Protein AF-A0A916QYW9-F1 (afdb_monomer)

Solvent-accessible surface area (backbone atoms only — not comparable to full-atom values): 27640 Å² total; per-residue (Å²): 135,79,73,40,58,79,44,71,63,34,46,52,59,7,39,47,50,40,51,22,65,60,33,69,43,59,58,72,53,48,62,55,51,48,52,64,90,58,65,48,98,77,51,61,77,62,79,92,74,62,79,63,95,79,62,34,35,35,31,27,25,67,68,43,44,54,50,39,30,68,74,71,65,47,57,74,92,35,51,44,58,44,19,37,52,63,64,67,51,45,67,86,47,50,71,67,48,75,75,43,88,50,50,16,25,40,32,43,60,78,64,77,59,95,92,60,82,89,70,76,60,61,57,58,51,41,52,54,63,66,70,50,57,74,83,47,43,63,53,33,39,39,40,44,55,66,36,41,60,72,51,54,51,56,56,38,41,75,76,70,37,51,66,50,40,44,31,54,58,37,63,78,41,32,73,56,24,65,77,38,63,82,51,42,61,60,34,44,63,68,33,24,59,44,18,51,62,38,45,53,61,68,51,55,50,31,35,29,31,35,18,59,56,90,42,51,68,49,39,54,36,10,55,65,55,21,47,50,29,40,57,63,77,94,66,62,64,76,82,55,46,72,62,79,81,46,55,75,65,55,43,50,52,49,50,52,55,50,51,55,29,22,57,90,34,39,79,78,45,58,47,38,62,59,46,22,50,53,17,36,54,64,36,9,57,93,39,52,66,54,46,66,60,45,35,50,50,50,51,53,46,40,75,71,35,69,63,51,52,53,48,49,50,53,51,51,51,50,51,49,38,52,52,49,44,52,48,46,51,50,49,59,63,68,75,54,92,62,88,67,77,64,53,20,41,38,33,32,75,42,70,45,66,50,86,63,88,51,94,56,44,65,49,72,47,76,72,31,64,67,73,43,78,46,77,51,69,36,37,51,55,38,30,32,38,51,40,36,56,88,43,58,55,53,30,39,38,34,29,44,96,90,39,78,76,46,77,41,65,44,71,34,69,39,74,78,56,46,72,78,39,66,92,54,72,85,54,65,34,32,17,41,75,49,69,46,74,48,83,89,52,66,55,64,43,60,37,37,35,28,38,31,26,73,83,71,49,75,44,73,59,25,39,38,34,38,36,51,47,82,58,80,85,47,77,65,53,58,50,51,53,52,47,52,53,49,40,55,52,40,53,52,52,45,50,55,52,49,55,67,68,76,106

pLDDT: mean 81.46, std 14.39, range [37.56, 98.44]

Sequence (503 aa):
MKIKEISKLNIFYGHSKIIKDYCGYPLKKPLPILIAHGLNNLYKLDDEHFNEFLFDYWVWNEEVRQFNINLYKISPENIYNFGAPFIYLADEYLSDFDNTEPQGTIAFPSHLNPGRPVDEWYDEYAQLLKDLPEEFQPITVSLHPYDISKGLHQVFQKYGFTTVTCSPLVLENYQEIKKNPGVFWKYYNHGGPYFLDHFLKLCKGKKYATSNKIAAASYYSAYLGLRFFIYHGNQPGHLLRQEQNFTPEENEEYRKIKSFFSMENLEQAINSEMQRELAQEKLGVQYKQGKKELRYFLERLFNSRKYVQRQYEQQTELEKAKAEISRLKQDLETTGIEEQPKVVEIEVLNVIKSLKESDLLLANSLDRPKRGKSSNQGKLNIAGWVFGKNSPVVAIEIISEGKVLQKLEMNVPRPDVIKSYPEASVAKNCGFETNLSISELPQVVDIGLEAVLANEKRASIGYISIRHQSNVSGSNGIVLTKVEERLKRADFRLQEIKQKIQV

Radius of gyration: 36.75 Å; Cα contacts (8 Å, |Δi|>4): 819; chains: 1; bounding box: 107×46×68 Å

Secondary structure (DSSP, 8-state):
-PPP-SSSGGGGGGHHHHHHHHHT--TTSPPSSEEP----TT----TTT--STTS-EEESSHHHHHHHHHHH---GGGEEE---HHHHHHTTTTHHHHTS---SEEE-PPPPPTTPPPPTHHHHHHHHHHTS-GGGPSEEEE--HHHHHTTTHHHHHHTT-EEE-SSHHHHHTHHHHHH-GGGHHHHHHHHGGGHHHHHHHHHTT-SEEEESS--HHHHHHHHTT-EEEE---S--TTTSGGGGSS-HHHHHHHHHHHHHTBSTTTTTTT-HHHHHHHHHHHTTGGGPPPHHHHHHHHHHHHHH-HHHHHHHHHHHHHHHHHHHHHHHHHHHHHS-S------EEEEEEEEEE-SSPPTTEEEEEEEEPPSEEE-STTEEEEEEEEEESSS-EEEEEEEETTEEEEEEES-B--HHHHHH-GGGTT-S--EEEEEEE-TTS-SEEEEEEEEEETTS-EEEEEEEEEEEEE---SHHHHHHHHHHHHHHHHHHHHHHHHHHHH-

Structure (mmCIF, N/CA/C/O backbone):
data_AF-A0A916QYW9-F1
#
_entry.id   AF-A0A916QYW9-F1
#
loop_
_atom_site.group_PDB
_atom_site.id
_atom_site.type_symbol
_atom_site.label_atom_id
_atom_site.label_alt_id
_atom_site.label_comp_id
_atom_site.label_asym_id
_atom_site.label_entity_id
_atom_site.label_seq_id
_atom_site.pdbx_PDB_ins_code
_atom_site.Cartn_x
_atom_site.Cartn_y
_atom_site.Cartn_z
_atom_site.occupancy
_atom_site.B_iso_or_equiv
_atom_site.auth_seq_id
_atom_site.auth_comp_id
_atom_site.auth_asym_id
_atom_site.auth_atom_id
_atom_site.pdbx_PDB_model_num
ATOM 1 N N . MET A 1 1 ? 4.303 -11.286 12.577 1.00 49.28 1 MET A N 1
ATOM 2 C CA . MET A 1 1 ? 4.652 -10.311 13.641 1.00 49.28 1 MET A CA 1
ATOM 3 C C . MET A 1 1 ? 4.081 -8.955 13.233 1.00 49.28 1 MET A C 1
ATOM 5 O O . MET A 1 1 ? 4.278 -8.581 12.088 1.00 49.28 1 MET A O 1
ATOM 9 N N . LYS A 1 2 ? 3.311 -8.260 14.083 1.00 67.44 2 LYS A N 1
ATOM 10 C CA . LYS A 1 2 ? 2.666 -6.987 13.704 1.00 67.44 2 LYS A CA 1
ATOM 11 C C . LYS A 1 2 ? 3.681 -5.839 13.788 1.00 67.44 2 LYS A C 1
ATOM 13 O O . LYS A 1 2 ? 4.214 -5.594 14.870 1.00 67.44 2 LYS A O 1
ATOM 18 N N . ILE A 1 3 ? 3.959 -5.184 12.662 1.00 69.56 3 ILE A N 1
ATOM 19 C CA . ILE A 1 3 ? 4.830 -4.002 12.592 1.00 69.56 3 ILE A CA 1
ATOM 20 C C . ILE A 1 3 ? 4.049 -2.808 13.143 1.00 69.56 3 ILE A C 1
ATOM 22 O O . ILE A 1 3 ? 2.886 -2.619 12.787 1.00 69.56 3 ILE A O 1
ATOM 26 N N . LYS A 1 4 ? 4.670 -2.037 14.037 1.00 73.69 4 LYS A N 1
ATOM 27 C CA . LYS A 1 4 ? 4.090 -0.802 14.581 1.00 73.69 4 LYS A CA 1
ATOM 28 C C . LYS A 1 4 ? 4.731 0.410 13.918 1.00 73.69 4 LYS A C 1
ATOM 30 O O . LYS A 1 4 ? 5.953 0.432 13.805 1.00 73.69 4 LYS A O 1
ATOM 35 N N . GLU A 1 5 ? 3.925 1.397 13.533 1.00 82.50 5 GLU A N 1
ATOM 36 C CA . GLU A 1 5 ? 4.372 2.632 12.880 1.00 82.50 5 GLU A CA 1
ATOM 37 C C . GLU A 1 5 ? 3.536 3.839 13.303 1.00 82.50 5 GLU A C 1
ATOM 39 O O . GLU A 1 5 ? 2.312 3.740 13.388 1.00 82.50 5 GLU A O 1
ATOM 44 N N . ILE A 1 6 ? 4.194 4.992 13.481 1.00 75.25 6 ILE A N 1
ATOM 45 C CA . ILE A 1 6 ? 3.522 6.272 13.769 1.00 75.25 6 ILE A CA 1
ATOM 46 C C . ILE A 1 6 ? 2.604 6.716 12.623 1.00 75.25 6 ILE A C 1
ATOM 48 O O . ILE A 1 6 ? 1.600 7.380 12.856 1.00 75.25 6 ILE A O 1
ATOM 52 N N . SER A 1 7 ? 2.889 6.271 11.397 1.00 77.38 7 SER A N 1
ATOM 53 C CA . SER A 1 7 ? 2.052 6.507 10.228 1.00 77.38 7 SER A CA 1
ATOM 54 C C . SER A 1 7 ? 1.871 5.228 9.421 1.00 77.38 7 SER A C 1
ATOM 56 O O . SER A 1 7 ? 2.819 4.475 9.198 1.00 77.38 7 SER A O 1
ATOM 58 N N . LYS A 1 8 ? 0.647 4.996 8.929 1.00 75.88 8 LYS A N 1
ATOM 59 C CA . LYS A 1 8 ? 0.355 3.888 8.002 1.00 75.88 8 LYS A CA 1
ATOM 60 C C . LYS A 1 8 ? 1.153 3.995 6.714 1.00 75.88 8 LYS A C 1
ATOM 62 O O . LYS A 1 8 ? 1.426 2.967 6.104 1.00 75.88 8 LYS A O 1
ATOM 67 N N . LEU A 1 9 ? 1.533 5.217 6.354 1.00 77.94 9 LEU A N 1
ATOM 68 C CA . LEU A 1 9 ? 2.387 5.484 5.220 1.00 77.94 9 LEU A CA 1
ATOM 69 C C . LEU A 1 9 ? 3.655 4.608 5.311 1.00 77.94 9 LEU A C 1
ATOM 71 O O . LEU A 1 9 ? 3.907 3.777 4.447 1.00 77.94 9 LEU A O 1
ATOM 75 N N . ASN A 1 10 ? 4.392 4.623 6.419 1.00 85.88 10 ASN A N 1
ATOM 76 C CA . ASN A 1 10 ? 5.603 3.798 6.556 1.00 85.88 10 ASN A CA 1
ATOM 77 C C . ASN A 1 10 ? 5.386 2.284 6.317 1.00 85.88 10 ASN A C 1
ATOM 79 O O . ASN A 1 10 ? 6.340 1.553 6.059 1.00 85.88 10 ASN A O 1
ATOM 83 N N . ILE A 1 11 ? 4.157 1.776 6.413 1.00 84.81 11 ILE A N 1
ATOM 84 C CA . ILE A 1 11 ? 3.834 0.365 6.166 1.00 84.81 11 ILE A CA 1
ATOM 85 C C . ILE A 1 11 ? 3.648 0.078 4.669 1.00 84.81 11 ILE A C 1
ATOM 87 O O . ILE A 1 11 ? 3.907 -1.048 4.236 1.00 84.81 11 ILE A O 1
ATOM 91 N N . PHE A 1 12 ? 3.208 1.058 3.874 1.00 82.50 12 PHE A N 1
ATOM 92 C CA . PHE A 1 12 ? 2.970 0.854 2.450 1.00 82.50 12 PHE A CA 1
ATOM 93 C C . PHE A 1 12 ? 4.243 0.421 1.723 1.00 82.50 12 PHE A C 1
ATOM 95 O O . PHE A 1 12 ? 5.363 0.806 2.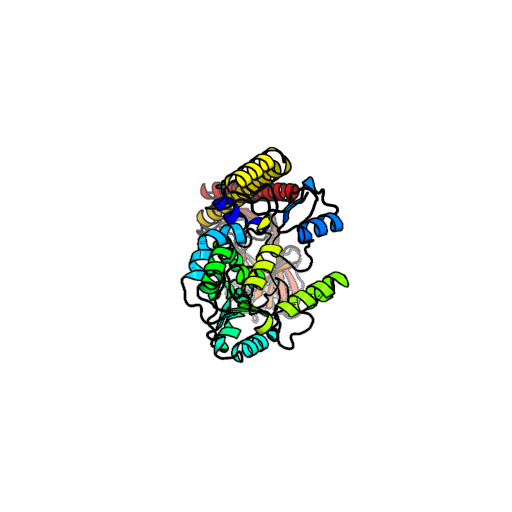061 1.00 82.50 12 PHE A O 1
ATOM 102 N N . TYR A 1 13 ? 4.040 -0.489 0.772 1.00 87.00 13 TYR A N 1
ATOM 103 C CA . TYR A 1 13 ? 5.078 -1.171 0.001 1.00 87.00 13 TYR A CA 1
ATOM 104 C C . TYR A 1 13 ? 6.154 -1.909 0.829 1.00 87.00 13 TYR A C 1
ATOM 106 O O . TYR A 1 13 ? 7.134 -2.400 0.276 1.00 87.00 13 TYR A O 1
ATOM 114 N N . GLY A 1 14 ? 5.975 -2.029 2.148 1.00 91.31 14 GLY A N 1
ATOM 115 C CA . GLY A 1 14 ? 6.941 -2.651 3.049 1.00 91.31 14 GLY A CA 1
ATOM 116 C C . GLY A 1 14 ? 8.091 -1.742 3.488 1.00 91.31 14 GLY A C 1
ATOM 117 O O . GLY A 1 14 ? 9.021 -2.237 4.119 1.00 91.31 14 GLY A O 1
ATOM 118 N N . HIS A 1 15 ? 8.035 -0.428 3.229 1.00 92.88 15 HIS A N 1
ATOM 119 C CA . HIS A 1 15 ? 9.134 0.512 3.511 1.00 92.88 15 HIS A CA 1
ATOM 120 C C . HIS A 1 15 ? 9.714 0.375 4.928 1.00 92.88 15 HIS A C 1
ATOM 122 O O . HIS A 1 15 ? 10.915 0.173 5.102 1.00 92.88 15 HIS A O 1
ATOM 128 N N . SER A 1 16 ? 8.859 0.416 5.949 1.00 93.06 16 SER A N 1
ATOM 129 C CA . SER A 1 16 ? 9.262 0.257 7.349 1.00 93.06 16 SER A CA 1
ATOM 130 C C . SER A 1 16 ? 9.928 -1.080 7.637 1.00 93.06 16 SER A C 1
ATOM 132 O O . SER A 1 16 ? 10.880 -1.127 8.408 1.00 93.06 16 SER A O 1
ATOM 134 N N . LYS A 1 17 ? 9.441 -2.169 7.034 1.00 94.56 17 LYS A N 1
ATOM 135 C CA . LYS A 1 17 ? 9.984 -3.509 7.249 1.00 94.56 17 LYS A CA 1
ATOM 136 C C . LYS A 1 17 ? 11.391 -3.597 6.684 1.00 94.56 17 LYS A C 1
ATOM 138 O O . LYS A 1 17 ? 12.294 -3.985 7.412 1.00 94.56 17 LYS A O 1
ATOM 143 N N . ILE A 1 18 ? 11.562 -3.162 5.438 1.00 95.94 18 ILE A N 1
ATOM 144 C CA . ILE A 1 18 ? 12.847 -3.144 4.737 1.00 95.94 18 ILE A CA 1
ATOM 145 C C . ILE A 1 18 ? 13.898 -2.406 5.565 1.00 95.94 18 ILE A C 1
ATOM 147 O O . ILE A 1 18 ? 14.948 -2.961 5.873 1.00 95.94 18 ILE A O 1
ATOM 151 N N . ILE A 1 19 ? 13.590 -1.176 5.991 1.00 96.88 19 ILE A N 1
ATOM 152 C CA . ILE A 1 19 ? 14.525 -0.371 6.782 1.00 96.88 19 ILE A CA 1
ATOM 153 C C . ILE A 1 19 ? 14.858 -1.052 8.112 1.00 96.88 19 ILE A C 1
ATOM 155 O O . ILE A 1 19 ? 16.024 -1.106 8.506 1.00 96.88 19 ILE A O 1
ATOM 159 N N . LYS A 1 20 ? 13.847 -1.588 8.805 1.00 96.38 20 LYS A N 1
ATOM 160 C CA . LYS A 1 20 ? 14.038 -2.238 10.103 1.00 96.38 20 LYS A CA 1
ATOM 161 C C . LYS A 1 20 ? 14.862 -3.513 10.008 1.00 96.38 20 LYS A C 1
ATOM 163 O O . LYS A 1 20 ? 15.737 -3.710 10.846 1.00 96.38 20 LYS A O 1
ATOM 168 N N . ASP A 1 21 ? 14.614 -4.342 9.004 1.00 96.00 21 ASP A N 1
ATOM 169 C CA . ASP A 1 21 ? 15.380 -5.565 8.789 1.00 96.00 21 ASP A CA 1
ATOM 170 C C . ASP A 1 21 ? 16.822 -5.240 8.389 1.00 96.00 21 ASP A C 1
ATOM 172 O O . ASP A 1 21 ? 17.752 -5.790 8.977 1.00 96.00 21 ASP A O 1
ATOM 176 N N . TYR A 1 22 ? 17.020 -4.277 7.479 1.00 97.12 22 TYR A N 1
ATOM 177 C CA . TYR A 1 22 ? 18.346 -3.866 7.013 1.00 97.12 22 TYR A CA 1
ATOM 178 C C . TYR A 1 22 ? 19.267 -3.424 8.161 1.00 97.12 22 TYR A C 1
ATOM 180 O O . TYR A 1 22 ? 20.416 -3.862 8.231 1.00 97.12 22 TYR A O 1
ATOM 188 N N . CYS A 1 23 ? 18.784 -2.566 9.070 1.00 97.50 23 CYS A N 1
ATOM 189 C CA . CYS A 1 23 ? 19.600 -2.015 10.161 1.00 97.50 23 CYS A CA 1
ATOM 190 C C . CYS A 1 23 ? 19.388 -2.697 11.526 1.00 97.50 23 CYS A C 1
ATOM 192 O O . CYS A 1 23 ? 19.957 -2.263 12.531 1.00 97.50 23 CYS A O 1
ATOM 194 N N . GLY A 1 24 ? 18.571 -3.754 11.597 1.00 97.00 24 GLY A N 1
ATOM 195 C CA . GLY A 1 24 ? 18.250 -4.451 12.848 1.00 97.00 24 GLY A CA 1
ATOM 196 C C . GLY A 1 24 ? 17.433 -3.610 13.841 1.00 97.00 24 GLY A C 1
ATOM 197 O O . GLY A 1 24 ? 17.573 -3.762 15.058 1.00 97.00 24 GLY A O 1
ATOM 198 N N . TYR A 1 25 ? 16.599 -2.688 13.354 1.00 96.00 25 TYR A N 1
ATOM 199 C CA . TYR A 1 25 ? 15.712 -1.885 14.197 1.00 96.00 25 TYR A CA 1
ATOM 200 C C . TYR A 1 25 ? 14.487 -2.712 14.645 1.00 96.00 25 TYR A C 1
ATOM 202 O O . TYR A 1 25 ? 13.871 -3.388 13.824 1.00 96.00 25 TYR A O 1
ATOM 210 N N . PRO A 1 26 ? 14.071 -2.683 15.929 1.00 93.00 26 PRO A N 1
ATOM 211 C CA . PRO A 1 26 ? 13.000 -3.546 16.418 1.00 93.00 26 PRO A CA 1
ATOM 212 C C . PRO A 1 26 ? 11.675 -3.353 15.669 1.00 93.00 26 PRO A C 1
ATOM 214 O O . PRO A 1 26 ? 11.108 -2.264 15.675 1.00 93.00 26 PRO A O 1
ATOM 217 N N . LEU A 1 27 ? 11.100 -4.437 15.132 1.00 90.19 27 LEU A N 1
ATOM 218 C CA . LEU A 1 27 ? 9.827 -4.410 14.383 1.00 90.19 27 LEU A CA 1
ATOM 219 C C . LEU A 1 27 ? 8.649 -3.794 15.159 1.00 90.19 27 LEU A C 1
ATOM 221 O O . LEU A 1 27 ? 7.744 -3.201 14.567 1.00 90.19 27 LEU A O 1
ATOM 225 N N . LYS A 1 28 ? 8.667 -3.915 16.493 1.00 86.75 28 LYS A N 1
ATOM 226 C CA . LYS A 1 28 ? 7.646 -3.362 17.398 1.00 86.75 28 LYS A CA 1
ATOM 227 C C . LYS A 1 28 ? 7.865 -1.887 17.754 1.00 86.75 28 LYS A C 1
ATOM 229 O O . LYS A 1 28 ? 6.960 -1.286 18.325 1.00 86.75 28 LYS A O 1
ATOM 234 N N . LYS A 1 29 ? 9.038 -1.322 17.465 1.00 87.88 29 LYS A N 1
ATOM 235 C CA . LYS A 1 29 ? 9.345 0.093 17.692 1.00 87.88 29 LYS A CA 1
ATOM 236 C C . LYS A 1 29 ? 9.045 0.850 16.391 1.00 87.88 29 LYS A C 1
ATOM 238 O O . LYS A 1 29 ? 9.501 0.393 15.343 1.00 87.88 29 LYS A O 1
ATOM 243 N N . PRO A 1 30 ? 8.242 1.926 16.404 1.00 89.12 30 PRO A N 1
ATOM 244 C CA . PRO A 1 30 ? 7.922 2.657 15.185 1.00 89.12 30 PRO A CA 1
ATOM 245 C C . PRO A 1 30 ? 9.130 3.457 14.712 1.00 89.12 30 PRO A C 1
ATOM 247 O O . PRO A 1 30 ? 9.981 3.835 15.522 1.00 89.12 30 PRO A O 1
ATOM 250 N N . LEU A 1 31 ? 9.200 3.721 13.409 1.00 91.12 31 LEU A N 1
ATOM 251 C CA . LEU A 1 31 ? 10.201 4.646 12.905 1.00 91.12 31 LEU A CA 1
ATOM 252 C C . LEU A 1 31 ? 9.858 6.068 13.384 1.00 91.12 31 LEU A C 1
ATOM 254 O O . LEU A 1 31 ? 8.702 6.474 13.288 1.00 91.12 31 LEU A O 1
ATOM 258 N N . PRO A 1 32 ? 10.832 6.837 13.897 1.00 90.56 32 PRO A N 1
ATOM 259 C CA . PRO A 1 32 ? 10.630 8.219 14.346 1.00 90.56 32 PRO A CA 1
ATOM 260 C C . PRO A 1 32 ? 10.635 9.223 13.182 1.00 90.56 32 PRO A C 1
ATOM 262 O O . PRO A 1 32 ? 11.011 10.374 13.361 1.00 90.56 32 PRO A O 1
ATOM 265 N N . ILE A 1 33 ? 10.339 8.758 11.972 1.00 89.00 33 ILE A N 1
ATOM 266 C CA . ILE A 1 33 ? 10.518 9.490 10.723 1.00 89.00 33 ILE A CA 1
ATOM 267 C C . ILE A 1 33 ? 9.493 8.980 9.711 1.00 89.00 33 ILE A C 1
ATOM 269 O O . ILE A 1 33 ? 9.180 7.784 9.689 1.00 89.00 33 ILE A O 1
ATOM 273 N N . LEU A 1 34 ? 8.955 9.878 8.893 1.00 87.44 34 LEU A N 1
ATOM 274 C CA . LEU A 1 34 ? 7.990 9.555 7.851 1.00 87.44 34 LEU A CA 1
ATOM 275 C C . LEU A 1 34 ? 8.697 9.384 6.506 1.00 87.44 34 LEU A C 1
ATOM 277 O O . LEU A 1 34 ? 9.385 10.291 6.047 1.00 87.44 34 LEU A O 1
ATOM 281 N N . ILE A 1 35 ? 8.524 8.228 5.870 1.00 88.56 35 ILE A N 1
ATOM 282 C CA . ILE A 1 35 ? 9.194 7.892 4.612 1.00 88.56 35 ILE A CA 1
ATOM 283 C C . ILE A 1 35 ? 8.344 8.325 3.417 1.00 88.56 35 ILE A C 1
ATOM 285 O O . ILE A 1 35 ? 7.169 7.971 3.328 1.00 88.56 35 ILE A O 1
ATOM 289 N N . ALA A 1 36 ? 8.948 9.027 2.458 1.00 84.69 36 ALA A N 1
ATOM 290 C CA . ALA A 1 36 ? 8.322 9.369 1.184 1.00 84.69 36 ALA A CA 1
ATOM 291 C C . ALA A 1 36 ? 7.863 8.114 0.414 1.00 84.69 36 ALA A C 1
ATOM 293 O O . ALA A 1 36 ? 8.513 7.067 0.421 1.00 84.69 36 ALA A O 1
ATOM 294 N N . HIS A 1 37 ? 6.701 8.212 -0.229 1.00 78.06 37 HIS A N 1
ATOM 295 C CA . HIS A 1 37 ? 5.913 7.067 -0.716 1.00 78.06 37 HIS A CA 1
ATOM 296 C C . HIS A 1 37 ? 6.141 6.659 -2.160 1.00 78.06 37 HIS A C 1
ATOM 298 O O . HIS A 1 37 ? 5.539 5.707 -2.652 1.00 78.06 37 HIS A O 1
ATOM 304 N N . GLY A 1 38 ? 7.005 7.393 -2.835 1.00 71.19 38 GLY A N 1
ATOM 305 C CA . GLY A 1 38 ? 7.141 7.342 -4.268 1.00 71.19 38 GLY A CA 1
ATOM 306 C C . GLY A 1 38 ? 7.866 8.585 -4.736 1.00 71.19 38 GLY A C 1
ATOM 307 O O . GLY A 1 38 ? 7.731 9.651 -4.137 1.00 71.19 38 GLY A O 1
ATOM 308 N N . LEU A 1 39 ? 8.541 8.462 -5.869 1.00 66.88 39 LEU A N 1
ATOM 309 C CA . LEU A 1 39 ? 8.729 9.589 -6.769 1.00 66.88 39 LEU A CA 1
ATOM 310 C C . LEU A 1 39 ? 7.380 9.788 -7.470 1.00 66.88 39 LEU A C 1
ATOM 312 O O . LEU A 1 39 ? 7.173 9.295 -8.575 1.00 66.88 39 LEU A O 1
ATOM 316 N N . ASN A 1 40 ? 6.400 10.375 -6.780 1.00 54.34 40 ASN A N 1
ATOM 317 C CA . ASN A 1 40 ? 5.244 10.922 -7.483 1.00 54.34 40 ASN A CA 1
ATOM 318 C C . ASN A 1 40 ? 5.686 12.257 -8.074 1.00 54.34 40 ASN A C 1
ATOM 320 O O . ASN A 1 40 ? 6.366 13.028 -7.405 1.00 54.34 40 ASN A O 1
ATOM 324 N N . ASN A 1 41 ? 5.295 12.513 -9.318 1.00 46.94 41 ASN A N 1
ATOM 325 C CA . ASN A 1 41 ? 5.879 13.536 -10.195 1.00 46.94 41 ASN A CA 1
ATOM 326 C C . ASN A 1 41 ? 5.669 14.999 -9.753 1.00 46.94 41 ASN A C 1
ATOM 328 O O . ASN A 1 41 ? 6.015 15.904 -10.490 1.00 46.94 41 ASN A O 1
ATOM 332 N N . LEU A 1 42 ? 5.130 15.229 -8.554 1.00 43.91 42 LEU A N 1
ATOM 333 C CA . LEU A 1 42 ? 5.113 16.536 -7.897 1.00 43.91 42 LEU A CA 1
ATOM 334 C C . LEU A 1 42 ? 6.226 16.699 -6.866 1.00 43.91 42 LEU A C 1
ATOM 336 O O . LEU A 1 42 ? 6.273 17.735 -6.225 1.00 43.91 42 LEU A O 1
ATOM 340 N N . TYR A 1 43 ? 7.008 15.658 -6.569 1.00 56.31 43 TYR A N 1
ATOM 341 C CA . TYR A 1 43 ? 7.923 15.623 -5.426 1.00 56.31 43 TYR A CA 1
ATOM 342 C C . TYR A 1 43 ? 7.260 15.913 -4.069 1.00 56.31 43 TYR A C 1
ATOM 344 O O . TYR A 1 43 ? 7.941 15.894 -3.054 1.00 56.31 43 TYR A O 1
ATOM 352 N N . LYS A 1 44 ? 5.940 16.122 -4.013 1.00 60.06 44 LYS A N 1
ATOM 353 C CA . LYS A 1 44 ? 5.202 16.515 -2.818 1.00 60.06 44 LYS A CA 1
ATOM 354 C C . LYS A 1 44 ? 5.092 15.358 -1.844 1.00 60.06 44 LYS A C 1
ATOM 356 O O . LYS A 1 44 ? 4.619 14.269 -2.178 1.00 60.06 44 LYS A O 1
ATOM 361 N N . LEU A 1 45 ? 5.495 15.634 -0.615 1.00 67.25 45 LEU A N 1
ATOM 362 C CA . LEU A 1 45 ? 5.003 14.935 0.555 1.00 67.25 45 LEU A CA 1
ATOM 363 C C . LEU A 1 45 ? 3.462 15.086 0.584 1.00 67.25 45 LEU A C 1
ATOM 365 O O . LEU A 1 45 ? 2.953 16.185 0.725 1.00 67.25 45 LEU A O 1
ATOM 369 N N . ASP A 1 46 ? 2.747 13.990 0.317 1.00 54.69 46 ASP A N 1
ATOM 370 C CA . ASP A 1 46 ? 1.310 13.902 -0.018 1.00 54.69 46 ASP A CA 1
ATOM 371 C C . ASP A 1 46 ? 0.370 14.808 0.823 1.00 54.69 46 ASP A C 1
ATOM 373 O O . ASP A 1 46 ? 0.079 14.490 1.971 1.00 54.69 46 ASP A O 1
ATOM 377 N N . ASP A 1 47 ? -0.147 15.905 0.247 1.00 47.94 47 ASP A N 1
ATOM 378 C CA . ASP A 1 47 ? -0.870 17.010 0.928 1.00 47.94 47 ASP A CA 1
ATOM 379 C C . ASP A 1 47 ? -1.994 16.585 1.907 1.00 47.94 47 ASP A C 1
ATOM 381 O O . ASP A 1 47 ? -2.280 17.297 2.867 1.00 47.94 47 ASP A O 1
ATOM 385 N N . GLU A 1 48 ? -2.643 15.432 1.709 1.00 42.62 48 GLU A N 1
ATOM 386 C CA . GLU A 1 48 ? -3.835 15.035 2.482 1.00 42.62 48 GLU A CA 1
ATOM 387 C C . GLU A 1 48 ? -3.538 14.412 3.862 1.00 42.62 48 GLU A C 1
ATOM 389 O O . GLU A 1 48 ? -4.449 14.257 4.678 1.00 42.62 48 GLU A O 1
ATOM 394 N N . HIS A 1 49 ? -2.284 14.044 4.151 1.00 47.53 49 HIS A N 1
ATOM 395 C CA . HIS A 1 49 ? -1.918 13.333 5.392 1.00 47.53 49 HIS A CA 1
ATOM 396 C C . HIS A 1 49 ? -0.838 14.033 6.225 1.00 47.53 49 HIS A C 1
ATOM 398 O O . HIS A 1 49 ? -0.509 13.563 7.317 1.00 47.53 49 HIS A O 1
ATOM 404 N N . PHE A 1 50 ? -0.304 15.152 5.737 1.00 53.56 50 PHE A N 1
ATOM 405 C CA . PHE A 1 50 ? 0.723 15.944 6.411 1.00 53.56 50 PHE A CA 1
ATOM 406 C C . PHE A 1 50 ? 0.053 17.090 7.163 1.00 53.56 50 PHE A C 1
ATOM 408 O O . PHE A 1 50 ? 0.388 18.261 7.001 1.00 53.56 50 PHE A O 1
ATOM 415 N N . ASN A 1 51 ? -0.920 16.741 8.007 1.00 43.94 51 ASN A N 1
ATOM 416 C CA . ASN A 1 51 ? -1.304 17.658 9.062 1.00 43.94 51 ASN A CA 1
ATOM 417 C C . ASN A 1 51 ? -0.116 17.754 10.024 1.00 43.94 51 ASN A C 1
ATOM 419 O O . ASN A 1 51 ? 0.220 16.806 10.731 1.00 43.94 51 ASN A O 1
ATOM 423 N N . GLU A 1 52 ? 0.473 18.946 10.007 1.00 49.62 52 GLU A N 1
ATOM 424 C CA . GLU A 1 52 ? 1.432 19.500 10.954 1.00 49.62 52 GLU A CA 1
ATOM 425 C C . GLU A 1 52 ? 2.910 19.159 10.713 1.00 49.62 52 GLU A C 1
ATOM 427 O O . GLU A 1 52 ? 3.326 18.018 10.522 1.00 49.62 52 GLU A O 1
ATOM 432 N N . PHE A 1 53 ? 3.737 20.204 10.808 1.00 54.62 53 PHE A N 1
ATOM 433 C CA . PHE A 1 53 ? 5.206 20.234 10.793 1.00 54.62 53 PHE A CA 1
ATOM 434 C C . PHE A 1 53 ? 5.864 19.470 11.964 1.00 54.62 53 PHE A C 1
ATOM 436 O O . PHE A 1 53 ? 6.924 19.849 12.457 1.00 54.62 53 PHE A O 1
ATOM 443 N N . LEU A 1 54 ? 5.212 18.416 12.452 1.00 61.22 54 LEU A N 1
ATOM 444 C CA . LEU A 1 54 ? 5.576 17.656 13.639 1.00 61.22 54 LEU A CA 1
ATOM 445 C C . LEU A 1 54 ? 6.575 16.537 13.363 1.00 61.22 54 LEU A C 1
ATOM 447 O O . LEU A 1 54 ? 7.170 16.034 14.312 1.00 61.22 54 LEU A O 1
ATOM 451 N N . PHE A 1 55 ? 6.746 16.126 12.107 1.00 75.38 55 PHE A N 1
ATOM 452 C CA . PHE A 1 55 ? 7.549 14.959 11.765 1.00 75.38 55 PHE A CA 1
ATOM 453 C C . PHE A 1 55 ? 8.924 15.322 11.223 1.00 75.38 55 PHE A C 1
ATOM 455 O O . PHE A 1 55 ? 9.137 16.353 10.587 1.00 75.38 55 PHE A O 1
ATOM 462 N N . ASP A 1 56 ? 9.859 14.411 11.454 1.00 88.06 56 ASP A N 1
ATOM 463 C CA . ASP A 1 56 ? 11.043 14.287 10.628 1.00 88.06 56 ASP A CA 1
ATOM 464 C C . ASP A 1 56 ? 10.668 13.497 9.357 1.00 88.06 56 ASP A C 1
ATOM 466 O O . ASP A 1 56 ? 9.885 12.541 9.412 1.00 88.06 56 ASP A O 1
ATOM 470 N N . TYR A 1 57 ? 11.242 13.867 8.214 1.00 88.75 57 TYR A N 1
ATOM 471 C CA . TYR A 1 57 ? 10.920 13.318 6.899 1.00 88.75 57 TYR A CA 1
ATOM 472 C C . TYR A 1 57 ? 12.121 12.631 6.270 1.00 88.75 57 TYR A C 1
ATOM 474 O O . TYR A 1 57 ? 13.234 13.145 6.297 1.00 88.75 57 TYR A O 1
ATOM 482 N N . TRP A 1 58 ? 11.882 11.480 5.659 1.00 92.44 58 TRP A N 1
ATOM 483 C CA . TRP A 1 58 ? 12.849 10.740 4.868 1.00 92.44 58 TRP A CA 1
ATOM 484 C C . TRP A 1 58 ? 12.449 10.848 3.403 1.00 92.44 58 TRP A C 1
ATOM 486 O O . TRP A 1 58 ? 11.452 10.265 2.974 1.00 92.44 58 TRP A O 1
ATOM 496 N N . VAL A 1 59 ? 13.270 11.538 2.620 1.00 91.50 59 VAL A N 1
ATOM 497 C CA . VAL A 1 59 ? 13.141 11.656 1.165 1.00 91.50 59 VAL A CA 1
ATOM 498 C C . VAL A 1 59 ? 14.293 10.950 0.459 1.00 91.50 59 VAL A C 1
ATOM 500 O O . VAL A 1 59 ? 15.264 10.522 1.086 1.00 91.50 59 VAL A O 1
ATOM 503 N N . TRP A 1 60 ? 14.134 10.740 -0.845 1.00 91.19 60 TRP A N 1
ATOM 504 C CA . TRP A 1 60 ? 15.012 9.840 -1.584 1.00 91.19 60 TRP A CA 1
ATOM 505 C C . TRP A 1 60 ? 16.194 10.550 -2.225 1.00 91.19 60 TRP A C 1
ATOM 507 O O . TRP A 1 60 ? 17.225 9.922 -2.359 1.00 91.19 60 TRP A O 1
ATOM 517 N N . ASN A 1 61 ? 16.081 11.818 -2.612 1.00 90.00 61 ASN A N 1
ATOM 518 C CA . ASN A 1 61 ? 17.178 12.555 -3.237 1.00 90.00 61 ASN A CA 1
ATOM 519 C C . ASN A 1 61 ? 17.115 14.052 -2.879 1.00 90.00 61 ASN A C 1
ATOM 521 O O . ASN A 1 61 ? 16.174 14.504 -2.215 1.00 90.00 61 ASN A O 1
ATOM 525 N N . GLU A 1 62 ? 18.135 14.812 -3.288 1.00 90.06 62 GLU A N 1
ATOM 526 C CA . GLU A 1 62 ? 18.274 16.214 -2.882 1.00 90.06 62 GLU A CA 1
ATOM 527 C C . GLU A 1 62 ? 17.284 17.130 -3.595 1.00 90.06 62 GLU A C 1
ATOM 529 O O . GLU A 1 62 ? 16.799 18.084 -2.998 1.00 90.06 62 GLU A O 1
ATOM 534 N N . GLU A 1 63 ? 16.921 16.806 -4.831 1.00 85.56 63 GLU A N 1
ATOM 535 C CA . GLU A 1 63 ? 15.902 17.528 -5.587 1.00 85.56 63 GLU A CA 1
ATOM 536 C C . GLU A 1 63 ? 14.553 17.485 -4.852 1.00 85.56 63 GLU A C 1
ATOM 538 O O . GLU A 1 63 ? 13.986 18.530 -4.529 1.00 85.56 63 GLU A O 1
ATOM 543 N N . VAL A 1 64 ? 14.106 16.285 -4.451 1.00 84.25 64 VAL A N 1
ATOM 544 C CA . VAL A 1 64 ? 12.895 16.093 -3.635 1.00 84.25 64 VAL A CA 1
ATOM 545 C C . VAL A 1 64 ? 13.018 16.861 -2.320 1.00 84.25 64 VAL A C 1
ATOM 547 O O . VAL A 1 64 ? 12.065 17.495 -1.864 1.00 84.25 64 VAL A O 1
ATOM 550 N N . ARG A 1 65 ? 14.190 16.808 -1.680 1.00 88.94 65 ARG A N 1
ATOM 551 C CA . ARG A 1 65 ? 14.433 17.487 -0.406 1.00 88.94 65 ARG A CA 1
ATOM 552 C C . ARG A 1 65 ? 14.263 18.998 -0.530 1.00 88.94 65 ARG A C 1
ATOM 554 O O . ARG A 1 65 ? 13.477 19.576 0.217 1.00 88.94 65 ARG A O 1
ATOM 561 N N . GLN A 1 66 ? 14.968 19.624 -1.468 1.00 88.31 66 GLN A N 1
ATOM 562 C CA . GLN A 1 66 ? 14.927 21.070 -1.685 1.00 88.31 66 GLN A CA 1
ATOM 563 C C . GLN A 1 66 ? 13.540 21.532 -2.112 1.00 88.31 66 GLN A C 1
ATOM 565 O O . GLN A 1 66 ? 13.037 22.530 -1.596 1.00 88.31 66 GLN A O 1
ATOM 570 N N . PHE A 1 67 ? 12.886 20.765 -2.984 1.00 83.44 67 PHE A N 1
ATOM 571 C CA . PHE A 1 67 ? 11.522 21.041 -3.400 1.00 83.44 67 PHE A CA 1
ATOM 572 C C . PHE A 1 67 ? 10.568 21.133 -2.199 1.00 83.44 67 PHE A C 1
ATOM 574 O O . PHE A 1 67 ? 9.877 22.138 -2.031 1.00 83.44 67 PHE A O 1
ATOM 581 N N . ASN A 1 68 ? 10.581 20.140 -1.302 1.00 82.94 68 ASN A N 1
ATOM 582 C CA . ASN A 1 68 ? 9.693 20.136 -0.134 1.00 82.94 68 ASN A CA 1
ATOM 583 C C . ASN A 1 68 ? 10.077 21.176 0.927 1.00 82.94 68 ASN A C 1
ATOM 585 O O . ASN A 1 68 ? 9.184 21.743 1.556 1.00 82.94 68 ASN A O 1
ATOM 589 N N . ILE A 1 69 ? 11.370 21.469 1.114 1.00 86.50 69 ILE A N 1
ATOM 590 C CA . ILE A 1 69 ? 11.815 22.590 1.963 1.00 86.50 69 ILE A CA 1
ATOM 591 C C . ILE A 1 69 ? 11.201 23.893 1.451 1.00 86.50 69 ILE A C 1
ATOM 593 O O . ILE A 1 69 ? 10.632 24.662 2.224 1.00 86.50 69 ILE A O 1
ATOM 597 N N . ASN A 1 70 ? 11.274 24.133 0.144 1.00 84.12 70 ASN A N 1
ATOM 598 C CA . ASN A 1 70 ? 10.822 25.384 -0.449 1.00 84.12 70 ASN A CA 1
ATOM 599 C C . ASN A 1 70 ? 9.300 25.504 -0.481 1.00 84.12 70 ASN A C 1
ATOM 601 O O . ASN A 1 70 ? 8.778 26.574 -0.149 1.00 84.12 70 ASN A O 1
ATOM 605 N N . LEU A 1 71 ? 8.608 24.428 -0.853 1.00 80.19 71 LEU A N 1
ATOM 606 C CA . LEU A 1 71 ? 7.157 24.402 -0.980 1.00 80.19 71 LEU A CA 1
ATOM 607 C C . LEU A 1 71 ? 6.471 24.488 0.385 1.00 80.19 71 LEU A C 1
ATOM 609 O O . LEU A 1 71 ? 5.624 25.353 0.593 1.00 80.19 71 LEU A O 1
ATOM 613 N N . TYR A 1 72 ? 6.871 23.631 1.325 1.00 79.88 72 TYR A N 1
ATOM 614 C CA . TYR A 1 72 ? 6.211 23.509 2.624 1.00 79.88 72 TYR A CA 1
ATOM 615 C C . TYR A 1 72 ? 6.888 24.319 3.732 1.00 79.88 72 TYR A C 1
ATOM 617 O O . TYR A 1 72 ? 6.373 24.369 4.839 1.00 79.88 72 TYR A O 1
ATOM 625 N N . LYS A 1 73 ? 8.029 24.973 3.475 1.00 83.50 73 LYS A N 1
ATOM 626 C CA . LYS A 1 73 ? 8.821 25.677 4.507 1.00 83.50 73 LYS A CA 1
ATOM 627 C C . LYS A 1 73 ? 9.265 24.753 5.647 1.00 83.50 73 LYS A C 1
ATOM 629 O O . LYS A 1 73 ? 9.375 25.171 6.798 1.00 83.50 73 LYS A O 1
ATOM 634 N N . ILE A 1 74 ? 9.538 23.489 5.321 1.00 84.38 74 ILE A N 1
ATOM 635 C CA . ILE A 1 74 ? 10.064 22.508 6.274 1.00 84.38 74 ILE A CA 1
ATOM 636 C C . ILE A 1 74 ? 11.486 22.918 6.669 1.00 84.38 74 ILE A C 1
ATOM 638 O O . ILE A 1 74 ? 12.311 23.222 5.807 1.00 84.38 74 ILE A O 1
ATOM 642 N N . SER A 1 75 ? 11.787 22.895 7.971 1.00 88.00 75 SER A N 1
ATOM 643 C CA . SER A 1 75 ? 13.153 23.108 8.458 1.00 88.00 75 SER A CA 1
ATOM 644 C C . SER A 1 75 ? 14.107 22.093 7.811 1.00 88.00 75 SER A C 1
ATOM 646 O O . SER A 1 75 ? 13.830 20.890 7.869 1.00 88.00 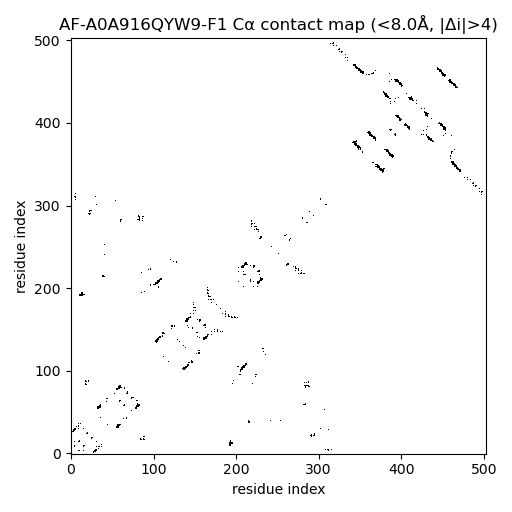75 SER A O 1
ATOM 648 N N . PRO A 1 76 ? 15.256 22.519 7.253 1.00 91.12 76 PRO A N 1
ATOM 649 C CA . PRO A 1 76 ? 16.258 21.604 6.706 1.00 91.12 76 PRO A CA 1
ATOM 650 C C . PRO A 1 76 ? 16.739 20.533 7.701 1.00 91.12 76 PRO A C 1
ATOM 652 O O . PRO A 1 76 ? 17.198 19.474 7.275 1.00 91.12 76 PRO A O 1
ATOM 655 N N . GLU A 1 77 ? 16.612 20.777 9.009 1.00 90.19 77 GLU A N 1
ATOM 656 C CA . GLU A 1 77 ? 16.950 19.830 10.084 1.00 90.19 77 GLU A CA 1
ATOM 657 C C . GLU A 1 77 ? 15.891 18.738 10.311 1.00 90.19 77 GLU A C 1
ATOM 659 O O . GLU A 1 77 ? 16.122 17.796 11.066 1.00 90.19 77 GLU A O 1
ATOM 664 N N . ASN A 1 78 ? 14.724 18.852 9.680 1.00 89.25 78 ASN A N 1
ATOM 665 C CA . ASN A 1 78 ? 13.604 17.921 9.811 1.00 89.25 78 ASN A CA 1
ATOM 666 C C . ASN A 1 78 ? 13.366 17.109 8.535 1.00 89.25 78 ASN A C 1
ATOM 668 O O . ASN A 1 78 ? 12.397 16.363 8.463 1.00 89.25 78 ASN A O 1
ATOM 672 N N . ILE A 1 79 ? 14.218 17.231 7.520 1.00 91.31 79 ILE A N 1
ATOM 673 C CA . ILE A 1 79 ? 14.086 16.492 6.265 1.00 91.31 79 ILE A CA 1
ATOM 674 C C . ILE A 1 79 ? 15.442 15.946 5.841 1.00 91.31 79 ILE A C 1
ATOM 676 O O . ILE A 1 79 ? 16.414 16.679 5.656 1.00 91.31 79 ILE A O 1
ATOM 680 N N . TYR A 1 80 ? 15.501 14.630 5.706 1.00 94.25 80 TYR A N 1
ATOM 681 C CA . TYR A 1 80 ? 16.717 13.858 5.540 1.00 94.25 80 TYR A CA 1
ATOM 682 C C . TYR A 1 80 ? 16.671 13.106 4.226 1.00 94.25 80 TYR A C 1
ATOM 684 O O . TYR A 1 80 ? 15.655 12.516 3.858 1.00 94.25 80 TYR A O 1
ATOM 692 N N . ASN A 1 81 ? 17.801 13.114 3.542 1.00 93.31 81 ASN A N 1
ATOM 693 C CA . ASN A 1 81 ? 17.983 12.395 2.306 1.00 93.31 81 ASN A CA 1
ATOM 694 C C . ASN A 1 81 ? 18.745 11.104 2.599 1.00 93.31 81 ASN A C 1
ATOM 696 O O . ASN A 1 81 ? 19.909 11.153 2.991 1.00 93.31 81 ASN A O 1
ATOM 700 N N . PHE A 1 82 ? 18.066 9.969 2.459 1.00 96.38 82 PHE A N 1
ATOM 701 C CA . PHE A 1 82 ? 18.623 8.652 2.771 1.00 96.38 82 PHE A CA 1
ATOM 702 C C . PHE A 1 82 ? 18.338 7.625 1.668 1.00 96.38 82 PHE A C 1
ATOM 704 O O . PHE A 1 82 ? 18.464 6.426 1.903 1.00 96.38 82 PHE A O 1
ATOM 711 N N . GLY A 1 83 ? 17.937 8.058 0.472 1.00 94.75 83 GLY A N 1
ATOM 712 C CA . GLY A 1 83 ? 17.604 7.147 -0.625 1.00 94.75 83 GLY A CA 1
ATOM 713 C C . GLY A 1 83 ? 16.288 6.386 -0.430 1.00 94.75 83 GLY A C 1
ATOM 714 O O . GLY A 1 83 ? 15.682 6.388 0.639 1.00 94.75 83 GLY A O 1
ATOM 715 N N . ALA A 1 84 ? 15.793 5.731 -1.473 1.00 94.50 84 ALA A N 1
ATOM 716 C CA . ALA A 1 84 ? 14.545 4.973 -1.413 1.00 94.50 84 ALA A CA 1
ATOM 717 C C . ALA A 1 84 ? 14.705 3.687 -0.581 1.00 94.50 84 ALA A C 1
ATOM 719 O O . ALA A 1 84 ? 15.696 2.989 -0.772 1.00 94.50 84 ALA A O 1
ATOM 720 N N . PRO A 1 85 ? 13.725 3.259 0.243 1.00 95.38 85 PRO A N 1
ATOM 721 C CA . PRO A 1 85 ? 13.789 1.969 0.944 1.00 95.38 85 PRO A CA 1
ATOM 722 C C . PRO A 1 85 ? 14.113 0.786 0.026 1.00 95.38 85 PRO A C 1
ATOM 724 O O . PRO A 1 85 ? 14.828 -0.123 0.427 1.00 95.38 85 PRO A O 1
ATOM 727 N N . PHE A 1 86 ? 13.655 0.831 -1.227 1.00 95.69 86 PHE A N 1
ATOM 728 C CA . PHE A 1 86 ? 13.934 -0.191 -2.232 1.00 95.69 86 PHE A CA 1
ATOM 729 C C . PHE A 1 86 ? 15.428 -0.531 -2.377 1.00 95.69 86 PHE A C 1
A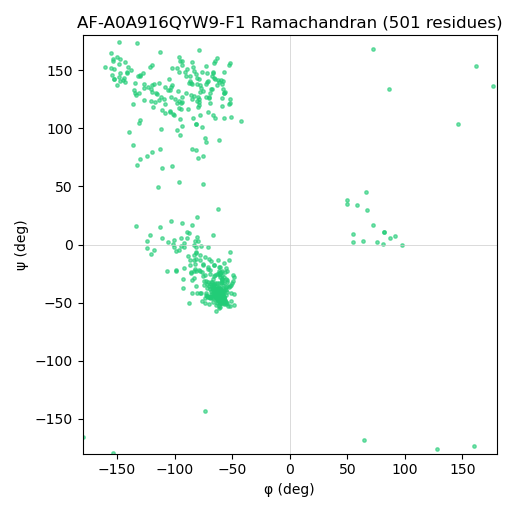TOM 731 O O . PHE A 1 86 ? 15.755 -1.710 -2.430 1.00 95.69 86 PHE A O 1
ATOM 738 N N . ILE A 1 87 ? 16.343 0.446 -2.355 1.00 96.12 87 ILE A N 1
ATOM 739 C CA . ILE A 1 87 ? 17.791 0.182 -2.508 1.00 96.12 87 ILE A CA 1
ATOM 740 C C . ILE A 1 87 ? 18.384 -0.545 -1.289 1.00 96.12 87 ILE A C 1
ATOM 742 O O . ILE A 1 87 ? 19.427 -1.181 -1.370 1.00 96.12 87 ILE A O 1
ATOM 746 N N . TYR A 1 88 ? 17.742 -0.455 -0.123 1.00 96.44 88 TYR A N 1
ATOM 747 C CA . TYR A 1 88 ? 18.163 -1.186 1.076 1.00 96.44 88 TYR A CA 1
ATOM 748 C C . TYR A 1 88 ? 17.775 -2.661 1.012 1.00 96.44 88 TYR A C 1
ATOM 750 O O . TYR A 1 88 ? 18.413 -3.477 1.671 1.00 96.44 88 TYR A O 1
ATOM 758 N N . LEU A 1 89 ? 16.750 -2.980 0.219 1.00 95.56 89 LEU A N 1
ATOM 759 C CA . LEU A 1 89 ? 16.331 -4.341 -0.081 1.00 95.56 89 LEU A CA 1
ATOM 760 C C . LEU A 1 89 ? 17.099 -4.907 -1.283 1.00 95.56 89 LEU A C 1
ATOM 762 O O . LEU A 1 89 ? 17.628 -6.007 -1.205 1.00 95.56 89 LEU A O 1
ATOM 766 N N . ALA A 1 90 ? 17.150 -4.161 -2.389 1.00 94.25 90 ALA A N 1
ATOM 767 C CA . ALA A 1 90 ? 17.573 -4.657 -3.695 1.00 94.25 90 ALA A CA 1
ATOM 768 C C . ALA A 1 90 ? 19.052 -5.068 -3.764 1.00 94.25 90 ALA A C 1
ATOM 770 O O . ALA A 1 90 ? 19.349 -6.049 -4.438 1.00 94.25 90 ALA A O 1
ATOM 771 N N . ASP A 1 91 ? 19.962 -4.386 -3.055 1.00 88.00 91 ASP A N 1
ATOM 772 C CA . ASP A 1 91 ? 21.404 -4.693 -3.084 1.00 88.00 91 ASP A CA 1
ATOM 773 C C . ASP A 1 91 ? 21.722 -6.153 -2.747 1.00 88.00 91 ASP A C 1
ATOM 775 O O . ASP A 1 91 ? 22.633 -6.729 -3.335 1.00 88.00 91 ASP A O 1
ATOM 779 N N . GLU A 1 92 ? 20.966 -6.763 -1.828 1.00 86.00 92 GLU A N 1
ATOM 780 C CA . GLU A 1 92 ? 21.170 -8.162 -1.427 1.00 86.00 92 GLU A CA 1
ATOM 781 C C . GLU A 1 92 ? 20.768 -9.155 -2.536 1.00 86.00 92 GLU A C 1
ATOM 783 O O . GLU A 1 92 ? 21.126 -10.327 -2.463 1.00 86.00 92 GLU A O 1
ATOM 788 N N . TYR A 1 93 ? 20.067 -8.685 -3.574 1.00 86.62 93 TYR A N 1
ATOM 789 C CA . TYR A 1 93 ? 19.560 -9.488 -4.686 1.00 86.62 93 TYR A CA 1
ATOM 790 C C . TYR A 1 93 ? 20.132 -9.085 -6.047 1.00 86.62 93 TYR A C 1
ATOM 792 O O . TYR A 1 93 ? 19.831 -9.761 -7.021 1.00 86.62 93 TYR A O 1
ATOM 800 N N . LEU A 1 94 ? 20.934 -8.019 -6.169 1.00 85.62 94 LEU A N 1
ATOM 801 C CA . LEU A 1 94 ? 21.399 -7.540 -7.483 1.00 85.62 94 LEU A CA 1
ATOM 802 C C . LEU A 1 94 ? 22.155 -8.623 -8.269 1.00 85.62 94 LEU A C 1
ATOM 804 O O . LEU A 1 94 ? 21.894 -8.803 -9.454 1.00 85.62 94 LEU A O 1
ATOM 808 N N . SER A 1 95 ? 22.995 -9.415 -7.596 1.00 83.50 95 SER A N 1
ATOM 809 C CA . SER A 1 95 ? 23.720 -10.532 -8.218 1.00 83.50 95 SER A CA 1
ATOM 810 C C . SER A 1 95 ? 22.804 -11.601 -8.818 1.00 83.50 95 SER A C 1
ATOM 812 O O . SER A 1 95 ? 23.207 -12.330 -9.719 1.00 83.50 95 SER A O 1
ATOM 814 N N . ASP A 1 96 ? 21.568 -11.731 -8.334 1.00 82.00 96 ASP A N 1
ATOM 815 C CA . ASP A 1 96 ? 20.610 -12.695 -8.876 1.00 82.00 96 ASP A CA 1
ATOM 816 C C . ASP A 1 96 ? 20.100 -12.307 -10.268 1.00 82.00 96 ASP A C 1
ATOM 818 O O . ASP A 1 96 ? 19.590 -13.174 -10.978 1.00 82.00 96 ASP A O 1
ATOM 822 N N . PHE A 1 97 ? 20.200 -11.027 -10.636 1.00 84.44 97 PHE A N 1
ATOM 823 C CA . PHE A 1 97 ? 19.778 -10.506 -11.937 1.00 84.44 97 PHE A CA 1
ATOM 824 C C . PHE A 1 97 ? 20.873 -10.654 -12.999 1.00 84.44 97 PHE A C 1
ATOM 826 O O . PHE A 1 97 ? 20.553 -10.770 -14.178 1.00 84.44 97 PHE A O 1
ATOM 833 N N . ASP A 1 98 ? 22.139 -10.748 -12.584 1.00 74.00 98 ASP A N 1
ATOM 834 C CA . ASP A 1 98 ? 23.278 -10.950 -13.489 1.00 74.00 98 ASP A CA 1
ATOM 835 C C . ASP A 1 98 ? 23.421 -12.418 -13.947 1.00 74.00 98 ASP A C 1
ATOM 837 O O . ASP A 1 98 ? 24.025 -12.705 -14.977 1.00 74.00 98 ASP A O 1
ATOM 841 N N . ASN A 1 99 ? 22.852 -13.367 -13.192 1.00 67.06 99 ASN A N 1
ATOM 842 C CA . ASN A 1 99 ? 23.068 -14.812 -13.364 1.00 67.06 99 ASN A CA 1
ATOM 843 C C . ASN A 1 99 ? 22.015 -15.531 -14.231 1.00 67.06 99 ASN A C 1
ATOM 845 O O . ASN A 1 99 ? 22.020 -16.760 -14.318 1.00 67.06 99 ASN A O 1
ATOM 849 N N . THR A 1 100 ? 21.084 -14.803 -14.848 1.00 71.31 100 THR A N 1
ATOM 850 C CA . THR A 1 100 ? 20.009 -15.383 -15.670 1.00 71.31 100 THR A CA 1
ATOM 851 C C . THR A 1 100 ? 19.999 -14.749 -17.048 1.00 71.31 100 THR A C 1
ATOM 853 O O . THR A 1 100 ? 20.028 -13.527 -17.118 1.00 71.31 100 THR A O 1
ATOM 856 N N . GLU A 1 101 ? 19.884 -15.536 -18.126 1.00 84.44 101 GLU A N 1
ATOM 857 C CA . GLU A 1 101 ? 19.579 -14.982 -19.452 1.00 84.44 101 GLU A CA 1
ATOM 858 C C . GLU A 1 101 ? 18.173 -14.362 -19.422 1.00 84.44 101 GLU A C 1
ATOM 860 O O . GLU A 1 101 ? 17.183 -15.093 -19.309 1.00 84.44 101 GLU A O 1
ATOM 865 N N . PRO A 1 102 ? 18.050 -13.026 -19.466 1.00 88.12 102 PRO A N 1
ATOM 866 C CA . PRO A 1 102 ? 16.775 -12.382 -19.223 1.00 88.12 102 PRO A CA 1
ATOM 867 C C . PRO A 1 102 ? 15.909 -12.428 -20.488 1.00 88.12 102 PRO A C 1
ATOM 869 O O . PRO A 1 102 ? 16.390 -12.170 -21.594 1.00 88.12 102 PRO A O 1
ATOM 872 N N . GLN A 1 103 ? 14.613 -12.718 -20.335 1.00 92.38 103 GLN A N 1
ATOM 873 C CA . GLN A 1 103 ? 13.666 -12.847 -21.450 1.00 92.38 103 GLN A CA 1
ATOM 874 C C . GLN A 1 103 ? 12.289 -12.248 -21.131 1.00 92.38 103 GLN A C 1
ATOM 876 O O . GLN A 1 103 ? 11.852 -12.195 -19.978 1.00 92.38 103 GLN A O 1
ATOM 881 N N . GLY A 1 104 ? 11.583 -11.806 -22.173 1.00 95.12 104 GLY A N 1
ATOM 882 C CA . GLY A 1 104 ? 10.234 -11.252 -22.079 1.00 95.12 104 GLY A CA 1
ATOM 883 C C . GLY A 1 104 ? 10.129 -9.950 -21.282 1.00 95.12 104 GLY A C 1
ATOM 884 O O . GLY A 1 104 ? 11.126 -9.307 -20.930 1.00 95.12 104 GLY A O 1
ATOM 885 N N . THR A 1 105 ? 8.885 -9.576 -20.985 1.00 96.50 105 THR A N 1
ATOM 886 C CA . THR A 1 105 ? 8.542 -8.270 -20.410 1.00 96.50 105 THR A CA 1
ATOM 887 C C . THR A 1 105 ? 7.648 -8.411 -19.183 1.00 96.50 105 THR A C 1
ATOM 889 O O . THR A 1 105 ? 6.767 -9.274 -19.123 1.00 96.50 105 THR A O 1
ATOM 892 N N . ILE A 1 106 ? 7.838 -7.528 -18.202 1.00 98.06 106 ILE A N 1
ATOM 893 C CA . ILE A 1 106 ? 6.853 -7.274 -17.147 1.00 98.06 106 ILE A CA 1
ATOM 894 C C . ILE A 1 106 ? 6.205 -5.897 -17.330 1.00 98.06 106 ILE A C 1
ATOM 896 O O . ILE A 1 106 ? 6.884 -4.879 -17.416 1.00 98.06 106 ILE A O 1
ATOM 900 N N . ALA A 1 107 ? 4.878 -5.857 -17.400 1.00 97.19 107 ALA A N 1
ATOM 901 C CA . ALA A 1 107 ? 4.111 -4.627 -17.546 1.00 97.19 107 ALA A CA 1
ATOM 902 C C . ALA A 1 107 ? 3.499 -4.198 -16.206 1.00 97.19 107 ALA A C 1
ATOM 904 O O . ALA A 1 107 ? 2.916 -5.016 -15.493 1.00 97.19 107 ALA A O 1
ATOM 905 N N . PHE A 1 108 ? 3.566 -2.904 -15.902 1.00 95.06 108 PHE A N 1
ATOM 906 C CA . PHE A 1 108 ? 2.995 -2.262 -14.718 1.00 95.06 108 PHE A CA 1
ATOM 907 C C . PHE A 1 108 ? 1.969 -1.199 -15.141 1.00 95.06 108 PHE A C 1
ATOM 909 O O . PHE A 1 108 ? 2.308 -0.015 -15.191 1.00 95.06 108 PHE A O 1
ATOM 916 N N . PRO A 1 109 ? 0.725 -1.573 -15.494 1.00 91.25 109 PRO A N 1
ATOM 917 C CA . PRO A 1 109 ? -0.302 -0.601 -15.857 1.00 91.25 109 PRO A CA 1
ATOM 918 C C . PRO A 1 109 ? -0.540 0.425 -14.740 1.00 91.25 109 PRO A C 1
ATOM 920 O O . PRO A 1 109 ? -0.436 0.110 -13.552 1.00 91.25 109 PRO A O 1
ATOM 923 N N . SER A 1 110 ? -0.905 1.652 -15.108 1.00 84.75 110 SER A N 1
ATOM 924 C CA . SER A 1 110 ? -1.360 2.657 -14.151 1.00 84.75 110 SER A CA 1
ATOM 925 C C . SER A 1 110 ? -2.568 2.136 -13.374 1.00 84.75 110 SER A C 1
ATOM 927 O O . SER A 1 110 ? -3.514 1.609 -13.945 1.00 84.75 110 SER A O 1
ATOM 929 N N . HIS A 1 111 ? -2.564 2.295 -12.059 1.00 81.88 111 HIS A N 1
ATOM 930 C CA . HIS A 1 111 ? -3.664 1.808 -11.238 1.00 81.88 111 HIS A CA 1
ATOM 931 C C . HIS A 1 111 ? -4.722 2.873 -10.972 1.00 81.88 111 HIS A C 1
ATOM 933 O O . HIS A 1 111 ? -4.440 4.077 -11.009 1.00 81.88 111 HIS A O 1
ATOM 939 N N . LEU A 1 112 ? -5.932 2.423 -10.641 1.00 75.94 112 LEU A N 1
ATOM 940 C CA . LEU A 1 112 ? -6.989 3.292 -10.140 1.00 75.94 112 LEU A CA 1
ATOM 941 C C . LEU A 1 112 ? -6.623 3.830 -8.752 1.00 75.94 112 LEU A C 1
ATOM 943 O O . LEU A 1 112 ? -6.048 3.125 -7.915 1.00 75.94 112 LEU A O 1
ATOM 947 N N . ASN A 1 113 ? -7.022 5.073 -8.485 1.00 66.06 113 ASN A N 1
ATOM 948 C CA . ASN A 1 113 ? -7.074 5.589 -7.122 1.00 66.06 113 ASN A CA 1
ATOM 949 C C . ASN A 1 113 ? -8.427 5.215 -6.497 1.00 66.06 113 ASN A C 1
ATOM 951 O O . ASN A 1 113 ? -9.455 5.318 -7.179 1.00 66.06 113 ASN A O 1
ATOM 955 N N . PRO A 1 114 ? -8.464 4.808 -5.214 1.00 61.38 114 PRO A N 1
ATOM 956 C CA . PRO A 1 114 ? -9.719 4.559 -4.522 1.00 61.38 114 PRO A CA 1
ATOM 957 C C . PRO A 1 114 ? -10.678 5.749 -4.639 1.00 61.38 114 PRO A C 1
ATOM 959 O O . PRO A 1 114 ? -10.311 6.874 -4.320 1.00 61.38 114 PRO A O 1
ATOM 962 N N . GLY A 1 115 ? -11.899 5.499 -5.121 1.00 53.50 115 GLY A N 1
ATOM 963 C CA . GLY A 1 115 ? -12.924 6.535 -5.311 1.00 53.50 115 GLY A CA 1
ATOM 964 C C . GLY A 1 115 ? -13.042 7.106 -6.729 1.00 53.50 115 GLY A C 1
ATOM 965 O O . GLY A 1 115 ? -13.920 7.933 -6.956 1.00 53.50 115 GLY A O 1
ATOM 966 N N . ARG A 1 116 ? -12.224 6.662 -7.696 1.00 55.72 116 ARG A N 1
ATOM 967 C CA . ARG A 1 116 ? -12.384 7.018 -9.121 1.00 55.72 116 ARG A CA 1
ATOM 968 C C . ARG A 1 116 ? -13.154 5.943 -9.914 1.00 55.72 116 ARG A C 1
ATOM 970 O O . ARG A 1 116 ? -13.057 4.765 -9.554 1.00 55.72 116 ARG A O 1
ATOM 977 N N . PRO A 1 117 ? -13.922 6.325 -10.958 1.00 58.03 117 PRO A N 1
ATOM 978 C CA . PRO A 1 117 ? -14.592 5.372 -11.844 1.00 58.03 117 PRO A CA 1
ATOM 979 C C . PRO A 1 117 ? -13.582 4.525 -12.632 1.00 58.03 117 PRO A C 1
ATOM 981 O O . PRO A 1 117 ? -12.419 4.895 -12.777 1.00 58.03 117 PRO A O 1
ATOM 984 N N . VAL A 1 118 ? -14.035 3.357 -13.093 1.00 63.78 118 VAL A N 1
ATOM 985 C CA . VAL A 1 118 ? -13.258 2.478 -13.976 1.00 63.78 118 VAL A CA 1
ATOM 986 C C . VAL A 1 118 ? -13.335 3.047 -15.391 1.00 63.78 118 VAL A C 1
ATOM 988 O O . VAL A 1 118 ? -14.435 3.204 -15.914 1.00 63.78 118 VAL A O 1
ATOM 991 N N . ASP A 1 119 ? -12.186 3.342 -15.989 1.00 64.56 119 ASP A N 1
ATOM 992 C CA . ASP A 1 119 ? -12.084 3.898 -17.341 1.00 64.56 119 ASP A CA 1
ATOM 993 C C . ASP A 1 119 ? -11.862 2.789 -18.398 1.00 64.56 119 ASP A C 1
ATOM 995 O O . ASP A 1 119 ? -11.345 1.713 -18.087 1.00 64.56 119 ASP A O 1
ATOM 999 N N . GLU A 1 120 ? -12.192 3.066 -19.664 1.00 65.81 120 GLU A N 1
ATOM 1000 C CA . GLU A 1 120 ? -12.132 2.109 -20.793 1.00 65.81 120 GLU A CA 1
ATOM 1001 C C . GLU A 1 120 ? -10.705 1.788 -21.291 1.00 65.81 120 GLU A C 1
ATOM 1003 O O . GLU A 1 120 ? -10.496 0.819 -22.019 1.00 65.81 120 GLU A O 1
ATOM 1008 N N . TRP A 1 121 ? -9.688 2.531 -20.842 1.00 78.19 121 TRP A N 1
ATOM 1009 C CA . TRP A 1 121 ? -8.317 2.440 -21.370 1.00 78.19 121 TRP A CA 1
ATOM 1010 C C . TRP A 1 121 ? -7.606 1.101 -21.097 1.00 78.19 121 TRP A C 1
ATOM 1012 O O . TRP A 1 121 ? -6.591 0.811 -21.729 1.00 78.19 121 TRP A O 1
ATOM 1022 N N . TYR A 1 122 ? -8.083 0.284 -20.149 1.00 86.81 122 TYR A N 1
ATOM 1023 C CA . TYR A 1 122 ? -7.444 -0.997 -19.814 1.00 86.81 122 TYR A CA 1
ATOM 1024 C C . TYR A 1 122 ? -7.486 -2.001 -20.973 1.00 86.81 122 TYR A C 1
ATOM 1026 O O . TYR A 1 122 ? -6.515 -2.731 -21.165 1.00 86.81 122 TYR A O 1
ATOM 1034 N N . ASP A 1 123 ? -8.586 -2.043 -21.732 1.00 87.56 123 ASP A N 1
ATOM 1035 C CA . ASP A 1 123 ? -8.735 -2.952 -22.878 1.00 87.56 123 ASP A CA 1
ATOM 1036 C C . ASP A 1 123 ? -7.845 -2.491 -24.044 1.00 87.56 123 ASP A C 1
ATOM 1038 O O . ASP A 1 123 ? -7.070 -3.284 -24.575 1.00 87.56 123 ASP A O 1
ATOM 1042 N N . GLU A 1 124 ? -7.831 -1.182 -24.330 1.00 86.94 124 GLU A N 1
ATOM 1043 C CA . GLU A 1 124 ? -6.914 -0.568 -25.303 1.00 86.94 124 GLU A CA 1
ATOM 1044 C C . GLU A 1 124 ? -5.447 -0.832 -24.949 1.00 86.94 124 GLU A C 1
ATOM 1046 O O . GLU A 1 124 ? -4.647 -1.210 -25.802 1.00 86.94 124 GLU A O 1
ATOM 1051 N N . TYR A 1 125 ? -5.076 -0.672 -23.675 1.00 89.81 125 TYR A N 1
ATOM 1052 C CA . TYR A 1 125 ? -3.708 -0.923 -23.238 1.00 89.81 125 TYR A CA 1
ATOM 1053 C C . TYR A 1 125 ? -3.333 -2.405 -23.309 1.00 89.81 125 TYR A C 1
ATOM 1055 O O . TYR A 1 125 ? -2.203 -2.730 -23.667 1.00 89.81 125 TYR A O 1
ATOM 1063 N N . ALA A 1 126 ? -4.266 -3.315 -23.022 1.00 92.75 126 ALA A N 1
ATOM 1064 C CA . ALA A 1 126 ? -4.037 -4.743 -23.211 1.00 92.75 126 ALA A CA 1
ATOM 1065 C C . ALA A 1 126 ? -3.814 -5.094 -24.694 1.00 92.75 126 ALA A C 1
ATOM 1067 O O . ALA A 1 126 ? -2.905 -5.869 -24.996 1.00 92.75 126 ALA A O 1
ATOM 1068 N N . GLN A 1 127 ? -4.575 -4.493 -25.614 1.00 91.81 127 GLN A N 1
ATOM 1069 C CA . GLN A 1 127 ? -4.365 -4.660 -27.054 1.00 91.81 127 GLN A CA 1
ATOM 1070 C C . GLN A 1 127 ? -2.988 -4.131 -27.484 1.00 91.81 127 GLN A C 1
ATOM 1072 O O . GLN A 1 127 ? -2.242 -4.856 -28.131 1.00 91.81 127 GLN A O 1
ATOM 1077 N N . LEU A 1 128 ? -2.593 -2.940 -27.025 1.00 91.06 128 LEU A N 1
ATOM 1078 C CA . LEU A 1 128 ? -1.258 -2.393 -27.289 1.00 91.06 128 LEU A CA 1
ATOM 1079 C C . LEU A 1 128 ? -0.149 -3.348 -26.840 1.00 91.06 128 LEU A C 1
ATOM 1081 O O . LEU A 1 128 ? 0.745 -3.667 -27.616 1.00 91.06 128 LEU A O 1
ATOM 1085 N N . LEU A 1 129 ? -0.216 -3.857 -25.606 1.00 94.00 129 LEU A N 1
ATOM 1086 C CA . LEU A 1 129 ? 0.764 -4.832 -25.123 1.00 94.00 129 LEU A CA 1
ATOM 1087 C C . LEU A 1 129 ? 0.808 -6.087 -26.006 1.00 94.00 129 LEU A C 1
ATOM 1089 O O . LEU A 1 129 ? 1.873 -6.666 -26.193 1.00 94.00 129 LEU A O 1
ATOM 1093 N N . LYS A 1 130 ? -0.331 -6.518 -26.556 1.00 95.00 130 LYS A N 1
ATOM 1094 C CA . LYS A 1 130 ? -0.405 -7.714 -27.404 1.00 95.00 130 LYS A CA 1
ATOM 1095 C C . LYS A 1 130 ? 0.266 -7.489 -28.756 1.00 95.00 130 LYS A C 1
ATOM 1097 O O . LYS A 1 130 ? 0.848 -8.427 -29.291 1.00 95.00 130 LYS A O 1
ATOM 1102 N N . ASP A 1 131 ? 0.216 -6.260 -29.255 1.00 92.88 131 ASP A N 1
ATOM 1103 C CA . ASP A 1 131 ? 0.809 -5.855 -30.529 1.00 92.88 131 ASP A CA 1
ATOM 1104 C C . ASP A 1 131 ? 2.317 -5.559 -30.428 1.00 92.88 131 ASP A C 1
ATOM 1106 O O . ASP A 1 131 ? 2.959 -5.272 -31.440 1.00 92.88 131 ASP A O 1
ATOM 1110 N N . LEU A 1 132 ? 2.910 -5.652 -29.229 1.00 91.81 132 LEU A N 1
ATOM 1111 C CA . LEU A 1 132 ? 4.357 -5.524 -29.062 1.00 91.81 132 LEU A CA 1
ATOM 1112 C C . LEU A 1 132 ? 5.108 -6.628 -29.836 1.00 91.81 132 LEU A C 1
ATOM 1114 O O . LEU A 1 132 ? 4.689 -7.792 -29.784 1.00 91.81 132 LEU A O 1
ATOM 1118 N N . PRO A 1 133 ? 6.247 -6.294 -30.483 1.00 92.12 133 PRO A N 1
ATOM 1119 C CA . PRO A 1 133 ? 7.060 -7.252 -31.232 1.00 92.12 133 PRO A CA 1
ATOM 1120 C C . PRO A 1 133 ? 7.440 -8.506 -30.433 1.00 92.12 133 PRO A C 1
ATOM 1122 O O . PRO A 1 133 ? 7.537 -8.476 -29.205 1.00 92.12 133 PRO A O 1
ATOM 1125 N N . GLU A 1 134 ? 7.723 -9.601 -31.145 1.00 93.94 134 GLU A N 1
ATOM 1126 C CA . GLU A 1 134 ? 8.025 -10.914 -30.553 1.00 93.94 134 GLU A CA 1
ATOM 1127 C C . GLU A 1 134 ? 9.171 -10.866 -29.529 1.00 93.94 134 GLU A C 1
ATOM 1129 O O . GLU A 1 134 ? 9.119 -11.562 -28.519 1.00 93.94 134 GLU A O 1
ATOM 1134 N N . GLU A 1 135 ? 10.157 -9.982 -29.713 1.00 91.50 135 GLU A N 1
ATOM 1135 C CA . GLU A 1 135 ? 11.272 -9.822 -28.770 1.00 91.50 135 GLU A CA 1
ATOM 1136 C C . GLU A 1 135 ? 10.845 -9.395 -27.351 1.00 91.50 135 GLU A C 1
ATOM 1138 O O . GLU A 1 135 ? 11.564 -9.662 -26.386 1.00 91.50 135 GLU A O 1
ATOM 1143 N N . PHE A 1 136 ? 9.686 -8.740 -27.208 1.00 93.19 136 PHE A N 1
ATOM 1144 C CA . PHE A 1 136 ? 9.133 -8.311 -25.920 1.00 93.19 136 PHE A CA 1
ATOM 1145 C C . PHE A 1 136 ? 8.264 -9.397 -25.279 1.00 93.19 136 PHE A C 1
ATOM 1147 O O . PHE A 1 136 ? 7.879 -9.278 -24.111 1.00 93.19 136 PHE A O 1
ATOM 1154 N N . GLN A 1 137 ? 7.951 -10.461 -26.015 1.00 94.56 137 GLN A N 1
ATOM 1155 C CA . GLN A 1 137 ? 7.159 -11.578 -25.527 1.00 94.56 137 GLN A CA 1
ATOM 1156 C C . GLN A 1 137 ? 8.053 -12.587 -24.773 1.00 94.56 137 GLN A C 1
ATOM 1158 O O . GLN A 1 137 ? 9.252 -12.682 -25.033 1.00 94.56 137 GLN A O 1
ATOM 1163 N N . PRO A 1 138 ? 7.507 -13.353 -23.812 1.00 96.81 138 PRO A N 1
ATOM 1164 C CA . PRO A 1 138 ? 6.152 -13.254 -23.274 1.00 96.81 138 PRO A CA 1
ATOM 1165 C C . PRO A 1 138 ? 5.986 -12.072 -22.306 1.00 96.81 138 PRO A C 1
ATOM 1167 O O . PRO A 1 138 ? 6.897 -11.730 -21.543 1.00 96.81 138 PRO A O 1
ATOM 1170 N N . ILE A 1 139 ? 4.780 -11.501 -22.271 1.00 98.06 139 ILE A N 1
ATOM 1171 C CA . ILE A 1 139 ? 4.421 -10.410 -21.356 1.00 98.06 139 ILE A CA 1
ATOM 1172 C C . ILE A 1 139 ? 3.706 -10.944 -20.109 1.00 98.06 139 ILE A C 1
ATOM 1174 O O . ILE A 1 139 ? 2.759 -11.728 -20.177 1.00 98.06 139 ILE A O 1
ATOM 1178 N N . THR A 1 140 ? 4.147 -10.484 -18.939 1.00 98.44 140 THR A N 1
ATOM 1179 C CA . THR A 1 140 ? 3.471 -10.679 -17.648 1.00 98.44 140 THR A CA 1
ATOM 1180 C C . THR A 1 140 ? 2.949 -9.338 -17.142 1.00 98.44 140 THR A C 1
ATOM 1182 O O . THR A 1 140 ? 3.719 -8.391 -17.037 1.00 98.44 140 THR A O 1
ATOM 1185 N N . VAL A 1 141 ? 1.666 -9.236 -16.795 1.00 98.31 141 VAL A N 1
ATOM 1186 C CA . VAL A 1 141 ? 1.062 -7.975 -16.335 1.00 98.31 141 VAL A CA 1
ATOM 1187 C C . VAL A 1 141 ? 0.931 -7.983 -14.815 1.00 98.31 141 VAL A C 1
ATOM 1189 O O . VAL A 1 141 ? 0.145 -8.745 -14.255 1.00 98.31 141 VAL A O 1
ATOM 1192 N N . SER A 1 142 ? 1.695 -7.128 -14.136 1.00 97.94 142 SER A N 1
ATOM 1193 C CA . SER A 1 142 ? 1.631 -6.925 -12.689 1.00 97.94 142 SER A CA 1
ATOM 1194 C C . SER A 1 142 ? 0.689 -5.774 -12.350 1.00 97.94 142 SER A C 1
ATOM 1196 O O . SER A 1 142 ? 1.060 -4.605 -12.450 1.00 97.94 142 SER A O 1
ATOM 1198 N N . LEU A 1 143 ? -0.524 -6.101 -11.906 1.00 95.50 143 LEU A N 1
ATOM 1199 C CA . LEU A 1 143 ? -1.526 -5.107 -11.530 1.00 95.50 143 LEU A CA 1
ATOM 1200 C C . LEU A 1 143 ? -1.424 -4.715 -10.056 1.00 95.50 143 LEU A C 1
ATOM 1202 O O . LEU A 1 143 ? -1.072 -5.517 -9.179 1.00 95.50 143 LEU A O 1
ATOM 1206 N N . HIS A 1 144 ? -1.818 -3.477 -9.764 1.00 92.50 144 HIS A N 1
ATOM 1207 C CA . HIS A 1 144 ? -1.970 -3.032 -8.390 1.00 92.50 144 HIS A CA 1
ATOM 1208 C C . HIS A 1 144 ? -3.105 -3.818 -7.703 1.00 92.50 144 HIS A C 1
ATOM 1210 O O . HIS A 1 144 ? -4.138 -4.084 -8.325 1.00 92.50 144 HIS A O 1
ATOM 1216 N N . PRO A 1 145 ? -2.979 -4.176 -6.412 1.00 92.25 145 PRO A N 1
ATOM 1217 C CA . PRO A 1 145 ? -3.984 -4.993 -5.726 1.00 92.25 145 PRO A CA 1
ATOM 1218 C C . PRO A 1 145 ? -5.387 -4.372 -5.721 1.00 92.25 145 PRO A C 1
ATOM 1220 O O . PRO A 1 145 ? -6.390 -5.086 -5.732 1.00 92.25 145 PRO A O 1
ATOM 1223 N N . TYR A 1 146 ? -5.484 -3.041 -5.740 1.00 89.88 146 TYR A N 1
ATOM 1224 C CA . TYR A 1 146 ? -6.778 -2.370 -5.867 1.00 89.88 146 TYR A CA 1
ATOM 1225 C C . TYR A 1 146 ? -7.447 -2.658 -7.219 1.00 89.88 146 TYR A C 1
ATOM 1227 O O . TYR A 1 146 ? -8.641 -2.944 -7.247 1.00 89.88 146 TYR A O 1
ATOM 1235 N N . ASP A 1 147 ? -6.696 -2.689 -8.319 1.00 91.69 147 ASP A N 1
ATOM 1236 C CA . ASP A 1 147 ? -7.235 -3.013 -9.646 1.00 91.69 147 ASP A CA 1
ATOM 1237 C C . ASP A 1 147 ? -7.694 -4.474 -9.711 1.00 91.69 147 ASP A C 1
ATOM 1239 O O . ASP A 1 147 ? -8.740 -4.788 -10.286 1.00 91.69 147 ASP A O 1
ATOM 1243 N N . ILE A 1 148 ? -6.962 -5.370 -9.036 1.00 93.81 148 ILE A N 1
ATOM 1244 C CA . ILE A 1 148 ? -7.391 -6.759 -8.835 1.00 93.81 148 ILE A CA 1
ATOM 1245 C C . ILE A 1 148 ? -8.752 -6.799 -8.140 1.00 93.81 148 ILE A C 1
ATOM 1247 O O . ILE A 1 148 ? -9.646 -7.491 -8.620 1.00 93.81 148 ILE A O 1
ATOM 1251 N N . SER A 1 149 ? -8.949 -6.012 -7.074 1.00 91.75 149 SER A N 1
ATOM 1252 C CA . SER A 1 149 ? -10.232 -5.944 -6.352 1.00 91.75 149 SER A CA 1
ATOM 1253 C C . SER A 1 149 ? -11.404 -5.486 -7.231 1.00 91.75 149 SER A C 1
ATOM 1255 O O . SER A 1 149 ? -12.555 -5.815 -6.947 1.00 91.75 149 SER A O 1
ATOM 1257 N N . LYS A 1 150 ? -11.114 -4.769 -8.325 1.00 90.38 150 LYS A N 1
ATOM 1258 C CA . LYS A 1 150 ? -12.087 -4.320 -9.331 1.00 90.38 150 LYS A CA 1
ATOM 1259 C C . LYS A 1 150 ? -12.262 -5.292 -10.500 1.00 90.38 150 LYS A C 1
ATOM 1261 O O . LYS A 1 150 ? -13.109 -5.057 -11.350 1.00 90.38 150 LYS A O 1
ATOM 1266 N N . GLY A 1 151 ? -11.517 -6.398 -10.531 1.00 92.06 151 GLY A N 1
ATOM 1267 C CA . GLY A 1 151 ? -11.586 -7.401 -11.598 1.00 92.06 151 GLY A CA 1
ATOM 1268 C C . GLY A 1 151 ? -10.777 -7.057 -12.848 1.00 92.06 151 GLY A C 1
ATOM 1269 O O . GLY A 1 151 ? -10.887 -7.754 -13.849 1.00 92.06 151 GLY A O 1
ATOM 1270 N N . LEU A 1 152 ? -9.926 -6.029 -12.810 1.00 91.69 152 LEU A N 1
ATOM 1271 C CA . LEU A 1 152 ? -9.253 -5.520 -14.013 1.00 91.69 152 LEU A CA 1
ATOM 1272 C C . LEU A 1 152 ? -8.173 -6.455 -14.566 1.00 91.69 152 LEU A C 1
ATOM 1274 O O . LEU A 1 152 ? -7.850 -6.395 -15.747 1.00 91.69 152 LEU A O 1
ATOM 1278 N N . HIS A 1 153 ? -7.665 -7.386 -13.758 1.00 95.31 153 HIS A N 1
ATOM 1279 C CA . HIS A 1 153 ? -6.798 -8.460 -14.250 1.00 95.31 153 HIS A CA 1
ATOM 1280 C C . HIS A 1 153 ? -7.480 -9.324 -15.315 1.00 95.31 153 HIS A C 1
ATOM 1282 O O . HIS A 1 153 ? -6.820 -9.792 -16.236 1.00 95.31 153 HIS A O 1
ATOM 1288 N N . GLN A 1 154 ? -8.800 -9.500 -15.232 1.00 95.50 154 GLN A N 1
ATOM 1289 C CA . GLN A 1 154 ? -9.544 -10.328 -16.178 1.00 95.50 154 GLN A CA 1
ATOM 1290 C C . GLN A 1 154 ? -9.522 -9.737 -17.595 1.00 95.50 154 GLN A C 1
ATOM 1292 O O . GLN A 1 154 ? -9.570 -10.491 -18.566 1.00 95.50 154 GLN A O 1
ATOM 1297 N N . VAL A 1 155 ? -9.378 -8.409 -17.719 1.00 94.06 155 VAL A N 1
ATOM 1298 C CA . VAL A 1 155 ? -9.195 -7.729 -19.009 1.00 94.06 155 VAL A CA 1
ATOM 1299 C C . VAL A 1 155 ? -7.924 -8.243 -19.679 1.00 94.06 155 VAL A C 1
ATOM 1301 O O . VAL A 1 155 ? -7.987 -8.776 -20.776 1.00 94.06 155 VAL A O 1
ATOM 1304 N N . PHE A 1 156 ? -6.783 -8.207 -18.992 1.00 96.19 156 PHE A N 1
ATOM 1305 C CA . PHE A 1 156 ? -5.513 -8.690 -19.546 1.00 96.19 156 PHE A CA 1
ATOM 1306 C C . PHE A 1 156 ? -5.502 -10.209 -19.783 1.00 96.19 156 PHE A C 1
ATOM 1308 O O . PHE A 1 156 ? -4.940 -10.672 -20.774 1.00 96.19 156 PHE A O 1
ATOM 1315 N N . GLN A 1 157 ? -6.168 -10.994 -18.930 1.00 97.31 157 GLN A N 1
ATOM 1316 C CA . GLN A 1 157 ? -6.297 -12.445 -19.127 1.00 97.31 157 GLN A CA 1
ATOM 1317 C C . GLN A 1 157 ? -7.049 -12.797 -20.417 1.00 97.31 157 GLN A C 1
ATOM 1319 O O . GLN A 1 157 ? -6.667 -13.744 -21.100 1.00 97.31 157 GLN A O 1
ATOM 1324 N N . LYS A 1 158 ? -8.073 -12.018 -20.798 1.00 96.75 158 LYS A N 1
ATOM 1325 C CA . LYS A 1 158 ? -8.791 -12.179 -22.079 1.00 96.75 158 LYS A CA 1
ATOM 1326 C C . LYS A 1 158 ? -7.856 -12.035 -23.287 1.00 96.75 158 LYS A C 1
ATOM 1328 O O . LYS A 1 158 ? -8.076 -12.686 -24.305 1.00 96.75 158 LYS A O 1
ATOM 1333 N N . TYR A 1 159 ? -6.806 -11.223 -23.168 1.00 96.69 159 TYR A N 1
ATOM 1334 C CA . TYR A 1 159 ? -5.775 -11.052 -24.196 1.00 96.69 159 TYR A CA 1
ATOM 1335 C C . TYR A 1 159 ? -4.679 -12.131 -24.159 1.00 96.69 159 TYR A C 1
ATOM 1337 O O . TYR A 1 159 ? -3.798 -12.125 -25.014 1.00 96.69 159 TYR A O 1
ATOM 1345 N N . GLY A 1 160 ? -4.755 -13.086 -23.224 1.00 97.25 160 GLY A N 1
ATOM 1346 C CA . GLY A 1 160 ? -3.811 -14.197 -23.091 1.00 97.25 160 GLY A CA 1
ATOM 1347 C C . GLY A 1 160 ? -2.631 -13.918 -22.158 1.00 97.25 160 GLY A C 1
ATOM 1348 O O . GLY A 1 160 ? -1.720 -14.738 -22.077 1.00 97.25 160 GLY A O 1
ATOM 1349 N N . PHE A 1 161 ? -2.625 -12.792 -21.438 1.00 98.25 161 PHE A N 1
ATOM 1350 C CA . PHE A 1 161 ? -1.523 -12.466 -20.537 1.00 98.25 161 PHE A CA 1
ATOM 1351 C C . PHE A 1 161 ? -1.597 -13.212 -19.208 1.00 98.25 161 PHE A C 1
ATOM 1353 O O . PHE A 1 161 ? -2.650 -13.310 -18.572 1.00 98.25 161 PHE A O 1
ATOM 1360 N N . THR A 1 162 ? -0.426 -13.609 -18.711 1.00 98.00 162 THR A N 1
ATOM 1361 C CA . THR A 1 162 ? -0.251 -13.975 -17.305 1.00 98.00 162 THR A CA 1
ATOM 1362 C C . THR A 1 162 ? -0.380 -12.723 -16.444 1.00 98.00 162 THR A C 1
ATOM 1364 O O . THR A 1 162 ? 0.393 -11.776 -16.598 1.00 98.00 162 THR A O 1
ATOM 1367 N N . THR A 1 163 ? -1.328 -12.719 -15.508 1.00 98.25 163 THR A N 1
ATOM 1368 C CA . THR A 1 163 ? -1.539 -11.600 -14.578 1.00 98.25 163 THR A CA 1
ATOM 1369 C C . THR A 1 163 ? -1.053 -11.930 -13.180 1.00 98.25 163 THR A C 1
ATOM 1371 O O . THR A 1 163 ? -1.414 -12.966 -12.624 1.00 98.25 163 THR A O 1
ATOM 1374 N N . VAL A 1 164 ? -0.305 -11.009 -12.587 1.00 98.00 164 VAL A N 1
ATOM 1375 C CA . VAL A 1 164 ? 0.278 -11.125 -11.249 1.00 98.00 164 VAL A CA 1
ATOM 1376 C C . VAL A 1 164 ? 0.028 -9.846 -10.452 1.00 98.00 164 VAL A C 1
ATOM 1378 O O . VAL A 1 164 ? -0.496 -8.856 -10.962 1.00 98.00 164 VAL A O 1
ATOM 1381 N N . THR A 1 165 ? 0.390 -9.855 -9.174 1.00 96.50 165 THR A N 1
ATOM 1382 C CA . THR A 1 165 ? 0.363 -8.663 -8.326 1.00 96.50 165 THR A CA 1
ATOM 1383 C C . THR A 1 165 ? 1.398 -8.795 -7.212 1.00 96.50 165 THR A C 1
ATOM 1385 O O . THR A 1 165 ? 1.679 -9.898 -6.745 1.00 96.50 165 THR A O 1
ATOM 1388 N N . CYS A 1 166 ? 1.932 -7.672 -6.729 1.00 95.25 166 CYS A N 1
ATOM 1389 C CA . CYS A 1 166 ? 2.863 -7.650 -5.593 1.00 95.25 166 CYS A CA 1
ATOM 1390 C C . CYS A 1 166 ? 2.181 -7.982 -4.243 1.00 95.25 166 CYS A C 1
ATOM 1392 O O . CYS A 1 166 ? 2.833 -8.039 -3.201 1.00 95.25 166 CYS A O 1
ATOM 1394 N N . SER A 1 167 ? 0.861 -8.202 -4.226 1.00 93.75 167 SER A N 1
ATOM 1395 C CA . SER A 1 167 ? 0.114 -8.728 -3.072 1.00 93.75 167 SER A CA 1
ATOM 1396 C C . SER A 1 167 ? -0.657 -9.999 -3.459 1.00 93.75 167 SER A C 1
ATOM 1398 O O . SER A 1 167 ? -1.872 -9.927 -3.651 1.00 93.75 167 SER A O 1
ATOM 1400 N N . PRO A 1 168 ? 0.017 -11.158 -3.594 1.00 94.94 168 PRO A N 1
ATOM 1401 C CA . PRO A 1 168 ? -0.555 -12.377 -4.183 1.00 94.94 168 PRO A CA 1
ATOM 1402 C C . PRO A 1 168 ? -1.853 -12.836 -3.506 1.00 94.94 168 PRO A C 1
ATOM 1404 O O . PRO A 1 168 ? -2.810 -13.180 -4.195 1.00 94.94 168 PRO A O 1
ATOM 1407 N N . LEU A 1 169 ? -1.956 -12.682 -2.180 1.00 94.44 169 LEU A N 1
ATOM 1408 C CA . LEU A 1 169 ? -3.175 -12.983 -1.418 1.00 94.44 169 LEU A CA 1
ATOM 1409 C C . LEU A 1 169 ? -4.425 -12.255 -1.935 1.00 94.44 169 LEU A C 1
ATOM 1411 O O . LEU A 1 169 ? -5.529 -12.771 -1.799 1.00 94.44 169 LEU A O 1
ATOM 1415 N N . VAL A 1 170 ? -4.282 -11.058 -2.511 1.00 94.94 170 VAL A N 1
ATOM 1416 C CA . VAL A 1 170 ? -5.414 -10.309 -3.078 1.00 94.94 170 VAL A CA 1
ATOM 1417 C C . VAL A 1 170 ? -5.916 -10.960 -4.366 1.00 94.94 170 VAL A C 1
ATOM 1419 O O . VAL A 1 170 ? -7.123 -11.005 -4.590 1.00 94.94 170 VAL A O 1
ATOM 1422 N N . LEU A 1 171 ? -5.014 -11.489 -5.195 1.00 95.25 171 LEU A N 1
ATOM 1423 C CA . LEU A 1 171 ? -5.376 -12.211 -6.414 1.00 95.25 171 LEU A CA 1
ATOM 1424 C C . LEU A 1 171 ? -5.949 -13.594 -6.093 1.00 95.25 171 LEU A C 1
ATOM 1426 O O . LEU A 1 171 ? -7.017 -13.939 -6.591 1.00 95.25 171 LEU A O 1
ATOM 1430 N N . GLU A 1 172 ? -5.300 -14.339 -5.197 1.00 96.00 172 GLU A N 1
ATOM 1431 C CA . GLU A 1 172 ? -5.753 -15.660 -4.738 1.00 96.00 172 GLU A CA 1
ATOM 1432 C C . GLU A 1 172 ? -7.161 -15.614 -4.125 1.00 96.00 172 GLU A C 1
ATOM 1434 O O . GLU A 1 172 ? -7.973 -16.507 -4.351 1.00 96.00 172 GLU A O 1
ATOM 1439 N N . ASN A 1 173 ? -7.480 -14.541 -3.393 1.00 96.50 173 ASN A N 1
ATOM 1440 C CA . ASN A 1 173 ? -8.767 -14.370 -2.713 1.00 96.50 173 ASN A CA 1
ATOM 1441 C C . ASN A 1 173 ? -9.713 -13.405 -3.450 1.00 96.50 173 ASN A C 1
ATOM 1443 O O . ASN A 1 173 ? -10.672 -12.900 -2.860 1.00 96.50 173 ASN A O 1
ATOM 1447 N N . TYR A 1 174 ? -9.490 -13.156 -4.747 1.00 95.62 174 TYR A N 1
ATOM 1448 C CA . TYR A 1 174 ? -10.305 -12.226 -5.536 1.00 95.62 174 TYR A CA 1
ATOM 1449 C C . TYR A 1 174 ? -11.807 -12.552 -5.477 1.00 95.62 174 TYR A C 1
ATOM 1451 O O . TYR A 1 174 ? -12.624 -11.646 -5.327 1.00 95.62 174 TYR A O 1
ATOM 1459 N N . GLN A 1 175 ? -12.191 -13.832 -5.537 1.00 96.31 175 GLN A N 1
ATOM 1460 C CA . GLN A 1 175 ? -13.607 -14.228 -5.505 1.00 96.31 175 GLN A CA 1
ATOM 1461 C C . GLN A 1 175 ? -14.297 -13.864 -4.184 1.00 96.31 175 GLN A C 1
ATOM 1463 O O . GLN A 1 175 ? -15.469 -13.485 -4.183 1.00 96.31 175 GLN A O 1
ATOM 1468 N N . GLU A 1 176 ? -13.583 -13.945 -3.059 1.00 95.75 176 GLU A N 1
ATOM 1469 C CA . GLU A 1 176 ? -14.098 -13.505 -1.761 1.00 95.75 176 GLU A CA 1
ATOM 1470 C C . GLU A 1 176 ? -14.200 -11.979 -1.713 1.00 95.75 176 GLU A C 1
ATOM 1472 O O . GLU A 1 176 ? -15.241 -11.446 -1.337 1.00 95.75 176 GLU A O 1
ATOM 1477 N N . ILE A 1 177 ? -13.161 -11.275 -2.173 1.00 94.31 177 ILE A N 1
ATOM 1478 C CA . ILE A 1 177 ? -13.131 -9.806 -2.230 1.00 94.31 177 ILE A CA 1
ATOM 1479 C C . ILE A 1 177 ? -14.261 -9.268 -3.114 1.00 94.31 177 ILE A C 1
ATOM 1481 O O . ILE A 1 177 ? -14.905 -8.284 -2.760 1.00 94.31 177 ILE A O 1
ATOM 1485 N N . LYS A 1 178 ? -14.556 -9.928 -4.237 1.00 92.62 178 LYS A N 1
ATOM 1486 C CA . LYS A 1 178 ? -15.661 -9.561 -5.128 1.00 92.62 178 LYS A CA 1
ATOM 1487 C C . LYS A 1 178 ? -17.021 -9.673 -4.432 1.00 92.62 178 LYS A C 1
ATOM 1489 O O . LYS A 1 178 ? -17.868 -8.806 -4.619 1.00 92.62 178 LYS A O 1
ATOM 1494 N N . LYS A 1 179 ? -17.233 -10.727 -3.634 1.00 94.12 179 LYS A N 1
ATOM 1495 C CA . LYS A 1 179 ? -18.476 -10.946 -2.870 1.00 94.12 179 LYS A CA 1
ATOM 1496 C C . LYS A 1 179 ? -18.581 -10.028 -1.651 1.00 94.12 179 LYS A C 1
ATOM 1498 O O . LYS A 1 179 ? -19.676 -9.608 -1.298 1.00 94.12 179 LYS A O 1
ATOM 1503 N N . ASN A 1 180 ? -17.453 -9.727 -1.012 1.00 91.75 180 ASN A N 1
ATOM 1504 C CA . ASN A 1 180 ? -17.368 -8.884 0.171 1.00 91.75 180 ASN A CA 1
ATOM 1505 C C . ASN A 1 180 ? -16.186 -7.904 0.049 1.00 91.75 180 ASN A C 1
ATOM 1507 O O . ASN A 1 180 ? -15.102 -8.167 0.577 1.00 91.75 180 ASN A O 1
ATOM 1511 N N . PRO A 1 181 ? -16.375 -6.735 -0.589 1.00 87.69 181 PRO A N 1
ATOM 1512 C CA . PRO A 1 181 ? -15.296 -5.763 -0.783 1.00 87.69 181 PRO A CA 1
ATOM 1513 C C . PRO A 1 181 ? -14.612 -5.310 0.517 1.00 87.69 181 PRO A C 1
ATOM 1515 O O . PRO A 1 181 ? -13.448 -4.907 0.497 1.00 87.69 181 PRO A O 1
ATOM 1518 N N . GLY A 1 182 ? -15.297 -5.417 1.664 1.00 87.50 182 GLY A N 1
ATOM 1519 C CA . GLY A 1 182 ? -14.752 -5.074 2.977 1.00 87.50 182 GLY A CA 1
ATOM 1520 C C . GLY A 1 182 ? -13.539 -5.914 3.394 1.00 87.50 182 GLY A C 1
ATOM 1521 O O . GLY A 1 182 ? -12.696 -5.420 4.146 1.00 87.50 182 GLY A O 1
ATOM 1522 N N . VAL A 1 183 ? -13.387 -7.143 2.879 1.00 90.31 183 VAL A N 1
ATOM 1523 C CA . VAL A 1 183 ? -12.234 -8.002 3.214 1.00 90.31 183 VAL A CA 1
ATOM 1524 C C . VAL A 1 183 ? -10.969 -7.674 2.418 1.00 90.31 183 VAL A C 1
ATOM 1526 O O . VAL A 1 183 ? -9.905 -8.195 2.743 1.00 90.31 183 VAL A O 1
ATOM 1529 N N . PHE A 1 184 ? -11.020 -6.770 1.432 1.00 90.12 184 PHE A N 1
ATOM 1530 C CA . PHE A 1 184 ? -9.837 -6.352 0.665 1.00 90.12 184 PHE A CA 1
ATOM 1531 C C . PHE A 1 184 ? -8.669 -5.942 1.576 1.00 90.12 184 PHE A C 1
ATOM 1533 O O . PHE A 1 184 ? -7.549 -6.437 1.436 1.00 90.12 184 PHE A O 1
ATOM 1540 N N . TRP A 1 185 ? -8.946 -5.089 2.568 1.00 86.56 185 TRP A N 1
ATOM 1541 C CA . TRP A 1 185 ? -7.923 -4.572 3.477 1.00 86.56 185 TRP A CA 1
ATOM 1542 C C . TRP A 1 185 ? -7.298 -5.656 4.355 1.00 86.56 185 TRP A C 1
ATOM 1544 O O . TRP A 1 185 ? -6.146 -5.511 4.757 1.00 86.56 185 TRP A O 1
ATOM 1554 N N . LYS A 1 186 ? -8.011 -6.754 4.639 1.00 88.56 186 LYS A N 1
ATOM 1555 C CA . LYS A 1 186 ? -7.455 -7.909 5.362 1.00 88.56 186 LYS A CA 1
ATOM 1556 C C . LYS A 1 186 ? -6.319 -8.535 4.551 1.00 88.56 186 LYS A C 1
ATOM 1558 O O . LYS A 1 186 ? -5.226 -8.708 5.084 1.00 88.56 186 LYS A O 1
ATOM 1563 N N . TYR A 1 187 ? -6.560 -8.822 3.271 1.00 89.75 187 TYR A N 1
ATOM 1564 C CA . TYR A 1 187 ? -5.572 -9.451 2.392 1.00 89.75 187 TYR A CA 1
ATOM 1565 C C . TYR A 1 187 ? -4.439 -8.498 2.013 1.00 89.75 187 TYR A C 1
ATOM 1567 O O . TYR A 1 187 ? -3.266 -8.859 2.123 1.00 89.75 187 TYR A O 1
ATOM 1575 N N . TYR A 1 188 ? -4.775 -7.256 1.655 1.00 87.44 188 TYR A N 1
ATOM 1576 C CA . TYR A 1 188 ? -3.786 -6.243 1.296 1.00 87.44 188 TYR A CA 1
ATOM 1577 C C . TYR A 1 188 ? -2.819 -5.948 2.449 1.00 87.44 188 TYR A C 1
ATOM 1579 O O . TYR A 1 188 ? -1.606 -5.997 2.265 1.00 87.44 188 TYR A O 1
ATOM 1587 N N . ASN A 1 189 ? -3.325 -5.731 3.669 1.00 83.81 189 ASN A N 1
ATOM 1588 C CA . ASN A 1 189 ? -2.463 -5.422 4.815 1.00 83.81 189 ASN A CA 1
ATOM 1589 C C . ASN A 1 189 ? -1.598 -6.612 5.257 1.00 83.81 189 ASN A C 1
ATOM 1591 O O . ASN A 1 189 ? -0.546 -6.400 5.857 1.00 83.81 189 ASN A O 1
ATOM 1595 N N . HIS A 1 190 ? -2.022 -7.851 4.989 1.00 83.00 190 HIS A N 1
ATOM 1596 C CA . HIS A 1 190 ? -1.226 -9.035 5.315 1.00 83.00 190 HIS A CA 1
ATOM 1597 C C . HIS A 1 190 ? -0.017 -9.184 4.379 1.00 83.00 190 HIS A C 1
ATOM 1599 O O . HIS A 1 190 ? 1.078 -9.494 4.843 1.00 83.00 190 HIS A O 1
ATOM 1605 N N . GLY A 1 191 ? -0.206 -8.932 3.078 1.00 79.31 191 GLY A N 1
ATOM 1606 C CA . GLY A 1 191 ? 0.865 -8.982 2.076 1.00 79.31 191 GLY A CA 1
ATOM 1607 C C . GLY A 1 191 ? 1.709 -7.706 1.983 1.00 79.31 191 GLY A C 1
ATOM 1608 O O . GLY A 1 191 ? 2.858 -7.772 1.556 1.00 79.31 191 GLY A O 1
ATOM 1609 N N . GLY A 1 192 ? 1.168 -6.563 2.416 1.00 82.00 192 GLY A N 1
ATOM 1610 C CA . GLY A 1 192 ? 1.781 -5.236 2.297 1.00 82.00 192 GLY A CA 1
ATOM 1611 C C . GLY A 1 192 ? 3.246 -5.136 2.745 1.00 82.00 192 GLY A C 1
ATOM 1612 O O . GLY A 1 192 ? 4.035 -4.549 2.006 1.00 82.00 192 GLY A O 1
ATOM 1613 N N . PRO A 1 193 ? 3.658 -5.745 3.878 1.00 87.69 193 PRO A N 1
ATOM 1614 C CA . PRO A 1 193 ? 5.052 -5.717 4.317 1.00 87.69 193 PRO A CA 1
ATOM 1615 C C . PRO A 1 193 ? 6.063 -6.344 3.343 1.00 87.69 193 PRO A C 1
ATOM 1617 O O . PRO A 1 193 ? 7.243 -6.048 3.468 1.00 87.69 193 PRO A O 1
ATOM 1620 N N . TYR A 1 194 ? 5.619 -7.192 2.410 1.00 91.94 194 TYR A N 1
ATOM 1621 C CA . TYR A 1 194 ? 6.462 -7.923 1.451 1.00 91.94 194 TYR A CA 1
ATOM 1622 C C . TYR A 1 194 ? 6.247 -7.461 0.004 1.00 91.94 194 TYR A C 1
ATOM 1624 O O . TYR A 1 194 ? 6.600 -8.163 -0.941 1.00 91.94 194 TYR A O 1
ATOM 1632 N N . PHE A 1 195 ? 5.601 -6.313 -0.199 1.00 93.75 195 PHE A N 1
ATOM 1633 C CA . PHE A 1 195 ? 5.229 -5.859 -1.536 1.00 93.75 195 PHE A CA 1
ATOM 1634 C C . PHE A 1 195 ? 6.453 -5.706 -2.451 1.00 93.75 195 PHE A C 1
ATOM 1636 O O . PHE A 1 195 ? 6.449 -6.236 -3.560 1.00 93.75 195 PHE A O 1
ATOM 1643 N N . LEU A 1 196 ? 7.507 -5.018 -1.993 1.00 95.00 196 LEU A N 1
ATOM 1644 C CA . LEU A 1 196 ? 8.721 -4.834 -2.795 1.00 95.00 196 LEU A CA 1
ATOM 1645 C C . LEU A 1 196 ? 9.578 -6.107 -2.890 1.00 95.00 196 LEU A C 1
ATOM 1647 O O . LEU A 1 196 ? 10.230 -6.303 -3.910 1.00 95.00 196 LEU A O 1
ATOM 1651 N N . ASP A 1 197 ? 9.509 -7.023 -1.916 1.00 94.44 197 ASP A N 1
ATOM 1652 C CA . ASP A 1 197 ? 10.081 -8.369 -2.072 1.00 94.44 197 ASP A CA 1
ATOM 1653 C C . ASP A 1 197 ? 9.427 -9.117 -3.242 1.00 94.44 197 ASP A C 1
ATOM 1655 O O . ASP A 1 197 ? 10.104 -9.762 -4.043 1.00 94.44 197 ASP A O 1
ATOM 1659 N N . HIS A 1 198 ? 8.098 -9.037 -3.364 1.00 95.50 198 HIS A N 1
ATOM 1660 C CA . HIS A 1 198 ? 7.392 -9.617 -4.503 1.00 95.50 198 HIS A CA 1
ATOM 1661 C C . HIS A 1 198 ? 7.714 -8.881 -5.801 1.00 95.50 198 HIS A C 1
ATOM 1663 O O . HIS A 1 198 ? 7.894 -9.545 -6.816 1.00 95.50 198 HIS A O 1
ATOM 1669 N N . PHE A 1 199 ? 7.849 -7.552 -5.778 1.00 96.12 199 PHE A N 1
ATOM 1670 C CA . PHE A 1 199 ? 8.292 -6.788 -6.946 1.00 96.12 199 PHE A CA 1
ATOM 1671 C C . PHE A 1 199 ? 9.630 -7.319 -7.485 1.00 96.12 199 PHE A C 1
ATOM 1673 O O . PHE A 1 199 ? 9.715 -7.654 -8.664 1.00 96.12 199 PHE A O 1
ATOM 1680 N N . LEU A 1 200 ? 10.640 -7.496 -6.620 1.00 95.38 200 LEU A N 1
ATOM 1681 C CA . LEU A 1 200 ? 11.937 -8.073 -7.000 1.00 95.38 200 LEU A CA 1
ATOM 1682 C C . LEU A 1 200 ? 11.781 -9.456 -7.641 1.00 95.38 200 LEU A C 1
ATOM 1684 O O . LEU A 1 200 ? 12.305 -9.708 -8.724 1.00 95.38 200 LEU A O 1
ATOM 1688 N N . LYS A 1 201 ? 11.009 -10.343 -7.003 1.00 94.06 201 LYS A N 1
ATOM 1689 C CA . LYS A 1 201 ? 10.764 -11.703 -7.507 1.00 94.06 201 LYS A CA 1
ATOM 1690 C C . LYS A 1 201 ? 10.070 -11.713 -8.868 1.00 94.06 201 LYS A C 1
ATOM 1692 O O . LYS A 1 201 ? 10.388 -12.562 -9.691 1.00 94.06 201 LYS A O 1
ATOM 1697 N N . LEU A 1 202 ? 9.132 -10.795 -9.100 1.00 95.69 202 LEU A N 1
ATOM 1698 C CA . LEU A 1 202 ? 8.394 -10.690 -10.360 1.00 95.69 202 LEU A CA 1
ATOM 1699 C C . LEU A 1 202 ? 9.253 -10.124 -11.500 1.00 95.69 202 LEU A C 1
ATOM 1701 O O . LEU A 1 202 ? 9.048 -10.499 -12.653 1.00 95.69 202 LEU A O 1
ATOM 1705 N N . CYS A 1 203 ? 10.211 -9.248 -11.186 1.00 95.38 203 CYS A N 1
ATOM 1706 C CA . CYS A 1 203 ? 11.162 -8.708 -12.159 1.00 95.38 203 CYS A CA 1
ATOM 1707 C C . CYS A 1 203 ? 12.294 -9.687 -12.504 1.00 95.38 203 CYS A C 1
ATOM 1709 O O . CYS A 1 203 ? 12.899 -9.560 -13.567 1.00 95.38 203 CYS A O 1
ATOM 1711 N N . LYS A 1 204 ? 12.602 -10.653 -11.630 1.00 93.25 204 LYS A N 1
ATOM 1712 C CA . LYS A 1 204 ? 13.694 -11.612 -11.844 1.00 93.25 204 LYS A CA 1
ATOM 1713 C C . LYS A 1 204 ? 13.508 -12.384 -13.157 1.00 93.25 204 LYS A C 1
ATOM 1715 O O . LYS A 1 204 ? 12.433 -12.917 -13.429 1.00 93.25 204 LYS A O 1
ATOM 1720 N N . GLY A 1 205 ? 14.568 -12.441 -13.965 1.00 91.25 205 GLY A N 1
ATOM 1721 C CA . GLY A 1 205 ? 14.583 -13.115 -15.268 1.00 91.25 205 GLY A CA 1
ATOM 1722 C C . GLY A 1 205 ? 13.881 -12.362 -16.405 1.00 91.25 205 GLY A C 1
ATOM 1723 O O . GLY A 1 205 ? 13.815 -12.884 -17.515 1.00 91.25 205 GLY A O 1
ATOM 1724 N N . LYS A 1 206 ? 13.356 -11.152 -16.166 1.00 93.81 206 LYS A N 1
ATOM 1725 C CA . LYS A 1 206 ? 12.758 -10.311 -17.213 1.00 93.81 206 LYS A CA 1
ATOM 1726 C C . LYS A 1 206 ? 13.821 -9.449 -17.882 1.00 93.81 206 LYS A C 1
ATOM 1728 O O . LYS A 1 206 ? 14.682 -8.901 -17.205 1.00 93.81 206 LYS A O 1
ATOM 1733 N N . LYS A 1 207 ? 13.739 -9.307 -19.208 1.00 92.31 207 LYS A N 1
ATOM 1734 C CA . LYS A 1 207 ? 14.632 -8.424 -19.982 1.00 92.31 207 LYS A CA 1
ATOM 1735 C C . LYS A 1 207 ? 14.123 -6.994 -20.009 1.00 92.31 207 LYS A C 1
ATOM 1737 O O . LYS A 1 207 ? 14.900 -6.049 -19.865 1.00 92.31 207 LYS A O 1
ATOM 1742 N N . TYR A 1 208 ? 12.813 -6.850 -20.173 1.00 93.69 208 TYR A N 1
ATOM 1743 C CA . TYR A 1 208 ? 12.164 -5.559 -20.303 1.00 93.69 208 TYR A CA 1
ATOM 1744 C C . TYR A 1 208 ? 11.140 -5.327 -19.192 1.00 93.69 208 TYR A C 1
ATOM 1746 O O . TYR A 1 208 ? 10.541 -6.260 -18.645 1.00 93.69 208 TYR A O 1
ATOM 1754 N N . ALA A 1 209 ? 10.895 -4.055 -18.901 1.00 95.00 209 ALA A N 1
ATOM 1755 C CA . ALA A 1 209 ? 9.770 -3.615 -18.092 1.00 95.00 209 ALA A CA 1
ATOM 1756 C C . ALA A 1 209 ? 9.028 -2.486 -18.808 1.00 95.00 209 ALA A C 1
ATOM 1758 O O . ALA A 1 209 ? 9.646 -1.672 -19.488 1.00 95.00 209 ALA A O 1
ATOM 1759 N N . THR A 1 210 ? 7.707 -2.409 -18.656 1.00 93.50 210 THR A N 1
ATOM 1760 C CA . THR A 1 210 ? 6.930 -1.342 -19.296 1.00 93.50 210 THR A CA 1
ATOM 1761 C C . THR A 1 210 ? 5.780 -0.819 -18.450 1.00 93.50 210 THR A C 1
ATOM 1763 O O . THR A 1 210 ? 5.294 -1.492 -17.543 1.00 93.50 210 THR A O 1
ATOM 1766 N N . SER A 1 211 ? 5.342 0.404 -18.728 1.00 91.00 211 SER A N 1
ATOM 1767 C CA . SER A 1 211 ? 4.147 1.020 -18.152 1.00 91.00 211 SER A CA 1
ATOM 1768 C C . SER A 1 211 ? 3.585 2.072 -19.107 1.00 91.00 211 SER A C 1
ATOM 1770 O O . SER A 1 211 ? 4.314 2.644 -19.912 1.00 91.00 211 SER A O 1
ATOM 1772 N N . ASN A 1 212 ? 2.311 2.416 -18.947 1.00 84.94 212 ASN A N 1
ATOM 1773 C CA . ASN A 1 212 ? 1.702 3.577 -19.591 1.00 84.94 212 ASN A CA 1
ATOM 1774 C C . ASN A 1 212 ? 1.960 4.900 -18.842 1.00 84.94 212 ASN A C 1
ATOM 1776 O O . ASN A 1 212 ? 1.459 5.942 -19.262 1.00 84.94 212 ASN A O 1
ATOM 1780 N N . LYS A 1 213 ? 2.732 4.891 -17.742 1.00 80.81 213 LYS A N 1
ATOM 1781 C CA . LYS A 1 213 ? 3.179 6.102 -17.032 1.00 80.81 213 LYS A CA 1
ATOM 1782 C C . LYS A 1 213 ? 4.561 5.935 -16.394 1.00 80.81 213 LYS A C 1
ATOM 1784 O O . LYS A 1 213 ? 4.976 4.826 -16.075 1.00 80.81 213 LYS A O 1
ATOM 1789 N N . ILE A 1 214 ? 5.228 7.053 -16.104 1.00 79.31 214 ILE A N 1
ATOM 1790 C CA . ILE A 1 214 ? 6.398 7.058 -15.210 1.00 79.31 214 ILE A CA 1
ATOM 1791 C C . ILE A 1 214 ? 5.923 6.977 -13.762 1.00 79.31 214 ILE A C 1
ATOM 1793 O O . ILE A 1 214 ? 5.046 7.741 -13.347 1.00 79.31 214 ILE A O 1
ATOM 1797 N N . ALA A 1 215 ? 6.520 6.059 -13.004 1.00 81.44 215 ALA A N 1
ATOM 1798 C CA . ALA A 1 215 ? 6.315 5.895 -11.570 1.00 81.44 215 ALA A CA 1
ATOM 1799 C C . ALA A 1 215 ? 7.560 5.263 -10.921 1.00 81.44 215 ALA A C 1
ATOM 1801 O O . ALA A 1 215 ? 8.521 4.915 -11.602 1.00 81.44 215 ALA A O 1
ATOM 1802 N N . ALA A 1 216 ? 7.529 5.040 -9.603 1.00 86.56 216 ALA A N 1
ATOM 1803 C CA . ALA A 1 216 ? 8.628 4.390 -8.878 1.00 86.56 216 ALA A CA 1
ATOM 1804 C C . ALA A 1 216 ? 9.059 3.040 -9.495 1.00 86.56 216 ALA A C 1
ATOM 1806 O O . ALA A 1 216 ? 10.250 2.748 -9.551 1.00 86.56 216 ALA A O 1
ATOM 1807 N N . ALA A 1 217 ? 8.112 2.262 -10.039 1.00 89.69 217 ALA A N 1
ATOM 1808 C CA . ALA A 1 217 ? 8.393 1.001 -10.729 1.00 89.69 217 ALA A CA 1
ATOM 1809 C C . ALA A 1 217 ? 9.335 1.156 -11.939 1.00 89.69 217 ALA A C 1
ATOM 1811 O O . ALA A 1 217 ? 10.093 0.230 -12.223 1.00 89.69 217 ALA A O 1
ATOM 1812 N N . SER A 1 218 ? 9.326 2.310 -12.619 1.00 88.62 218 SER A N 1
ATOM 1813 C CA . SER A 1 218 ? 10.245 2.623 -13.721 1.00 88.62 218 SER A CA 1
ATOM 1814 C C . SER A 1 218 ? 11.691 2.620 -13.231 1.00 88.62 218 SER A C 1
ATOM 1816 O O . SER A 1 218 ? 12.523 1.867 -13.731 1.00 88.62 218 SER A O 1
ATOM 1818 N N . TYR A 1 219 ? 11.960 3.387 -12.172 1.00 91.12 219 TYR A N 1
ATOM 1819 C CA . TYR A 1 219 ? 13.288 3.493 -11.573 1.00 91.12 219 TYR A CA 1
ATOM 1820 C C . TYR A 1 219 ? 13.708 2.198 -10.877 1.00 91.12 219 TYR A C 1
ATOM 1822 O O . TYR A 1 219 ? 14.859 1.799 -10.989 1.00 91.12 219 TYR A O 1
ATOM 1830 N N . TYR A 1 220 ? 12.790 1.496 -10.204 1.00 94.50 220 TYR A N 1
ATOM 1831 C CA . TYR A 1 220 ? 13.098 0.192 -9.612 1.00 94.50 220 TYR A CA 1
ATOM 1832 C C . TYR A 1 220 ? 13.501 -0.831 -10.676 1.00 94.50 220 TYR A C 1
ATOM 1834 O O . TYR A 1 220 ? 14.480 -1.540 -10.487 1.00 94.50 220 TYR A O 1
ATOM 1842 N N . SER A 1 221 ? 12.790 -0.887 -11.806 1.00 93.56 221 SER A N 1
ATOM 1843 C CA . SER A 1 221 ? 13.115 -1.812 -12.900 1.00 93.56 221 SER A CA 1
ATOM 1844 C C . SER A 1 221 ? 14.481 -1.493 -13.512 1.00 93.56 221 SER A C 1
ATOM 1846 O O . SER A 1 221 ? 15.320 -2.384 -13.623 1.00 93.56 221 SER A O 1
ATOM 1848 N N . ALA A 1 222 ? 14.733 -0.219 -13.825 1.00 91.44 222 ALA A N 1
ATOM 1849 C CA . ALA A 1 222 ? 16.017 0.236 -14.353 1.00 91.44 222 ALA A CA 1
ATOM 1850 C C . ALA A 1 222 ? 17.179 -0.013 -13.372 1.00 91.44 222 ALA A C 1
ATOM 1852 O O . ALA A 1 222 ? 18.260 -0.433 -13.777 1.00 91.44 222 ALA A O 1
ATOM 1853 N N . TYR A 1 223 ? 16.950 0.167 -12.067 1.00 93.31 223 TYR A N 1
ATOM 1854 C CA . TYR A 1 223 ? 17.941 -0.121 -11.028 1.00 93.31 223 TYR A CA 1
ATOM 1855 C C . TYR A 1 223 ? 18.370 -1.597 -11.003 1.00 93.31 223 TYR A C 1
ATOM 1857 O O . TYR A 1 223 ? 19.548 -1.895 -10.799 1.00 93.31 223 TYR A O 1
ATOM 1865 N N . LEU A 1 224 ? 17.419 -2.505 -11.250 1.00 92.88 224 LEU A N 1
ATOM 1866 C CA . LEU A 1 224 ? 17.645 -3.950 -11.372 1.00 92.88 224 LEU A CA 1
ATOM 1867 C C . LEU A 1 224 ? 18.249 -4.364 -12.725 1.00 92.88 224 LEU A C 1
ATOM 1869 O O . LEU A 1 224 ? 18.487 -5.548 -12.938 1.00 92.88 224 LEU A O 1
ATOM 1873 N N . GLY A 1 225 ? 18.473 -3.420 -13.644 1.00 90.06 225 GLY A N 1
ATOM 1874 C CA . GLY A 1 225 ? 19.042 -3.680 -14.969 1.00 90.06 225 GLY A CA 1
ATOM 1875 C C . GLY A 1 225 ? 18.026 -4.059 -16.051 1.00 90.06 225 GLY A C 1
ATOM 1876 O O . GLY A 1 225 ? 18.430 -4.361 -17.174 1.00 90.06 225 GLY A O 1
ATOM 1877 N N . LEU A 1 226 ? 16.719 -4.021 -15.764 1.00 91.19 226 LEU A N 1
ATOM 1878 C CA . LEU A 1 226 ? 15.692 -4.219 -16.791 1.00 91.19 226 LEU A CA 1
ATOM 1879 C C . LEU A 1 226 ? 15.650 -2.994 -17.707 1.00 91.19 226 LEU A C 1
ATOM 1881 O O . LEU A 1 226 ? 15.673 -1.857 -17.238 1.00 91.19 226 LEU A O 1
ATOM 1885 N N . ARG A 1 227 ? 15.493 -3.225 -19.013 1.00 90.31 227 ARG A N 1
ATOM 1886 C CA . ARG A 1 227 ? 15.289 -2.148 -19.990 1.00 90.31 227 ARG A CA 1
ATOM 1887 C C . ARG A 1 227 ? 13.857 -1.644 -19.875 1.00 90.31 227 ARG A C 1
ATOM 1889 O O . ARG A 1 227 ? 12.924 -2.305 -20.340 1.00 90.31 227 ARG A O 1
ATOM 1896 N N . PHE A 1 228 ? 13.676 -0.514 -19.197 1.00 91.12 228 PHE A N 1
ATOM 1897 C CA . PHE A 1 228 ? 12.357 0.063 -18.989 1.00 91.12 228 PHE A CA 1
ATOM 1898 C C . PHE A 1 228 ? 11.949 0.932 -20.178 1.00 91.12 228 PHE A C 1
ATOM 1900 O O . PHE A 1 228 ? 12.747 1.734 -20.663 1.00 91.12 228 PHE A O 1
ATOM 1907 N N . PHE A 1 229 ? 10.690 0.828 -20.597 1.00 89.19 229 PHE A N 1
ATOM 1908 C CA . PHE A 1 229 ? 10.111 1.738 -21.577 1.00 89.19 229 PHE A CA 1
ATOM 1909 C C . PHE A 1 229 ? 8.662 2.094 -21.275 1.00 89.19 229 PHE A C 1
ATOM 1911 O O . PHE A 1 229 ? 7.882 1.296 -20.757 1.00 89.19 229 PHE A O 1
ATOM 1918 N N . ILE A 1 230 ? 8.279 3.308 -21.634 1.00 86.25 230 ILE A N 1
ATOM 1919 C CA . ILE A 1 230 ? 6.907 3.768 -21.594 1.00 86.25 230 ILE A CA 1
ATOM 1920 C C . ILE A 1 230 ? 6.240 3.357 -22.890 1.00 86.25 230 ILE A C 1
ATOM 1922 O O . ILE A 1 230 ? 6.715 3.675 -23.982 1.00 86.25 230 ILE A O 1
ATOM 1926 N N . TYR A 1 231 ? 5.096 2.711 -22.743 1.00 85.31 231 TYR A N 1
ATOM 1927 C CA . TYR A 1 231 ? 4.230 2.395 -23.852 1.00 85.31 231 TYR A CA 1
ATOM 1928 C C . TYR A 1 231 ? 2.825 2.849 -23.502 1.00 85.31 231 TYR A C 1
ATOM 1930 O O . TYR A 1 231 ? 2.163 2.303 -22.626 1.00 85.31 231 TYR A O 1
ATOM 1938 N N . HIS A 1 232 ? 2.391 3.929 -24.132 1.00 73.06 232 HIS A N 1
ATOM 1939 C CA . HIS A 1 232 ? 1.034 4.431 -24.023 1.00 73.06 232 HIS A CA 1
ATOM 1940 C C . HIS A 1 232 ? 0.563 4.674 -25.453 1.00 73.06 232 HIS A C 1
ATOM 1942 O O . HIS A 1 232 ? 1.276 5.288 -26.240 1.00 73.06 232 HIS A O 1
ATOM 1948 N N . GLY A 1 233 ? -0.615 4.185 -25.825 1.00 64.81 233 GLY A N 1
ATOM 1949 C CA . GLY A 1 233 ? -1.210 4.570 -27.105 1.00 64.81 233 GLY A CA 1
ATOM 1950 C C . GLY A 1 233 ? -1.745 5.998 -27.033 1.00 64.81 233 GLY A C 1
ATOM 1951 O O . GLY A 1 233 ? -1.219 6.848 -26.305 1.00 64.81 233 GLY A O 1
ATOM 1952 N N . ASN A 1 234 ? -2.871 6.235 -27.702 1.00 55.91 234 ASN A N 1
ATOM 1953 C CA . ASN A 1 234 ? -3.643 7.478 -27.611 1.00 55.91 234 ASN A CA 1
ATOM 1954 C C . ASN A 1 234 ? -4.429 7.567 -26.289 1.00 55.91 234 ASN A C 1
ATOM 1956 O O . ASN A 1 234 ? -5.641 7.763 -26.290 1.00 55.91 234 ASN A O 1
ATOM 1960 N N . GLN A 1 235 ? -3.757 7.382 -25.150 1.00 57.50 235 GLN A N 1
ATOM 1961 C CA . GLN A 1 235 ? -4.427 7.418 -23.854 1.00 57.50 235 GLN A CA 1
ATOM 1962 C C . GLN A 1 235 ? -5.051 8.793 -23.591 1.00 57.50 235 GLN A C 1
ATOM 1964 O O . GLN A 1 235 ? -4.444 9.820 -23.910 1.00 57.50 235 GLN A O 1
ATOM 1969 N N . PRO A 1 236 ? -6.242 8.838 -22.970 1.00 50.41 236 PRO A N 1
ATOM 1970 C CA . PRO A 1 236 ? -6.913 10.096 -22.713 1.00 50.41 236 PRO A CA 1
ATOM 1971 C C . PRO A 1 236 ? -6.079 10.971 -21.767 1.00 50.41 236 PRO A C 1
ATOM 1973 O O . PRO A 1 236 ? -5.524 10.508 -20.764 1.00 50.41 236 PRO A O 1
ATOM 1976 N N . GLY A 1 237 ? -5.996 12.267 -22.089 1.00 51.19 237 GLY A N 1
ATOM 1977 C CA . GLY A 1 237 ? -5.119 13.234 -21.417 1.00 51.19 237 GLY A CA 1
ATOM 1978 C C . GLY A 1 237 ? -5.332 13.353 -19.904 1.00 51.19 237 GLY A C 1
ATOM 1979 O O . GLY A 1 237 ? -4.454 13.834 -19.194 1.00 51.19 237 GLY A O 1
ATOM 1980 N N . HIS A 1 238 ? -6.453 12.860 -19.360 1.00 49.75 238 HIS A N 1
ATOM 1981 C CA . HIS A 1 238 ? -6.674 12.823 -17.915 1.00 49.75 238 HIS A CA 1
ATOM 1982 C C . HIS A 1 238 ? -5.895 11.729 -17.174 1.00 49.75 238 HIS A C 1
ATOM 1984 O O . HIS A 1 238 ? -5.751 11.828 -15.958 1.00 49.75 238 HIS A O 1
ATOM 1990 N N . LEU A 1 239 ? -5.381 10.710 -17.865 1.00 50.22 239 LEU A N 1
ATOM 1991 C CA . LEU A 1 239 ? -4.394 9.762 -17.322 1.00 50.22 239 LEU A CA 1
ATOM 1992 C C . LEU A 1 239 ? -2.978 10.348 -17.386 1.00 50.22 239 LEU A C 1
ATOM 1994 O O . LEU A 1 239 ? -2.122 10.005 -16.573 1.00 50.22 239 LEU A O 1
ATOM 1998 N N . LEU A 1 240 ? -2.784 11.311 -18.292 1.00 51.91 240 LEU A N 1
ATOM 1999 C CA . LEU A 1 240 ? -1.617 12.183 -18.405 1.00 51.91 240 LEU A CA 1
ATOM 2000 C C . LEU A 1 240 ? -1.740 13.448 -17.527 1.00 51.91 240 LEU A C 1
ATOM 2002 O O . LEU A 1 240 ? -0.891 14.328 -17.625 1.00 51.91 240 LEU A O 1
ATOM 2006 N N . ARG A 1 241 ? -2.748 13.531 -16.629 1.00 48.31 241 ARG A N 1
ATOM 2007 C CA . ARG A 1 241 ? -3.086 14.683 -15.741 1.00 48.31 241 ARG A CA 1
ATOM 2008 C C . ARG A 1 241 ? -1.944 15.248 -14.904 1.00 48.31 241 ARG A C 1
ATOM 2010 O O . ARG A 1 241 ? -2.142 16.247 -14.218 1.00 48.31 241 ARG A O 1
ATOM 2017 N N . GLN A 1 242 ? -0.792 14.596 -14.932 1.00 52.66 242 GLN A N 1
ATOM 2018 C CA . GLN A 1 242 ? 0.454 15.098 -14.383 1.00 52.66 242 GLN A CA 1
ATOM 2019 C C . GLN A 1 242 ? 0.721 16.532 -14.875 1.00 52.66 242 GLN A C 1
ATOM 2021 O O . GLN A 1 242 ? 1.161 17.351 -14.087 1.00 52.66 242 GLN A O 1
ATOM 2026 N N . GLU A 1 243 ? 0.276 16.895 -16.083 1.00 48.75 243 GLU A N 1
ATOM 2027 C CA . GLU A 1 243 ? 0.509 18.233 -16.642 1.00 48.75 243 GLU A CA 1
ATOM 2028 C C . GLU A 1 243 ? -0.356 19.377 -16.069 1.00 48.75 243 GLU A C 1
ATOM 2030 O O . GLU A 1 243 ? -0.015 20.544 -16.254 1.00 48.75 243 GLU A O 1
ATOM 2035 N N . GLN A 1 244 ? -1.470 19.097 -15.373 1.00 44.66 244 GLN A N 1
ATOM 2036 C CA . GLN A 1 244 ? -2.427 20.153 -14.982 1.00 44.66 244 GLN A CA 1
ATOM 2037 C C . GLN A 1 244 ? -2.049 20.924 -13.706 1.00 44.66 244 GLN A C 1
ATOM 2039 O O . GLN A 1 244 ? -2.579 22.010 -13.490 1.00 44.66 244 GLN A O 1
ATOM 2044 N N . ASN A 1 245 ? -1.138 20.393 -12.881 1.00 52.69 245 ASN A N 1
ATOM 2045 C CA . ASN A 1 245 ? -0.734 20.995 -11.599 1.00 52.69 245 ASN A CA 1
ATOM 2046 C C . ASN A 1 245 ? 0.770 21.313 -11.515 1.00 52.69 245 ASN A C 1
ATOM 2048 O O . ASN A 1 245 ? 1.253 21.634 -10.429 1.00 52.69 245 ASN A O 1
ATOM 2052 N N . PHE A 1 246 ? 1.498 21.172 -12.624 1.00 59.94 246 PHE A N 1
ATOM 2053 C CA . PHE A 1 246 ? 2.938 21.419 -12.702 1.00 59.94 246 PHE A CA 1
ATOM 2054 C C . PHE A 1 246 ? 3.224 22.863 -13.092 1.00 59.94 246 PHE A C 1
ATOM 2056 O O . PHE A 1 246 ? 2.490 23.463 -13.885 1.00 59.94 246 PHE A O 1
ATOM 2063 N N . THR A 1 247 ? 4.334 23.403 -12.597 1.00 65.19 247 THR A N 1
ATOM 2064 C CA . THR A 1 247 ? 4.931 24.589 -13.203 1.00 65.19 247 THR A CA 1
ATOM 2065 C C . THR A 1 247 ? 5.383 24.266 -14.638 1.00 65.19 247 THR A C 1
ATOM 2067 O O . THR A 1 247 ? 5.531 23.096 -15.017 1.00 65.19 247 THR A O 1
ATOM 2070 N N . PRO A 1 248 ? 5.579 25.277 -15.498 1.00 70.62 248 PRO A N 1
ATOM 2071 C CA . PRO A 1 248 ? 6.128 25.066 -16.836 1.00 70.62 248 PRO A CA 1
ATOM 2072 C C . PRO A 1 248 ? 7.456 24.290 -16.838 1.00 70.62 248 PRO A C 1
ATOM 2074 O O . PRO A 1 248 ? 7.658 23.442 -17.705 1.00 70.62 248 PRO A O 1
ATOM 2077 N N . GLU A 1 249 ? 8.317 24.528 -15.848 1.00 67.94 249 GLU A N 1
ATOM 2078 C CA . GLU A 1 249 ? 9.617 23.870 -15.692 1.00 67.94 249 GLU A CA 1
ATOM 2079 C C . GLU A 1 249 ? 9.464 22.389 -15.321 1.00 67.94 249 GLU A C 1
ATOM 2081 O O . GLU A 1 249 ? 10.077 21.530 -15.953 1.00 67.94 249 GLU A O 1
ATOM 2086 N N . GLU A 1 250 ? 8.591 22.075 -14.358 1.00 67.25 250 GLU A N 1
ATOM 2087 C CA . GLU A 1 250 ? 8.268 20.694 -13.966 1.00 67.25 250 GLU A CA 1
ATOM 2088 C C . GLU A 1 250 ? 7.678 19.906 -15.146 1.00 67.25 250 GLU A C 1
ATOM 2090 O O . GLU A 1 250 ? 8.015 18.744 -15.377 1.00 67.25 250 GLU A O 1
ATOM 2095 N N . ASN A 1 251 ? 6.833 20.556 -15.950 1.00 68.25 251 ASN A N 1
ATOM 2096 C CA . ASN A 1 251 ? 6.305 19.986 -17.186 1.00 68.25 251 ASN A CA 1
ATOM 2097 C C . ASN A 1 251 ? 7.400 19.712 -18.224 1.00 68.25 251 ASN A C 1
ATOM 2099 O O . ASN A 1 251 ? 7.350 18.699 -18.924 1.00 68.25 251 ASN A O 1
ATOM 2103 N N . GLU A 1 252 ? 8.381 20.601 -18.355 1.00 71.44 252 GLU A N 1
ATOM 2104 C CA . GLU A 1 252 ? 9.495 20.410 -19.278 1.00 71.44 252 GLU A CA 1
ATOM 2105 C C . GLU A 1 252 ? 10.400 19.251 -18.842 1.00 71.44 252 GLU A C 1
ATOM 2107 O O . GLU A 1 252 ? 10.731 18.392 -19.663 1.00 71.44 252 GLU A O 1
ATOM 2112 N N . GLU A 1 253 ? 10.759 19.179 -17.558 1.00 70.75 253 GLU A N 1
ATOM 2113 C CA . GLU A 1 253 ? 11.534 18.062 -17.013 1.00 70.75 253 GLU A CA 1
ATOM 2114 C C . GLU A 1 253 ? 10.781 16.740 -17.174 1.00 70.75 253 GLU A C 1
ATOM 2116 O O . GLU A 1 253 ? 11.334 15.757 -17.673 1.00 70.75 253 GLU A O 1
ATOM 2121 N N . TYR A 1 254 ? 9.487 16.725 -16.853 1.00 73.12 254 TYR A N 1
ATOM 2122 C CA . TYR A 1 254 ? 8.658 15.542 -17.021 1.00 73.12 254 TYR A CA 1
ATOM 2123 C C . TYR A 1 254 ? 8.629 15.053 -18.476 1.00 73.12 254 TYR A C 1
ATOM 2125 O O . TYR A 1 254 ? 8.792 13.857 -18.729 1.00 73.12 254 TYR A O 1
ATOM 2133 N N . ARG A 1 255 ? 8.490 15.960 -19.454 1.00 74.50 255 ARG A N 1
ATOM 2134 C CA . ARG A 1 255 ? 8.551 15.606 -20.884 1.00 74.50 255 ARG A CA 1
ATOM 2135 C C . ARG A 1 255 ? 9.917 15.055 -21.284 1.00 74.50 255 ARG A C 1
ATOM 2137 O O . ARG A 1 255 ? 9.959 14.104 -22.063 1.00 74.50 255 ARG A O 1
ATOM 2144 N N . LYS A 1 256 ? 11.015 15.595 -20.742 1.00 75.25 256 LYS A N 1
ATOM 2145 C CA . LYS A 1 256 ? 12.373 15.072 -20.978 1.00 75.25 256 LYS A CA 1
ATOM 2146 C C . LYS A 1 256 ? 12.507 13.639 -20.467 1.00 75.25 256 LYS A C 1
ATOM 2148 O O . LYS A 1 256 ? 12.905 12.765 -21.233 1.00 75.25 256 LYS A O 1
ATOM 2153 N N . ILE A 1 257 ? 12.095 13.370 -19.225 1.00 76.44 257 ILE A N 1
ATOM 2154 C CA . ILE A 1 257 ? 12.145 12.021 -18.635 1.00 76.44 257 ILE A CA 1
ATOM 2155 C C . ILE A 1 257 ? 11.223 11.060 -19.402 1.00 76.44 257 ILE A C 1
ATOM 2157 O O . ILE A 1 257 ? 11.597 9.926 -19.699 1.00 76.44 257 ILE A O 1
ATOM 2161 N N . LYS A 1 258 ? 10.021 11.508 -19.777 1.00 75.69 258 LYS A N 1
ATOM 2162 C CA . LYS A 1 258 ? 9.073 10.710 -20.564 1.00 75.69 258 LYS A CA 1
ATOM 2163 C C . LYS A 1 258 ? 9.627 10.347 -21.940 1.00 75.69 258 LYS A C 1
ATOM 2165 O O . LYS A 1 258 ? 9.507 9.198 -22.351 1.00 75.69 258 LYS A O 1
ATOM 2170 N N . SER A 1 259 ? 10.257 11.303 -22.620 1.00 76.81 259 SER A N 1
ATOM 2171 C CA . SER A 1 259 ? 10.934 11.074 -23.898 1.00 76.81 259 SER A CA 1
ATOM 2172 C C . SER A 1 259 ? 12.098 10.088 -23.750 1.00 76.81 259 SER A C 1
ATOM 2174 O O . SER A 1 259 ? 12.232 9.172 -24.562 1.00 76.81 259 SER A O 1
ATOM 2176 N N . PHE A 1 260 ? 12.883 10.212 -22.673 1.00 75.56 260 PHE A N 1
ATOM 2177 C CA . PHE A 1 260 ? 14.010 9.324 -22.372 1.00 75.56 260 PHE A CA 1
ATOM 2178 C C . PHE A 1 260 ? 13.595 7.854 -22.226 1.00 75.56 260 PHE A C 1
ATOM 2180 O O . PHE A 1 260 ? 14.276 6.968 -22.730 1.00 75.56 260 PHE A O 1
ATOM 2187 N N . PHE A 1 261 ? 12.455 7.587 -21.587 1.00 78.19 261 PHE A N 1
ATOM 2188 C CA . PHE A 1 261 ? 11.919 6.231 -21.467 1.00 78.19 261 PHE A CA 1
ATOM 2189 C C . PHE A 1 261 ? 10.993 5.827 -22.626 1.00 78.19 261 PHE A C 1
ATOM 2191 O O . PHE A 1 261 ? 10.373 4.774 -22.542 1.00 78.19 261 PHE A O 1
ATOM 2198 N N . SER A 1 262 ? 10.823 6.623 -23.683 1.00 77.50 262 SER A N 1
ATOM 2199 C CA . SER A 1 262 ? 9.891 6.267 -24.764 1.00 77.50 262 SER A CA 1
ATOM 2200 C C . SER A 1 262 ? 10.351 5.031 -25.547 1.00 77.50 262 SER A C 1
ATOM 2202 O O . SER A 1 262 ? 11.546 4.802 -25.728 1.00 77.50 262 SER A O 1
ATOM 2204 N N . MET A 1 263 ? 9.393 4.241 -26.039 1.00 74.38 263 MET A N 1
ATOM 2205 C CA . MET A 1 263 ? 9.690 3.068 -26.870 1.00 74.38 263 MET A CA 1
ATOM 2206 C C . MET A 1 263 ? 10.414 3.433 -28.179 1.00 74.38 263 MET A C 1
ATOM 2208 O O . MET A 1 263 ? 11.261 2.677 -28.639 1.00 74.38 263 MET A O 1
ATOM 2212 N N . GLU A 1 264 ? 10.127 4.599 -28.761 1.00 70.62 264 GLU A N 1
ATOM 2213 C CA . GLU A 1 264 ? 10.794 5.096 -29.979 1.00 70.62 264 GLU A CA 1
ATOM 2214 C C . GLU A 1 264 ? 12.282 5.371 -29.746 1.00 70.62 264 GLU A C 1
ATOM 2216 O O . GLU A 1 264 ? 13.114 5.128 -30.617 1.00 70.62 264 GLU A O 1
ATOM 2221 N N . ASN A 1 265 ? 12.627 5.803 -28.533 1.00 65.62 265 ASN A N 1
ATOM 2222 C CA . ASN A 1 265 ? 14.005 5.997 -28.118 1.00 65.62 265 ASN A CA 1
ATOM 2223 C C . ASN A 1 265 ? 14.606 4.739 -27.501 1.00 65.62 265 ASN A C 1
ATOM 2225 O O . ASN A 1 265 ? 15.698 4.843 -26.956 1.00 65.62 265 ASN A O 1
ATOM 2229 N N . LEU A 1 266 ? 13.962 3.564 -27.573 1.00 66.56 266 LEU A N 1
ATOM 2230 C CA . LEU A 1 266 ? 14.484 2.361 -26.924 1.00 66.56 266 LEU A CA 1
ATOM 2231 C C . LEU A 1 266 ? 15.908 2.068 -27.396 1.00 66.56 266 LEU A C 1
ATOM 2233 O O . LEU A 1 266 ? 16.729 1.761 -26.546 1.00 66.56 266 LEU A O 1
ATOM 2237 N N . GLU A 1 267 ? 16.222 2.267 -28.686 1.00 59.50 267 GLU A N 1
ATOM 2238 C CA . GLU A 1 267 ? 17.574 2.097 -29.237 1.00 59.50 267 GLU A CA 1
ATOM 2239 C C . GLU A 1 267 ? 18.619 3.107 -28.728 1.00 59.50 267 GLU A C 1
ATOM 2241 O O . GLU A 1 267 ? 19.790 2.763 -28.598 1.00 59.50 267 GLU A O 1
ATOM 2246 N N . GLN A 1 268 ? 18.222 4.334 -28.378 1.00 53.72 268 GLN A N 1
ATOM 2247 C CA . GLN A 1 268 ? 19.101 5.314 -27.715 1.00 53.72 268 GLN A CA 1
ATOM 2248 C C . GLN A 1 268 ? 19.140 5.113 -26.191 1.00 53.72 268 GLN A C 1
ATOM 2250 O O . GLN A 1 268 ? 20.166 5.332 -25.552 1.00 53.72 268 GLN A O 1
ATOM 2255 N N . ALA A 1 269 ? 18.045 4.620 -25.616 1.00 51.66 269 ALA A N 1
ATOM 2256 C CA . ALA A 1 269 ? 17.896 4.185 -24.235 1.00 51.66 269 ALA A CA 1
ATOM 2257 C C . ALA A 1 269 ? 18.473 2.772 -23.996 1.00 51.66 269 ALA A C 1
ATOM 2259 O O . ALA A 1 269 ? 18.388 2.261 -22.878 1.00 51.66 269 ALA A O 1
ATOM 2260 N N . ILE A 1 270 ? 19.079 2.147 -25.025 1.00 50.56 270 ILE A N 1
ATOM 2261 C CA . ILE A 1 270 ? 19.668 0.796 -24.987 1.00 50.56 270 ILE A CA 1
ATOM 2262 C C . ILE A 1 270 ? 20.803 0.708 -23.981 1.00 50.56 270 ILE A C 1
ATOM 2264 O O . ILE A 1 270 ? 21.082 -0.407 -23.528 1.00 50.56 270 ILE A O 1
ATOM 2268 N N . ASN A 1 271 ? 21.452 1.816 -23.595 1.00 61.94 271 ASN A N 1
ATOM 2269 C CA . ASN A 1 271 ? 22.401 1.695 -22.507 1.00 61.94 271 ASN A CA 1
ATOM 2270 C C . ASN A 1 271 ? 21.633 1.519 -21.188 1.00 61.94 271 ASN A C 1
ATOM 2272 O O . ASN A 1 271 ? 21.272 2.483 -20.515 1.00 61.94 271 ASN A O 1
ATOM 2276 N N . SER A 1 272 ? 21.387 0.258 -20.816 1.00 67.44 272 SER A N 1
ATOM 2277 C CA . SER A 1 272 ? 20.878 -0.137 -19.501 1.00 67.44 272 SER A CA 1
ATOM 2278 C C . SER A 1 272 ? 21.686 0.506 -18.375 1.00 67.44 272 SER A C 1
ATOM 2280 O O . SER A 1 272 ? 21.143 0.744 -17.304 1.00 67.44 272 SER A O 1
ATOM 2282 N N . GLU A 1 273 ? 22.954 0.844 -18.625 1.00 79.25 273 GLU A N 1
ATOM 2283 C CA . GLU A 1 273 ? 23.795 1.625 -17.722 1.00 79.25 273 GLU A CA 1
ATOM 2284 C C . GLU A 1 273 ? 23.257 3.044 -17.506 1.00 79.25 273 GLU A C 1
ATOM 2286 O O . GLU A 1 273 ? 23.076 3.428 -16.361 1.00 79.25 273 GLU A O 1
ATOM 2291 N N . MET A 1 274 ? 22.871 3.783 -18.554 1.00 83.62 274 MET A N 1
ATOM 2292 C CA . MET A 1 274 ? 22.309 5.137 -18.412 1.00 83.62 274 MET A CA 1
ATOM 2293 C C . MET A 1 274 ? 20.969 5.134 -17.669 1.00 83.62 274 MET A C 1
ATOM 2295 O O . MET A 1 274 ? 20.728 5.976 -16.804 1.00 83.62 274 MET A O 1
ATOM 2299 N N . GLN A 1 275 ? 20.078 4.179 -17.974 1.00 86.19 275 GLN A N 1
ATOM 2300 C CA . GLN A 1 275 ? 18.827 4.045 -17.216 1.00 86.19 275 GLN A CA 1
ATOM 2301 C C . GLN A 1 275 ? 19.107 3.694 -15.749 1.00 86.19 275 GLN A C 1
ATOM 2303 O O . GLN A 1 275 ? 18.430 4.199 -14.849 1.00 86.19 275 GLN A O 1
ATOM 2308 N N . ARG A 1 276 ? 20.112 2.848 -15.500 1.00 88.00 276 ARG A N 1
ATOM 2309 C CA . ARG A 1 276 ? 20.536 2.469 -14.154 1.00 88.00 276 ARG A CA 1
ATOM 2310 C C . ARG A 1 276 ? 21.171 3.639 -13.408 1.00 88.00 276 ARG A C 1
ATOM 2312 O O . ARG A 1 276 ? 20.857 3.802 -12.238 1.00 88.00 276 ARG A O 1
ATOM 2319 N N . GLU A 1 277 ? 21.987 4.468 -14.050 1.00 89.69 277 GLU A N 1
ATOM 2320 C CA . GLU A 1 277 ? 22.561 5.697 -13.483 1.00 89.69 277 GLU A CA 1
ATOM 2321 C C . GLU A 1 277 ? 21.462 6.682 -13.077 1.00 89.69 277 GLU A C 1
ATOM 2323 O O . GLU A 1 277 ? 21.405 7.098 -11.919 1.00 89.69 277 GLU A O 1
ATOM 2328 N N . LEU A 1 278 ? 20.514 6.962 -13.979 1.00 87.88 278 LEU A N 1
ATOM 2329 C CA . LEU A 1 278 ? 19.354 7.802 -13.669 1.00 87.88 278 LEU A CA 1
ATOM 2330 C C . LEU A 1 278 ? 18.541 7.221 -12.503 1.00 87.88 278 LEU A C 1
ATOM 2332 O O . LEU A 1 278 ? 18.093 7.949 -11.615 1.00 87.88 278 LEU A O 1
ATOM 2336 N N . ALA A 1 279 ? 18.349 5.900 -12.473 1.00 91.25 279 ALA A N 1
ATOM 2337 C CA . ALA A 1 279 ? 17.681 5.242 -11.360 1.00 91.25 279 ALA A CA 1
ATOM 2338 C C . ALA A 1 279 ? 18.478 5.367 -10.054 1.00 91.25 279 ALA A C 1
ATOM 2340 O O . ALA A 1 279 ? 17.885 5.642 -9.016 1.00 91.25 279 ALA A O 1
ATOM 2341 N N . GLN A 1 280 ? 19.803 5.209 -10.078 1.00 93.50 280 GLN A N 1
ATOM 2342 C CA . GLN A 1 280 ? 20.659 5.387 -8.904 1.00 93.50 280 GLN A CA 1
ATOM 2343 C C . GLN A 1 280 ? 20.575 6.816 -8.356 1.00 93.50 280 GLN A C 1
ATOM 2345 O O . GLN A 1 280 ? 20.481 6.997 -7.139 1.00 93.50 280 GLN A O 1
ATOM 2350 N N . GLU A 1 281 ? 20.553 7.816 -9.237 1.00 91.69 281 GLU A N 1
ATOM 2351 C CA . GLU A 1 281 ? 20.381 9.222 -8.880 1.00 91.69 281 GLU A CA 1
ATOM 2352 C C . GLU A 1 281 ? 19.002 9.470 -8.257 1.00 91.69 281 GLU A C 1
ATOM 2354 O O . GLU A 1 281 ? 18.904 9.915 -7.109 1.00 91.69 281 GLU A O 1
ATOM 2359 N N . LYS A 1 282 ? 17.923 9.124 -8.973 1.00 89.69 282 LYS A N 1
ATOM 2360 C CA . LYS A 1 282 ? 16.549 9.409 -8.534 1.00 89.69 282 LYS A CA 1
ATOM 2361 C C . LYS A 1 282 ? 16.162 8.601 -7.289 1.00 89.69 282 LYS A C 1
ATOM 2363 O O . LYS A 1 282 ? 15.423 9.113 -6.445 1.00 89.69 282 LYS A O 1
ATOM 2368 N N . LEU A 1 283 ? 16.690 7.386 -7.118 1.00 93.44 283 LEU A N 1
ATOM 2369 C CA . LEU A 1 283 ? 16.539 6.582 -5.897 1.00 93.44 283 LEU A CA 1
ATOM 2370 C C . LEU A 1 283 ? 17.520 6.972 -4.781 1.00 93.44 283 LEU A C 1
ATOM 2372 O O . LEU A 1 283 ? 17.388 6.455 -3.673 1.00 93.44 283 LEU A O 1
ATOM 2376 N N . GLY A 1 284 ? 18.481 7.859 -5.053 1.00 94.75 284 GLY A N 1
ATOM 2377 C CA . GLY A 1 284 ? 19.422 8.410 -4.081 1.00 94.75 284 GLY A CA 1
ATOM 2378 C C . GLY A 1 284 ? 20.397 7.418 -3.481 1.00 94.75 284 GLY A C 1
ATOM 2379 O O . GLY A 1 284 ? 20.633 7.427 -2.273 1.00 94.75 284 GLY A O 1
ATOM 2380 N N . VAL A 1 285 ? 20.994 6.578 -4.320 1.00 95.94 285 VAL A N 1
ATOM 2381 C CA . VAL A 1 285 ? 21.996 5.587 -3.902 1.00 95.94 285 VAL A CA 1
ATOM 2382 C C . VAL A 1 285 ? 23.175 6.235 -3.182 1.00 95.94 285 VAL A C 1
ATOM 2384 O O . VAL A 1 285 ? 23.619 5.721 -2.160 1.00 95.94 285 VAL A O 1
ATOM 2387 N N . GLN A 1 286 ? 23.603 7.415 -3.633 1.00 96.12 286 GLN A N 1
ATOM 2388 C CA . GLN A 1 286 ? 24.664 8.197 -2.988 1.00 96.12 286 GLN A CA 1
ATOM 2389 C C . GLN A 1 286 ? 24.348 8.626 -1.542 1.00 96.12 286 GLN A C 1
ATOM 2391 O O . GLN A 1 286 ? 25.258 8.940 -0.781 1.00 96.12 286 GLN A O 1
ATOM 2396 N N . TYR A 1 287 ? 23.071 8.628 -1.145 1.00 96.25 287 TYR A N 1
ATOM 2397 C CA . TYR A 1 287 ? 22.622 9.018 0.195 1.00 96.25 287 TYR A CA 1
ATOM 2398 C C . TYR A 1 287 ? 22.328 7.818 1.105 1.00 96.25 287 TYR A C 1
ATOM 2400 O O . TYR A 1 287 ? 21.979 7.993 2.280 1.00 96.25 287 TYR A O 1
ATOM 2408 N N . LYS A 1 288 ? 22.463 6.594 0.579 1.00 96.44 288 LYS A N 1
ATOM 2409 C CA . LYS A 1 288 ? 22.213 5.355 1.313 1.00 96.44 288 LYS A CA 1
ATOM 2410 C C . LYS A 1 288 ? 23.088 5.283 2.566 1.00 96.44 288 LYS A C 1
ATOM 2412 O O . LYS A 1 288 ? 24.301 5.459 2.514 1.00 96.44 288 LYS A O 1
ATOM 2417 N N . GLN A 1 289 ? 22.467 4.978 3.700 1.00 97.56 289 GLN A N 1
ATOM 2418 C CA . GLN A 1 289 ? 23.155 4.869 4.983 1.00 97.56 289 GLN A CA 1
ATOM 2419 C C . GLN A 1 289 ? 23.648 3.441 5.245 1.00 97.56 289 GLN A C 1
ATOM 2421 O O . GLN A 1 289 ? 22.975 2.454 4.927 1.00 97.56 289 GLN A O 1
ATOM 2426 N N . GLY A 1 290 ? 24.805 3.317 5.897 1.00 97.62 290 GLY A N 1
ATOM 2427 C CA . GLY A 1 290 ? 25.289 2.035 6.404 1.00 97.62 290 GLY A CA 1
ATOM 2428 C C . GLY A 1 290 ? 24.387 1.473 7.514 1.00 97.62 290 GLY A C 1
ATOM 2429 O O . GLY A 1 290 ? 23.641 2.203 8.176 1.00 97.62 290 GLY A O 1
ATOM 2430 N N . LYS A 1 291 ? 24.415 0.144 7.708 1.00 97.44 291 LYS A N 1
ATOM 2431 C CA . LYS A 1 291 ? 23.526 -0.564 8.655 1.00 97.44 291 LYS A CA 1
ATOM 2432 C C . LYS A 1 291 ? 23.627 0.010 10.080 1.00 97.44 291 LYS A C 1
ATOM 2434 O O . LYS A 1 291 ? 22.604 0.211 10.733 1.00 97.44 291 LYS A O 1
ATOM 2439 N N . LYS A 1 292 ? 24.841 0.299 10.565 1.00 98.12 292 LYS A N 1
ATOM 2440 C CA . LYS A 1 292 ? 25.079 0.782 11.940 1.00 98.12 292 LYS A CA 1
ATOM 2441 C C . LYS A 1 292 ? 24.716 2.258 12.100 1.00 98.12 292 LYS A C 1
ATOM 2443 O O . LYS A 1 292 ? 24.092 2.633 13.089 1.00 98.12 292 LYS A O 1
ATOM 2448 N N . GLU A 1 293 ? 25.069 3.071 11.115 1.00 97.94 293 GLU A N 1
ATOM 2449 C CA . GLU A 1 293 ? 24.845 4.514 11.065 1.00 97.94 293 GLU A CA 1
ATOM 2450 C C . GLU A 1 293 ? 23.346 4.810 11.048 1.00 97.94 293 GLU A C 1
ATOM 2452 O O . GLU A 1 293 ? 22.851 5.608 11.847 1.00 97.94 293 GLU A O 1
ATOM 2457 N N . LEU A 1 294 ? 22.603 4.078 10.213 1.00 98.06 294 LEU A N 1
ATOM 2458 C CA . LEU A 1 294 ? 21.156 4.197 10.130 1.00 98.06 294 LEU A CA 1
ATOM 2459 C C . LEU A 1 294 ? 20.473 3.778 11.436 1.00 98.06 294 LEU A C 1
ATOM 2461 O O . LEU A 1 294 ? 19.581 4.472 11.926 1.00 98.06 294 LEU A O 1
ATOM 2465 N N . ARG A 1 295 ? 20.911 2.660 12.031 1.00 98.06 295 ARG A N 1
ATOM 2466 C CA . ARG A 1 295 ? 20.401 2.192 13.326 1.00 98.06 295 ARG A CA 1
ATOM 2467 C C . ARG A 1 295 ? 20.590 3.257 14.404 1.00 98.06 295 ARG A C 1
ATOM 2469 O O . ARG A 1 295 ? 19.625 3.606 15.084 1.00 98.06 295 ARG A O 1
ATOM 2476 N N . TYR A 1 296 ? 21.805 3.791 14.515 1.00 98.00 296 TYR A N 1
ATOM 2477 C CA . TYR A 1 296 ? 22.153 4.836 15.473 1.00 98.00 296 TYR A CA 1
ATOM 2478 C C . TYR A 1 296 ? 21.327 6.110 15.254 1.00 98.00 296 TYR A C 1
ATOM 2480 O O . TYR A 1 296 ? 20.760 6.648 16.207 1.00 98.00 296 TYR A O 1
ATOM 2488 N N . PHE A 1 297 ? 21.191 6.560 14.002 1.00 97.31 297 PHE A N 1
ATOM 2489 C CA . PHE A 1 297 ? 20.381 7.725 13.651 1.00 97.31 297 PHE A CA 1
ATOM 2490 C C . PHE A 1 297 ? 18.928 7.567 14.118 1.00 97.31 297 PHE A C 1
ATOM 2492 O O . PHE A 1 297 ? 18.414 8.432 14.829 1.00 97.31 297 PHE A O 1
ATOM 2499 N N . LEU A 1 298 ? 18.284 6.445 13.777 1.00 95.69 298 LEU A N 1
ATOM 2500 C CA . LEU A 1 298 ? 16.886 6.185 14.129 1.00 95.69 298 LEU A CA 1
ATOM 2501 C C . LEU A 1 298 ? 16.688 6.042 15.645 1.00 95.69 298 LEU A C 1
ATOM 2503 O O . LEU A 1 298 ? 15.646 6.419 16.176 1.00 95.69 298 LEU A O 1
ATOM 2507 N N . GLU A 1 299 ? 17.652 5.486 16.378 1.00 95.25 299 GLU A N 1
ATOM 2508 C CA . GLU A 1 299 ? 17.560 5.414 17.839 1.00 95.25 299 GLU A CA 1
ATOM 2509 C C . GLU A 1 299 ? 17.708 6.782 18.494 1.00 95.25 299 GLU A C 1
ATOM 2511 O O . GLU A 1 299 ? 16.900 7.138 19.355 1.00 95.25 299 GLU A O 1
ATOM 2516 N N . ARG A 1 300 ? 18.692 7.566 18.049 1.00 94.62 300 ARG A N 1
ATOM 2517 C CA . ARG A 1 300 ? 18.912 8.930 18.529 1.00 94.62 300 ARG A CA 1
ATOM 2518 C C . ARG A 1 300 ? 17.699 9.814 18.252 1.00 94.62 300 ARG A C 1
ATOM 2520 O O . ARG A 1 300 ? 17.266 10.531 19.149 1.00 94.62 300 ARG A O 1
ATOM 2527 N N . LEU A 1 301 ? 17.137 9.731 17.045 1.00 92.00 301 LEU A N 1
ATOM 2528 C CA . LEU A 1 301 ? 15.964 10.508 16.657 1.00 92.00 301 LEU A CA 1
ATOM 2529 C C . LEU A 1 301 ? 14.733 10.108 17.481 1.00 92.00 301 LEU A C 1
ATOM 2531 O O . LEU A 1 301 ? 14.050 10.966 18.027 1.00 92.00 301 LEU A O 1
ATOM 2535 N N . PHE A 1 302 ? 14.497 8.808 17.677 1.00 90.50 302 PHE A N 1
ATOM 2536 C CA . PHE A 1 302 ? 13.402 8.340 18.531 1.00 90.50 302 PHE A CA 1
ATOM 2537 C C . PHE A 1 302 ? 13.516 8.870 19.967 1.00 90.50 302 PHE A C 1
ATOM 2539 O O . PHE A 1 302 ? 12.517 9.272 20.555 1.00 90.50 302 PHE A O 1
ATOM 2546 N N . ASN A 1 303 ? 14.726 8.882 20.531 1.00 89.56 303 ASN A N 1
ATOM 2547 C CA . ASN A 1 303 ? 14.951 9.328 21.906 1.00 89.56 303 ASN A CA 1
ATOM 2548 C C . ASN A 1 303 ? 14.884 10.860 22.056 1.00 89.56 303 ASN A C 1
ATOM 2550 O O . ASN A 1 303 ? 14.559 11.348 23.135 1.00 89.56 303 ASN A O 1
ATOM 2554 N N . SER A 1 304 ? 15.190 11.626 21.002 1.00 88.88 304 SER A N 1
ATOM 2555 C CA . SER A 1 304 ? 15.168 13.094 21.047 1.00 88.88 304 SER A CA 1
ATOM 2556 C C . SER A 1 304 ? 13.785 13.690 20.766 1.00 88.88 304 SER A C 1
ATOM 2558 O O . SER A 1 304 ? 13.488 14.806 21.200 1.00 88.88 304 SER A O 1
ATOM 2560 N N . ARG A 1 305 ? 12.914 12.966 20.055 1.00 85.44 305 ARG A N 1
ATOM 2561 C CA . ARG A 1 305 ? 11.604 13.458 19.617 1.00 85.44 305 ARG A CA 1
ATOM 2562 C C . ARG A 1 305 ? 10.470 13.007 20.537 1.00 85.44 305 ARG A C 1
ATOM 2564 O O . ARG A 1 305 ? 9.892 11.934 20.379 1.00 85.44 305 ARG A O 1
ATOM 2571 N N . LYS A 1 306 ? 10.053 13.895 21.448 1.00 78.44 306 LYS A N 1
ATOM 2572 C CA . LYS A 1 306 ? 8.928 13.649 22.378 1.00 78.44 306 LYS A CA 1
ATOM 2573 C C . LYS A 1 306 ? 7.591 13.344 21.680 1.00 78.44 306 LYS A C 1
ATOM 2575 O O . LYS A 1 306 ? 6.740 12.682 22.269 1.00 78.44 306 LYS A O 1
ATOM 2580 N N . TYR A 1 307 ? 7.373 13.823 20.450 1.00 74.88 307 TYR A N 1
ATOM 2581 C CA . TYR A 1 307 ? 6.137 13.545 19.704 1.00 74.88 307 TYR A CA 1
ATOM 2582 C C . TYR A 1 307 ? 6.011 12.062 19.324 1.00 74.88 307 TYR A C 1
ATOM 2584 O O . TYR A 1 307 ? 4.921 11.506 19.435 1.00 74.88 307 TYR A O 1
ATOM 2592 N N . VAL A 1 308 ? 7.122 11.400 18.975 1.00 75.62 308 VAL A N 1
ATOM 2593 C CA . VAL A 1 308 ? 7.141 9.982 18.579 1.00 75.62 308 VAL A CA 1
ATOM 2594 C C . VAL A 1 308 ? 6.701 9.106 19.743 1.00 75.62 308 VAL A C 1
ATOM 2596 O O . VAL A 1 308 ? 5.876 8.210 19.572 1.00 75.62 308 VAL A O 1
ATOM 2599 N N . GLN A 1 309 ? 7.213 9.391 20.943 1.00 74.94 309 GLN A N 1
ATOM 2600 C CA . GLN A 1 309 ? 6.826 8.667 22.148 1.00 74.94 309 GLN A CA 1
ATOM 2601 C C . GLN A 1 309 ? 5.335 8.852 22.459 1.00 74.94 309 GLN A C 1
ATOM 2603 O O . GLN A 1 309 ? 4.635 7.858 22.648 1.00 74.94 309 GLN A O 1
ATOM 2608 N N . ARG A 1 310 ? 4.830 10.096 22.432 1.00 76.88 310 ARG A N 1
ATOM 2609 C CA . ARG A 1 310 ? 3.404 10.385 22.667 1.00 76.88 310 ARG A CA 1
ATOM 2610 C C . ARG A 1 310 ? 2.497 9.659 21.673 1.00 76.88 310 ARG A C 1
ATOM 2612 O O . ARG A 1 310 ? 1.555 8.995 22.090 1.00 76.88 310 ARG A O 1
ATOM 2619 N N . GLN A 1 311 ? 2.804 9.717 20.379 1.00 74.12 311 GLN A N 1
ATOM 2620 C CA . GLN A 1 311 ? 2.017 9.015 19.362 1.00 74.12 311 GLN A CA 1
ATOM 2621 C C . GLN A 1 311 ? 2.094 7.497 19.519 1.00 74.12 311 GLN A C 1
ATOM 2623 O O . GLN A 1 311 ? 1.086 6.808 19.380 1.00 74.12 311 GLN A O 1
ATOM 2628 N N . TYR A 1 312 ? 3.269 6.954 19.842 1.00 75.38 312 TYR A N 1
ATOM 2629 C CA . TYR A 1 312 ? 3.424 5.523 20.088 1.00 75.38 312 TYR A CA 1
ATOM 2630 C C . TYR A 1 312 ? 2.582 5.043 21.280 1.00 75.38 312 TYR A C 1
ATOM 2632 O O . TYR A 1 312 ? 1.961 3.974 21.218 1.00 75.38 312 TYR A O 1
ATOM 2640 N N . GLU A 1 313 ? 2.538 5.832 22.353 1.00 79.88 313 GLU A N 1
ATOM 2641 C CA . GLU A 1 313 ? 1.699 5.586 23.526 1.00 79.88 313 GLU A CA 1
ATOM 2642 C C . GLU A 1 313 ? 0.212 5.654 23.150 1.00 79.88 313 GLU A C 1
ATOM 2644 O O . GLU A 1 313 ? -0.497 4.665 23.342 1.00 79.88 313 GLU A O 1
ATOM 2649 N N . GLN A 1 314 ? -0.230 6.734 22.496 1.00 77.38 314 GLN A N 1
ATOM 2650 C CA . GLN A 1 314 ? -1.614 6.919 22.031 1.00 77.38 314 GLN A CA 1
ATOM 2651 C C . GLN A 1 314 ? -2.080 5.796 21.092 1.00 77.38 314 GLN A C 1
ATOM 2653 O O . GLN A 1 314 ? -3.170 5.245 21.255 1.00 77.38 314 GLN A O 1
ATOM 2658 N N . GLN A 1 315 ? -1.255 5.398 20.122 1.00 74.62 315 GLN A N 1
ATOM 2659 C CA . GLN A 1 315 ? -1.569 4.283 19.229 1.00 74.62 315 GLN A CA 1
ATOM 2660 C C . GLN A 1 315 ? -1.638 2.954 19.981 1.00 74.62 315 GLN A C 1
ATOM 2662 O O . GLN A 1 315 ? -2.514 2.133 19.711 1.00 74.62 315 GLN A O 1
ATOM 2667 N N . THR A 1 316 ? -0.736 2.727 20.937 1.00 80.75 316 THR A N 1
ATOM 2668 C CA . THR A 1 316 ? -0.759 1.515 21.761 1.00 80.75 316 THR A CA 1
ATOM 2669 C C . THR A 1 316 ? -2.021 1.461 22.625 1.00 80.75 316 THR A C 1
ATOM 2671 O O . THR A 1 316 ? -2.613 0.389 22.764 1.00 80.75 316 THR A O 1
ATOM 2674 N N . GLU A 1 317 ? -2.471 2.590 23.171 1.00 83.69 317 GLU A N 1
ATOM 2675 C CA . GLU A 1 317 ? -3.754 2.691 23.872 1.00 83.69 317 GLU A CA 1
ATOM 2676 C C . GLU A 1 317 ? -4.939 2.428 22.939 1.00 83.69 317 GLU A C 1
ATOM 2678 O O . GLU A 1 317 ? -5.816 1.631 23.277 1.00 83.69 317 GLU A O 1
ATOM 2683 N N . LEU A 1 318 ? -4.929 3.013 21.737 1.00 81.50 318 LEU A N 1
ATOM 2684 C CA . LEU A 1 318 ? -5.955 2.800 20.717 1.00 81.50 318 LEU A CA 1
ATOM 2685 C C . LEU A 1 318 ? -6.074 1.320 20.324 1.00 81.50 318 LEU A C 1
ATOM 2687 O O . LEU A 1 318 ? -7.178 0.792 20.190 1.00 81.50 318 LEU A O 1
ATOM 2691 N N . GLU A 1 319 ? -4.947 0.635 20.132 1.00 81.62 319 GLU A N 1
ATOM 2692 C CA . GLU A 1 319 ? -4.919 -0.795 19.817 1.00 81.62 319 GLU A CA 1
ATOM 2693 C C . GLU A 1 319 ? -5.452 -1.650 20.965 1.00 81.62 319 GLU A C 1
ATOM 2695 O O . GLU A 1 319 ? -6.229 -2.573 20.718 1.00 81.62 319 GLU A O 1
ATOM 2700 N N . LYS A 1 320 ? -5.067 -1.338 22.209 1.00 86.44 320 LYS A N 1
ATOM 2701 C CA . LYS A 1 320 ? -5.576 -2.031 23.400 1.00 86.44 320 LYS A CA 1
ATOM 2702 C C . LYS A 1 320 ? -7.089 -1.863 23.529 1.00 86.44 320 LYS A C 1
ATOM 2704 O O . LYS A 1 320 ? -7.773 -2.863 23.711 1.00 86.44 320 LYS A O 1
ATOM 2709 N N . ALA A 1 321 ? -7.603 -0.645 23.351 1.00 85.12 321 ALA A N 1
ATOM 2710 C CA . ALA A 1 321 ? -9.037 -0.363 23.397 1.00 85.12 321 ALA A CA 1
ATOM 2711 C C . ALA A 1 321 ? -9.804 -1.127 22.303 1.00 85.12 321 ALA A C 1
ATOM 2713 O O . ALA A 1 321 ? -10.812 -1.772 22.579 1.00 85.12 321 ALA A O 1
ATOM 2714 N N . LYS A 1 322 ? -9.294 -1.141 21.062 1.00 84.75 322 LYS A N 1
ATOM 2715 C CA . LYS A 1 322 ? -9.897 -1.921 19.965 1.00 84.75 322 LYS A CA 1
ATOM 2716 C C . LYS A 1 322 ? -9.879 -3.425 20.234 1.00 84.75 322 LYS A C 1
ATOM 2718 O O . LYS A 1 322 ? -10.857 -4.104 19.935 1.00 84.75 322 LYS A O 1
ATOM 2723 N N . ALA A 1 323 ? -8.778 -3.950 20.773 1.00 85.81 323 ALA A N 1
ATOM 2724 C CA . ALA A 1 323 ? -8.665 -5.364 21.114 1.00 85.81 323 ALA A CA 1
ATOM 2725 C C . ALA A 1 323 ? -9.614 -5.751 22.258 1.00 85.81 323 ALA A C 1
ATOM 2727 O O . ALA A 1 323 ? -10.219 -6.817 22.201 1.00 85.81 323 ALA A O 1
ATOM 2728 N N . GLU A 1 324 ? -9.774 -4.885 23.263 1.00 90.06 324 GLU A N 1
ATOM 2729 C CA . GLU A 1 324 ? -10.753 -5.057 24.339 1.00 90.06 324 GLU A CA 1
ATOM 2730 C C . GLU A 1 324 ? -12.180 -5.105 23.787 1.00 90.06 324 GLU A C 1
ATOM 2732 O O . GLU A 1 324 ? -12.891 -6.067 24.053 1.00 90.06 324 GLU A O 1
ATOM 2737 N N . ILE A 1 325 ? -12.566 -4.145 22.941 1.00 85.69 325 ILE A N 1
ATOM 2738 C CA . ILE A 1 325 ? -13.883 -4.131 22.284 1.00 85.69 325 ILE A CA 1
ATOM 2739 C C . ILE A 1 325 ? -14.104 -5.399 21.459 1.00 85.69 325 ILE A C 1
ATOM 2741 O O . ILE A 1 325 ? -15.170 -6.002 21.532 1.00 85.69 325 ILE A O 1
ATOM 2745 N N . SER A 1 326 ? -13.108 -5.828 20.680 1.00 85.19 326 SER A N 1
ATOM 2746 C CA . SER A 1 326 ? -13.232 -7.034 19.859 1.00 85.19 326 SER A CA 1
ATOM 2747 C C . SER A 1 326 ? -13.428 -8.291 20.708 1.00 85.19 326 SER A C 1
ATOM 2749 O O . SER A 1 326 ? -14.227 -9.141 20.332 1.00 85.19 326 SER A O 1
ATOM 2751 N N . ARG A 1 327 ? -12.734 -8.397 21.851 1.00 88.75 327 ARG A N 1
ATOM 2752 C CA . ARG A 1 327 ? -12.932 -9.494 22.808 1.00 88.75 327 ARG A CA 1
ATOM 2753 C C . ARG A 1 327 ? -14.310 -9.432 23.445 1.00 88.75 327 ARG A C 1
ATOM 2755 O O . ARG A 1 327 ? -14.989 -10.437 23.449 1.00 88.75 327 ARG A O 1
ATOM 2762 N N . LEU A 1 328 ? -14.753 -8.258 23.899 1.00 84.88 328 LEU A N 1
ATOM 2763 C CA . LEU A 1 328 ? -16.084 -8.091 24.492 1.00 84.88 328 LEU A CA 1
ATOM 2764 C C . LEU A 1 328 ? -17.208 -8.432 23.503 1.00 84.88 328 LEU A C 1
ATOM 2766 O O . LEU A 1 328 ? -18.205 -9.020 23.902 1.00 84.88 328 LEU A O 1
ATOM 2770 N N . LYS A 1 329 ? -17.044 -8.105 22.214 1.00 84.38 329 LYS A N 1
ATOM 2771 C CA . LYS A 1 329 ? -17.981 -8.513 21.156 1.00 84.38 329 LYS A CA 1
ATOM 2772 C C . LYS A 1 329 ? -17.984 -10.024 20.947 1.00 84.38 329 LYS A C 1
ATOM 2774 O O . LYS A 1 329 ? -19.052 -10.614 20.880 1.00 84.38 329 LYS A O 1
ATOM 2779 N N . GLN A 1 330 ? -16.809 -10.646 20.909 1.00 83.31 330 GLN A N 1
ATOM 2780 C CA . GLN A 1 330 ? -16.700 -12.099 20.811 1.00 83.31 330 GLN A CA 1
ATOM 2781 C C . GLN A 1 330 ? -17.280 -12.799 22.050 1.00 83.31 330 GLN A C 1
ATOM 2783 O O . GLN A 1 330 ? -17.975 -13.801 21.914 1.00 83.31 330 GLN A O 1
ATOM 2788 N N . ASP A 1 331 ? -17.040 -12.265 23.248 1.00 80.31 331 ASP A N 1
ATOM 2789 C CA . ASP A 1 331 ? -17.623 -12.753 24.496 1.00 80.31 331 ASP A CA 1
ATOM 2790 C C . ASP A 1 331 ? -19.150 -12.657 24.418 1.00 80.31 331 ASP A C 1
ATOM 2792 O O . ASP A 1 331 ? -19.824 -13.620 24.758 1.00 80.31 331 ASP A O 1
ATOM 2796 N N . LEU A 1 332 ? -19.705 -11.555 23.898 1.00 75.75 332 LEU A N 1
ATOM 2797 C CA . LEU A 1 332 ? -21.149 -11.379 23.688 1.00 75.75 332 LEU A CA 1
ATOM 2798 C C . LEU A 1 332 ? -21.723 -12.394 22.682 1.00 75.75 332 LEU A C 1
ATOM 2800 O O . LEU A 1 332 ? -22.782 -12.963 22.919 1.00 75.75 332 LEU A O 1
ATOM 2804 N N . GLU A 1 333 ? -21.009 -12.657 21.586 1.00 75.19 333 GLU A N 1
ATOM 2805 C CA . GLU A 1 333 ? -21.392 -13.657 20.577 1.00 75.19 333 GLU A CA 1
ATOM 2806 C C . GLU A 1 333 ? -21.307 -15.097 21.118 1.00 75.19 333 GLU A C 1
ATOM 2808 O O . GLU A 1 333 ? -22.102 -15.955 20.737 1.00 75.19 333 GLU A O 1
ATOM 2813 N N . THR A 1 334 ? -20.366 -15.373 22.028 1.00 69.62 334 THR A N 1
ATOM 2814 C CA . THR A 1 334 ? -20.137 -16.711 22.607 1.00 69.62 334 THR A CA 1
ATOM 2815 C C . THR A 1 334 ? -20.917 -16.973 23.899 1.00 69.62 334 THR A C 1
ATOM 2817 O O . THR A 1 334 ? -21.142 -18.136 24.227 1.00 69.62 334 THR A O 1
ATOM 2820 N N . THR A 1 335 ? -21.389 -15.940 24.611 1.00 65.25 335 THR A N 1
ATOM 2821 C CA . THR A 1 335 ? -22.197 -16.085 25.844 1.00 65.25 335 THR A CA 1
ATOM 2822 C C . THR A 1 335 ? -23.684 -16.377 25.611 1.00 65.25 335 THR A C 1
ATOM 2824 O O . THR A 1 335 ? -24.423 -16.504 26.587 1.00 65.25 335 THR A O 1
ATOM 2827 N N . GLY A 1 336 ? -24.118 -16.617 24.367 1.00 49.09 336 GLY A N 1
ATOM 2828 C CA . GLY A 1 336 ? -25.324 -17.410 24.109 1.00 49.09 336 GLY A CA 1
ATOM 2829 C C . GLY A 1 336 ? -26.149 -16.984 22.900 1.00 49.09 336 GLY A C 1
ATOM 2830 O O . GLY A 1 336 ? -26.991 -16.097 23.002 1.00 49.09 336 GLY A O 1
ATOM 2831 N N . ILE A 1 337 ? -26.033 -17.747 21.808 1.00 42.97 337 ILE A N 1
ATOM 2832 C CA . ILE A 1 337 ? -27.202 -18.103 20.991 1.00 42.97 337 ILE A CA 1
ATOM 2833 C C . ILE A 1 337 ? -27.900 -19.264 21.715 1.00 42.97 337 ILE A C 1
ATOM 2835 O O . ILE A 1 337 ? -27.781 -20.422 21.342 1.00 42.97 337 ILE A O 1
ATOM 2839 N N . GLU A 1 338 ? -28.586 -18.936 22.801 1.00 39.78 338 GLU A N 1
ATOM 2840 C CA . GLU A 1 338 ? -29.781 -19.639 23.260 1.00 39.78 338 GLU A CA 1
ATOM 2841 C C . GLU A 1 338 ? -30.712 -18.526 23.733 1.00 39.78 338 GLU A C 1
ATOM 2843 O O . GLU A 1 338 ? -30.565 -18.002 24.839 1.00 39.78 338 GLU A O 1
ATOM 2848 N N . GLU A 1 339 ? -31.643 -18.099 22.875 1.00 40.03 339 GLU A N 1
ATOM 2849 C CA . GLU A 1 339 ? -32.787 -17.321 23.340 1.00 40.03 339 GLU A CA 1
ATOM 2850 C C . GLU A 1 339 ? -33.576 -18.199 24.316 1.00 40.03 339 GLU A C 1
ATOM 2852 O O . GLU A 1 339 ? -34.485 -18.934 23.933 1.00 40.03 339 GLU A O 1
ATOM 2857 N N . GLN A 1 340 ? -33.238 -18.138 25.603 1.00 41.06 340 GLN A N 1
ATOM 2858 C CA . GLN A 1 340 ? -34.216 -18.494 26.614 1.00 41.06 340 GLN A CA 1
ATOM 2859 C C . GLN A 1 340 ? -35.277 -17.394 26.612 1.00 41.06 340 GLN A C 1
ATOM 2861 O O . GLN A 1 340 ? -34.925 -16.209 26.691 1.00 41.06 340 GLN A O 1
ATOM 2866 N N . PRO A 1 341 ? -36.568 -17.746 26.481 1.00 39.84 341 PRO A N 1
ATOM 2867 C CA . PRO A 1 341 ? -37.620 -16.757 26.366 1.00 39.84 341 PRO A CA 1
ATOM 2868 C C . PRO A 1 341 ? -37.575 -15.873 27.608 1.00 39.84 341 PRO A C 1
ATOM 2870 O O . PRO A 1 341 ? -37.735 -16.360 28.729 1.00 39.84 341 PRO A O 1
ATOM 2873 N N . LYS A 1 342 ? -37.353 -14.566 27.410 1.00 49.19 342 LYS A N 1
ATOM 2874 C CA . LYS A 1 342 ? -37.583 -13.564 28.453 1.00 49.19 342 LYS A CA 1
ATOM 2875 C C . LYS A 1 342 ? -38.992 -13.816 28.981 1.00 49.19 342 LYS A C 1
ATOM 2877 O O . LYS A 1 342 ? -39.970 -13.605 28.262 1.00 49.19 342 LYS A O 1
ATOM 2882 N N . VAL A 1 343 ? -39.108 -14.306 30.213 1.00 48.41 343 VAL A N 1
ATOM 2883 C CA . VAL A 1 343 ? -40.410 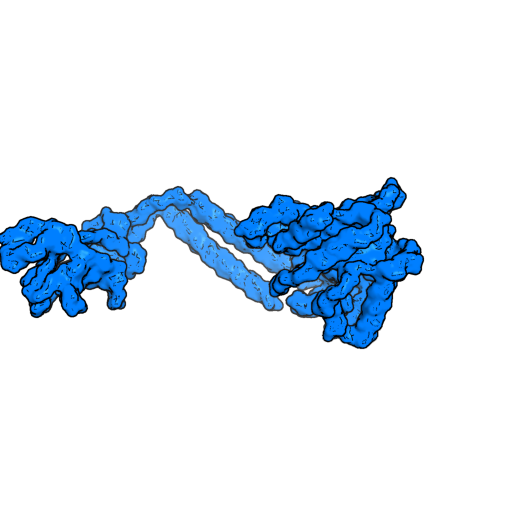-14.450 30.862 1.00 48.41 343 VAL A CA 1
ATOM 2884 C C . VAL A 1 343 ? -40.851 -13.039 31.227 1.00 48.41 343 VAL A C 1
ATOM 2886 O O . VAL A 1 343 ? -40.518 -12.508 32.282 1.00 48.41 343 VAL A O 1
ATOM 2889 N N . VAL A 1 344 ? -41.532 -12.391 30.287 1.00 61.06 344 VAL A N 1
ATOM 2890 C CA . VAL A 1 344 ? -42.194 -11.114 30.523 1.00 61.06 344 VAL A CA 1
ATOM 2891 C C . VAL A 1 344 ? -43.488 -11.429 31.267 1.00 61.06 344 VAL A C 1
ATOM 2893 O O . VAL A 1 344 ? -44.389 -12.071 30.716 1.00 61.06 344 VAL A O 1
ATOM 2896 N N . GLU A 1 345 ? -43.555 -11.028 32.536 1.00 69.88 345 GLU A N 1
ATOM 2897 C CA . GLU A 1 345 ? -44.783 -11.096 33.326 1.00 69.88 345 GLU A CA 1
ATOM 2898 C C . GLU A 1 345 ? -45.666 -9.909 32.924 1.00 69.88 345 GLU A C 1
ATOM 2900 O O . GLU A 1 345 ? -45.220 -8.757 32.934 1.00 69.88 345 GLU A O 1
ATOM 2905 N N . ILE A 1 346 ? -46.906 -10.200 32.527 1.00 78.06 346 ILE A N 1
ATOM 2906 C CA . ILE A 1 346 ? -47.891 -9.199 32.117 1.00 78.06 346 ILE A CA 1
ATOM 2907 C C . ILE A 1 346 ? -48.946 -9.105 33.211 1.00 78.06 346 ILE A C 1
ATOM 2909 O O . ILE A 1 346 ? -49.633 -10.083 33.510 1.00 78.06 346 ILE A O 1
ATOM 2913 N N . GLU A 1 347 ? -49.114 -7.921 33.781 1.00 83.12 347 GLU A N 1
ATOM 2914 C CA . GLU A 1 347 ? -50.208 -7.593 34.683 1.00 83.12 347 GLU A CA 1
ATOM 2915 C C . GLU A 1 347 ? -51.242 -6.746 33.935 1.00 83.12 347 GLU A C 1
ATOM 2917 O O . GLU A 1 347 ? -50.982 -5.611 33.533 1.00 83.12 347 GLU A O 1
ATOM 2922 N N . VAL A 1 348 ? -52.440 -7.295 33.751 1.00 79.50 348 VAL A N 1
ATOM 2923 C CA . VAL A 1 348 ? -53.578 -6.555 33.203 1.00 79.50 348 VAL A CA 1
ATOM 2924 C C . VAL A 1 348 ? -54.186 -5.757 34.345 1.00 79.50 348 VAL A C 1
ATOM 2926 O O . VAL A 1 348 ? -54.868 -6.312 35.213 1.00 79.50 348 VAL A O 1
ATOM 2929 N N . LEU A 1 349 ? -53.906 -4.454 34.354 1.00 77.00 349 LEU A N 1
ATOM 2930 C CA . LEU A 1 349 ? -54.321 -3.532 35.408 1.00 77.00 349 LEU A CA 1
ATOM 2931 C C . LEU A 1 349 ? -55.831 -3.321 35.370 1.00 77.00 349 LEU A C 1
ATOM 2933 O O . LEU A 1 349 ? -56.492 -3.364 36.414 1.00 77.00 349 LEU A O 1
ATOM 2937 N N . ASN A 1 350 ? -56.367 -3.108 34.165 1.00 76.12 350 ASN A N 1
ATOM 2938 C CA . ASN A 1 350 ? -57.782 -2.859 33.954 1.00 76.12 350 ASN A CA 1
ATOM 2939 C C . ASN A 1 350 ? -58.235 -3.242 32.538 1.00 76.12 350 ASN A C 1
ATOM 2941 O O . ASN A 1 350 ? -57.456 -3.185 31.588 1.00 76.12 350 ASN A O 1
ATOM 2945 N N . VAL A 1 351 ? -59.511 -3.602 32.407 1.00 77.81 351 VAL A N 1
ATOM 2946 C CA . VAL A 1 351 ? -60.186 -3.811 31.119 1.00 77.81 351 VAL A CA 1
ATOM 2947 C C . VAL A 1 351 ? -61.488 -3.033 31.176 1.00 77.81 351 VAL A C 1
ATOM 2949 O O . VAL A 1 351 ? -62.426 -3.423 31.871 1.00 77.81 351 VAL A O 1
ATOM 2952 N N . ILE A 1 352 ? -61.520 -1.900 30.484 1.00 75.00 352 ILE A N 1
ATOM 2953 C CA . ILE A 1 352 ? -62.644 -0.971 30.506 1.00 75.00 352 ILE A CA 1
ATOM 2954 C C . ILE A 1 352 ? -63.415 -1.154 29.202 1.00 75.00 352 ILE A C 1
ATOM 2956 O O . ILE A 1 352 ? -62.907 -0.854 28.121 1.00 75.00 352 ILE A O 1
ATOM 2960 N N . LYS A 1 353 ? -64.654 -1.647 29.294 1.00 72.44 353 LYS A N 1
ATOM 2961 C CA . LYS A 1 353 ? -65.592 -1.585 28.165 1.00 72.44 353 LYS A CA 1
ATOM 2962 C C . LYS A 1 353 ? -65.926 -0.120 27.886 1.00 72.44 353 LYS A C 1
ATOM 2964 O O . LYS A 1 353 ? -66.025 0.663 28.830 1.00 72.44 353 LYS A O 1
ATOM 2969 N N . SER A 1 354 ? -66.094 0.249 26.616 1.00 66.31 354 SER A N 1
ATOM 2970 C CA . SER A 1 354 ? -66.487 1.619 26.262 1.00 66.31 354 SER A CA 1
ATOM 2971 C C . SER A 1 354 ? -67.740 2.037 27.050 1.00 66.31 354 SER A C 1
ATOM 2973 O O . SER A 1 354 ? -68.763 1.359 26.995 1.00 66.31 354 SER A O 1
ATOM 2975 N N . LEU A 1 355 ? -67.641 3.128 27.821 1.00 50.03 355 LEU A N 1
ATOM 2976 C CA . LEU A 1 355 ? -68.708 3.622 28.708 1.00 50.03 355 LEU A CA 1
ATOM 2977 C C . LEU A 1 355 ? -69.813 4.382 27.959 1.00 50.03 355 LEU A C 1
ATOM 2979 O O . LEU A 1 355 ? -70.863 4.658 28.533 1.00 50.03 355 LEU A O 1
ATOM 2983 N N . LYS A 1 356 ? -69.579 4.750 26.694 1.00 56.84 356 LYS A N 1
ATOM 2984 C CA . LYS A 1 356 ? -70.589 5.380 25.840 1.00 56.84 356 LYS A CA 1
ATOM 2985 C C . LYS A 1 356 ? -71.288 4.295 25.032 1.00 56.84 356 LYS A C 1
ATOM 2987 O O . LYS A 1 356 ? -70.620 3.582 24.282 1.00 56.84 356 LYS A O 1
ATOM 2992 N N . GLU A 1 357 ? -72.613 4.203 25.150 1.00 59.56 357 GLU A N 1
ATOM 2993 C CA . GLU A 1 357 ? -73.416 3.472 24.168 1.00 59.56 357 GLU A CA 1
ATOM 2994 C C . GLU A 1 357 ? -73.067 4.014 22.778 1.00 59.56 357 GLU A C 1
ATOM 2996 O O . GLU A 1 357 ? -73.128 5.217 22.522 1.00 59.56 357 GLU A O 1
ATOM 3001 N N . SER A 1 358 ? -72.582 3.135 21.905 1.00 68.50 358 SER A N 1
ATOM 3002 C CA . SER A 1 358 ? -72.206 3.520 20.552 1.00 68.50 358 SER A CA 1
ATOM 3003 C C . SER A 1 358 ? -73.443 3.476 19.667 1.00 68.50 358 SER A C 1
ATOM 3005 O O . SER A 1 358 ? -74.043 2.417 19.510 1.00 68.50 358 SER A O 1
ATOM 3007 N N . ASP A 1 359 ? -73.758 4.575 18.984 1.00 78.38 359 ASP A N 1
ATOM 3008 C CA . ASP A 1 359 ? -74.807 4.585 17.953 1.00 78.38 359 ASP A CA 1
ATOM 3009 C C . ASP A 1 359 ? -74.494 3.654 16.765 1.00 78.38 359 ASP A C 1
ATOM 3011 O O . ASP A 1 359 ? -75.365 3.362 15.942 1.00 78.38 359 ASP A O 1
ATOM 3015 N N . LEU A 1 360 ? -73.244 3.185 16.659 1.00 84.12 360 LEU A N 1
ATOM 3016 C CA . LEU A 1 360 ? -72.737 2.375 15.553 1.00 84.12 360 LEU A CA 1
ATOM 3017 C C . LEU A 1 360 ? -72.702 0.873 15.858 1.00 84.12 360 LEU A C 1
ATOM 3019 O O . LEU A 1 360 ? -72.721 0.080 14.914 1.00 84.12 360 LEU A O 1
ATOM 3023 N N . LEU A 1 361 ? -72.656 0.466 17.130 1.00 86.50 361 LEU A N 1
ATOM 3024 C CA . LEU A 1 361 ? -72.551 -0.940 17.531 1.00 86.50 361 LEU A CA 1
ATOM 3025 C C . LEU A 1 361 ? -73.865 -1.430 18.135 1.00 86.50 361 LEU A C 1
ATOM 3027 O O . LEU A 1 361 ? -74.471 -0.751 18.955 1.00 86.50 361 LEU A O 1
ATOM 3031 N N . LEU A 1 362 ? -74.297 -2.624 17.732 1.00 84.62 362 LEU A N 1
ATOM 3032 C CA . LEU A 1 362 ? -75.466 -3.285 18.310 1.00 84.62 362 LEU A CA 1
ATOM 3033 C C . LEU A 1 362 ? -75.121 -3.885 19.675 1.00 84.62 362 LEU A C 1
ATOM 3035 O O . LEU A 1 362 ? -75.834 -3.686 20.650 1.00 84.62 362 LEU A O 1
ATOM 3039 N N . ALA A 1 363 ? -74.014 -4.624 19.728 1.00 84.75 363 ALA A N 1
ATOM 3040 C CA . ALA A 1 363 ? -73.505 -5.262 20.932 1.00 84.75 363 ALA A CA 1
ATOM 3041 C C . ALA A 1 363 ? -72.022 -5.607 20.748 1.00 84.75 363 ALA A C 1
ATOM 3043 O O . ALA A 1 363 ? -71.554 -5.813 19.625 1.00 84.75 363 ALA A O 1
ATOM 3044 N N . ASN A 1 364 ? -71.274 -5.669 21.846 1.00 88.75 364 ASN A N 1
ATOM 3045 C CA . ASN A 1 364 ? -69.882 -6.104 21.839 1.00 88.75 364 ASN A CA 1
ATOM 3046 C C . ASN A 1 364 ? -69.469 -6.694 23.192 1.00 88.75 364 ASN A C 1
ATOM 3048 O O . ASN A 1 364 ? -70.059 -6.396 24.235 1.00 88.75 364 ASN A O 1
ATOM 3052 N N . SER A 1 365 ? -68.418 -7.509 23.178 1.00 86.62 365 SER A N 1
ATOM 3053 C CA . SER A 1 365 ? -67.752 -7.968 24.391 1.00 86.62 365 SER A CA 1
ATOM 3054 C C . SER A 1 365 ? -66.263 -8.173 24.159 1.00 86.62 365 SER A C 1
ATOM 3056 O O . SER A 1 365 ? -65.845 -8.725 23.142 1.00 86.62 365 SER A O 1
ATOM 3058 N N . LEU A 1 366 ? -65.474 -7.786 25.161 1.00 87.69 366 LEU A N 1
ATOM 3059 C CA . LEU A 1 366 ? -64.098 -8.233 25.339 1.00 87.69 366 LEU A CA 1
ATOM 3060 C C . LEU A 1 366 ? -64.103 -9.418 26.302 1.00 87.69 366 LEU A C 1
ATOM 3062 O O . LEU A 1 366 ? -64.355 -9.273 27.503 1.00 87.69 366 LEU A O 1
ATOM 3066 N N . ASP A 1 367 ? -63.852 -10.603 25.758 1.00 86.12 367 ASP A N 1
ATOM 3067 C CA . ASP A 1 367 ? -63.830 -11.847 26.518 1.00 86.12 367 ASP A CA 1
ATOM 3068 C C . ASP A 1 367 ? -62.475 -12.013 27.219 1.00 86.12 367 ASP A C 1
ATOM 3070 O O . ASP A 1 367 ? -62.427 -12.465 28.371 1.00 86.12 367 ASP A O 1
ATOM 3074 N N . ARG A 1 368 ? -61.396 -11.569 26.560 1.00 87.88 368 ARG A N 1
ATOM 3075 C CA . ARG A 1 368 ? -60.018 -11.545 27.060 1.00 87.88 368 ARG A CA 1
ATOM 3076 C C . ARG A 1 368 ? -59.305 -10.238 26.683 1.00 87.88 368 ARG A C 1
ATOM 3078 O O . ARG A 1 368 ? -59.589 -9.686 25.619 1.00 87.88 368 ARG A O 1
ATOM 3085 N N . PRO A 1 369 ? -58.353 -9.774 27.509 1.00 87.81 369 PRO A N 1
ATOM 3086 C CA . PRO A 1 369 ? -57.837 -10.425 28.717 1.00 87.81 369 PRO A CA 1
ATOM 3087 C C . PRO A 1 369 ? -58.762 -10.263 29.937 1.00 87.81 369 PRO A C 1
ATOM 3089 O O . PRO A 1 369 ? -59.699 -9.470 29.929 1.00 87.81 369 PRO A O 1
ATOM 3092 N N . LYS A 1 370 ? -58.515 -11.034 31.003 1.00 84.81 370 LYS A N 1
ATOM 3093 C CA . LYS A 1 370 ? -59.100 -10.779 32.330 1.00 84.81 370 LYS A CA 1
ATOM 3094 C C . LYS A 1 370 ? -58.086 -10.023 33.184 1.00 84.81 370 LYS A C 1
ATOM 3096 O O . LYS A 1 370 ? -56.883 -10.171 32.987 1.00 84.81 370 LYS A O 1
ATOM 3101 N N . ARG A 1 371 ? -58.575 -9.220 34.130 1.00 82.62 371 ARG A N 1
ATOM 3102 C CA . ARG A 1 371 ? -57.723 -8.508 35.089 1.00 82.62 371 ARG A CA 1
ATOM 3103 C C . ARG A 1 371 ? -56.884 -9.505 35.891 1.00 82.62 371 ARG A C 1
ATOM 3105 O O . ARG A 1 371 ? -57.412 -10.523 36.334 1.00 82.62 371 ARG A O 1
ATOM 3112 N N . GLY A 1 372 ? -55.615 -9.178 36.113 1.00 77.19 372 GLY A N 1
ATOM 3113 C CA . GLY A 1 372 ? -54.688 -10.007 36.880 1.00 77.19 372 GLY A CA 1
ATOM 3114 C C . GLY A 1 372 ? -53.384 -10.292 36.143 1.00 77.19 372 GLY A C 1
ATOM 3115 O O . GLY A 1 372 ? -53.122 -9.766 35.061 1.00 77.19 372 GLY A O 1
ATOM 3116 N N . LYS A 1 373 ? -52.546 -11.117 36.770 1.00 75.75 373 LYS A N 1
ATOM 3117 C CA . LYS A 1 373 ? -51.219 -11.487 36.271 1.00 75.75 373 LYS A CA 1
ATOM 3118 C C . LYS A 1 373 ? -51.297 -12.684 35.329 1.00 75.75 373 LYS A C 1
ATOM 3120 O O . LYS A 1 373 ? -52.028 -13.637 35.589 1.00 75.75 373 LYS A O 1
ATOM 3125 N N . SER A 1 374 ? -50.507 -12.649 34.263 1.00 70.12 374 SER A N 1
ATOM 3126 C CA . SER A 1 374 ? -50.331 -13.761 33.330 1.00 70.12 374 SER A CA 1
ATOM 3127 C C . SER A 1 374 ? -48.890 -13.826 32.823 1.00 70.12 374 SER A C 1
ATOM 3129 O O . SER A 1 374 ? -48.245 -12.802 32.596 1.00 70.12 374 SER A O 1
ATOM 3131 N N . SER A 1 375 ? -48.381 -15.041 32.632 1.00 58.19 375 SER A N 1
ATOM 3132 C CA . SER A 1 375 ? -47.060 -15.313 32.064 1.00 58.19 375 SER A CA 1
ATOM 3133 C C . SER A 1 375 ? -47.220 -15.980 30.697 1.00 58.19 375 SER A C 1
ATOM 3135 O O . SER A 1 375 ? -47.161 -17.197 30.563 1.00 58.19 375 SER A O 1
ATOM 3137 N N . ASN A 1 376 ? -47.446 -15.180 29.653 1.00 64.94 376 ASN A N 1
ATOM 3138 C CA . ASN A 1 376 ? -47.605 -15.683 28.283 1.00 64.94 376 ASN A CA 1
ATOM 3139 C C . ASN A 1 376 ? -46.472 -15.207 27.361 1.00 64.94 376 ASN A C 1
ATOM 3141 O O . ASN A 1 376 ? -46.721 -14.646 26.299 1.00 64.94 376 ASN A O 1
ATOM 3145 N N . GLN A 1 377 ? -45.217 -15.371 27.798 1.00 67.25 377 GLN A N 1
ATOM 3146 C CA . GLN A 1 377 ? -44.011 -15.076 26.999 1.00 67.25 377 GLN A CA 1
ATOM 3147 C C . GLN A 1 377 ? -44.018 -13.681 26.328 1.00 67.25 377 GLN A C 1
ATOM 3149 O O . GLN A 1 377 ? -43.613 -13.537 25.177 1.00 67.25 377 GLN A O 1
ATOM 3154 N N . GLY A 1 378 ? -44.529 -12.646 27.007 1.00 73.19 378 GLY A N 1
ATOM 3155 C CA . GLY A 1 378 ? -44.607 -11.292 26.436 1.00 73.19 378 GLY A CA 1
ATOM 3156 C C . GLY A 1 378 ? -45.667 -11.095 25.346 1.00 73.19 378 GLY A C 1
ATOM 3157 O O . GLY A 1 378 ? -45.609 -10.107 24.615 1.00 73.19 378 GLY A O 1
ATOM 3158 N N . LYS A 1 379 ? -46.645 -12.004 25.232 1.00 83.69 379 LYS A N 1
ATOM 3159 C CA . LYS A 1 379 ? -47.793 -11.875 24.328 1.00 83.69 379 LYS A CA 1
ATOM 3160 C C . LYS A 1 379 ? -49.101 -11.726 25.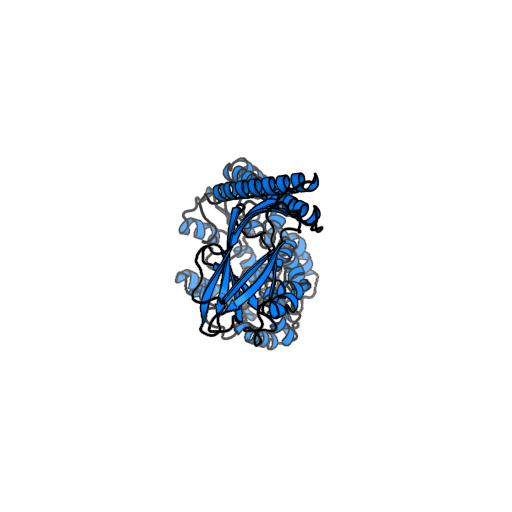100 1.00 83.69 379 LYS A C 1
ATOM 3162 O O . LYS A 1 379 ? -49.472 -12.590 25.894 1.00 83.69 379 LYS A O 1
ATOM 3167 N N . LEU A 1 380 ? -49.845 -10.664 24.821 1.00 87.06 380 LEU A N 1
ATOM 3168 C CA . LEU A 1 380 ? -51.177 -10.431 25.367 1.00 87.06 380 LEU A CA 1
ATOM 3169 C C . LEU A 1 380 ? -52.235 -11.077 24.462 1.00 87.06 380 LEU A C 1
ATOM 3171 O O . LEU A 1 380 ? -52.394 -10.676 23.310 1.00 87.06 380 LEU A O 1
ATOM 3175 N N . ASN A 1 381 ? -52.970 -12.065 24.980 1.00 89.94 381 ASN A N 1
ATOM 3176 C CA . ASN A 1 381 ? -54.102 -12.660 24.266 1.00 89.94 381 ASN A CA 1
ATOM 3177 C C . ASN A 1 381 ? -55.331 -11.747 24.384 1.00 89.94 381 ASN A C 1
ATOM 3179 O O . ASN A 1 381 ? -55.804 -11.463 25.488 1.00 89.94 381 ASN A O 1
ATOM 3183 N N . ILE A 1 382 ? -55.838 -11.298 23.240 1.00 91.62 382 ILE A N 1
ATOM 3184 C CA . ILE A 1 382 ? -56.995 -10.412 23.130 1.00 91.62 382 ILE A CA 1
ATOM 3185 C C . ILE A 1 382 ? -58.046 -11.140 22.304 1.00 91.62 382 ILE A C 1
ATOM 3187 O O . ILE A 1 382 ? -57.768 -11.536 21.174 1.00 91.62 382 ILE A O 1
ATOM 3191 N N . ALA A 1 383 ? -59.241 -11.310 22.865 1.00 91.00 383 ALA A N 1
ATOM 3192 C CA . ALA A 1 383 ? -60.329 -12.014 22.201 1.00 91.00 383 ALA A CA 1
ATOM 3193 C C . ALA A 1 383 ? -61.684 -11.425 22.586 1.00 91.00 383 ALA A C 1
ATOM 3195 O O . ALA A 1 383 ? -61.888 -10.980 23.720 1.00 91.00 383 ALA A O 1
ATOM 3196 N N . GLY A 1 384 ? -62.626 -11.460 21.654 1.00 91.19 384 GLY A N 1
ATOM 3197 C CA . GLY A 1 384 ? -63.959 -10.919 21.865 1.00 91.19 384 GLY A CA 1
ATOM 3198 C C . GLY A 1 384 ? -64.852 -11.082 20.649 1.00 91.19 384 GLY A C 1
ATOM 3199 O O . GLY A 1 384 ? -64.556 -11.851 19.733 1.00 91.19 384 GLY A O 1
ATOM 3200 N N . TRP A 1 385 ? -65.963 -10.357 20.660 1.00 91.31 385 TRP A N 1
ATOM 3201 C CA . TRP A 1 385 ? -66.917 -10.312 19.559 1.00 91.31 385 TRP A CA 1
ATOM 3202 C C . TRP A 1 385 ? -67.600 -8.949 19.476 1.00 91.31 385 TRP A C 1
ATOM 3204 O O . TRP A 1 385 ? -67.686 -8.216 20.465 1.00 91.31 385 TRP A O 1
ATOM 3214 N N . VAL A 1 386 ? -68.080 -8.598 18.285 1.00 90.50 386 VAL A N 1
ATOM 3215 C CA . VAL A 1 386 ? -68.746 -7.317 18.034 1.00 90.50 386 VAL A CA 1
ATOM 3216 C C . VAL A 1 386 ? -69.740 -7.413 16.877 1.00 90.50 386 VAL A C 1
ATOM 3218 O O . VAL A 1 386 ? -69.481 -8.061 15.865 1.00 90.50 386 VAL A O 1
ATOM 3221 N N . PHE A 1 387 ? -70.866 -6.714 17.017 1.00 86.81 387 PHE A N 1
ATOM 3222 C CA . PHE A 1 387 ? -71.848 -6.492 15.962 1.00 86.81 387 PHE A CA 1
ATOM 3223 C C . PHE A 1 387 ? -72.022 -5.000 15.698 1.00 86.81 387 PHE A C 1
ATOM 3225 O O . PHE A 1 387 ? -72.201 -4.205 16.623 1.00 86.81 387 PHE A O 1
ATOM 3232 N N . GLY A 1 388 ? -72.027 -4.624 14.423 1.00 86.38 388 GLY A N 1
ATOM 3233 C CA . GLY A 1 388 ? -72.444 -3.291 14.008 1.00 86.38 388 GLY A CA 1
ATOM 3234 C C . GLY A 1 388 ? -73.967 -3.201 13.927 1.00 86.38 388 GLY A C 1
ATOM 3235 O O . GLY A 1 388 ? -74.635 -4.181 13.609 1.00 86.38 388 GLY A O 1
ATOM 3236 N N . LYS A 1 389 ? -74.519 -2.027 14.239 1.00 85.56 389 LYS A N 1
ATOM 3237 C CA . LYS A 1 389 ? -75.970 -1.798 14.316 1.00 85.56 389 LYS A CA 1
ATOM 3238 C C . LYS A 1 389 ? -76.628 -1.737 12.941 1.00 85.56 389 LYS A C 1
ATOM 3240 O O . LYS A 1 389 ? -77.591 -2.444 12.685 1.00 85.56 389 LYS A O 1
ATOM 3245 N N . ASN A 1 390 ? -76.065 -0.915 12.055 1.00 84.69 390 ASN A N 1
ATOM 3246 C CA . ASN A 1 390 ? -76.604 -0.658 10.711 1.00 84.69 390 ASN A CA 1
ATOM 3247 C C . ASN A 1 390 ? -75.625 -1.030 9.583 1.00 84.69 390 ASN A C 1
ATOM 3249 O O . ASN A 1 390 ? -75.972 -0.955 8.410 1.00 84.69 390 ASN A O 1
ATOM 3253 N N . SER A 1 391 ? -74.382 -1.373 9.919 1.00 85.94 391 SER A N 1
ATOM 3254 C CA . SER A 1 391 ? -73.329 -1.736 8.966 1.00 85.94 391 SER A CA 1
ATOM 3255 C C . SER A 1 391 ? -72.487 -2.853 9.578 1.00 85.94 391 SER A C 1
ATOM 3257 O O . SER A 1 391 ? -72.203 -2.780 10.773 1.00 85.94 391 SER A O 1
ATOM 3259 N N . PRO A 1 392 ? -72.057 -3.869 8.811 1.00 87.62 392 PRO A N 1
ATOM 3260 C CA . PRO A 1 392 ? -71.239 -4.949 9.349 1.00 87.62 392 PRO A CA 1
ATOM 3261 C C . PRO A 1 392 ? -69.861 -4.435 9.775 1.00 87.62 392 PRO A C 1
ATOM 3263 O O . PRO A 1 392 ? -69.327 -3.495 9.178 1.00 87.62 392 PRO A O 1
ATOM 3266 N N . VAL A 1 393 ? -69.292 -5.066 10.802 1.00 89.38 393 VAL A N 1
ATOM 3267 C CA . VAL A 1 393 ? -67.891 -4.874 11.194 1.00 89.38 393 VAL A CA 1
ATOM 3268 C C . VAL A 1 393 ? -67.030 -5.769 10.317 1.00 89.38 393 VAL A C 1
ATOM 3270 O O . VAL A 1 393 ? -67.304 -6.960 10.198 1.00 89.38 393 VAL A O 1
ATOM 3273 N N . VAL A 1 394 ? -66.011 -5.188 9.693 1.00 90.75 394 VAL A N 1
ATOM 3274 C CA . VAL A 1 394 ? -65.115 -5.891 8.762 1.00 90.75 394 VAL A CA 1
ATOM 3275 C C . VAL A 1 394 ? -63.735 -6.143 9.362 1.00 90.75 394 VAL A C 1
ATOM 3277 O O . VAL A 1 394 ? -63.051 -7.072 8.941 1.00 90.75 394 VAL A O 1
ATOM 3280 N N . ALA A 1 395 ? -63.331 -5.356 10.364 1.00 92.69 395 ALA A N 1
ATOM 3281 C CA . ALA A 1 395 ? -62.047 -5.517 11.035 1.00 92.69 395 ALA A CA 1
ATOM 3282 C C . ALA A 1 395 ? -62.045 -4.957 12.465 1.00 92.69 395 ALA A C 1
ATOM 3284 O O . ALA A 1 395 ? -62.900 -4.145 12.826 1.00 92.69 395 ALA A O 1
ATOM 3285 N N . ILE A 1 396 ? -61.030 -5.341 13.240 1.00 95.06 396 ILE A N 1
ATOM 3286 C CA . ILE A 1 396 ? -60.667 -4.726 14.524 1.00 95.06 396 ILE A CA 1
ATOM 3287 C C . ILE A 1 396 ? -59.288 -4.090 14.400 1.00 95.06 396 ILE A C 1
ATOM 3289 O O . ILE A 1 396 ? -58.342 -4.744 13.968 1.00 95.06 396 ILE A O 1
ATOM 3293 N N . GLU A 1 397 ? -59.159 -2.833 14.801 1.00 95.25 397 GLU A N 1
ATOM 3294 C CA . GLU A 1 397 ? -57.878 -2.140 14.920 1.00 95.25 397 GLU A CA 1
ATOM 3295 C C . GLU A 1 397 ? -57.481 -2.065 16.399 1.00 95.25 397 GLU A C 1
ATOM 3297 O O . GLU A 1 397 ? -58.257 -1.640 17.255 1.00 95.25 397 GLU A O 1
ATOM 3302 N N . ILE A 1 398 ? -56.263 -2.518 16.694 1.00 93.44 398 ILE A N 1
ATOM 3303 C CA . ILE A 1 398 ? -55.627 -2.410 18.007 1.00 93.44 398 ILE A CA 1
ATOM 3304 C C . ILE A 1 398 ? -54.710 -1.196 17.959 1.00 93.44 398 ILE A C 1
ATOM 3306 O O . ILE A 1 398 ? -53.814 -1.134 17.116 1.00 93.44 398 ILE A O 1
ATOM 3310 N N . ILE A 1 399 ? -54.934 -0.235 18.848 1.00 88.94 399 ILE A N 1
ATOM 3311 C CA . ILE A 1 399 ? -54.342 1.100 18.773 1.00 88.94 399 ILE A CA 1
ATOM 3312 C C . ILE A 1 399 ? -53.638 1.428 20.088 1.00 88.94 399 ILE A C 1
ATOM 3314 O O . ILE A 1 399 ? -54.170 1.174 21.164 1.00 88.94 399 ILE A O 1
ATOM 3318 N N . SER A 1 400 ? -52.457 2.034 20.004 1.00 85.56 400 SER A N 1
ATOM 3319 C CA . SER A 1 400 ? -51.756 2.632 21.144 1.00 85.56 400 SER A CA 1
ATOM 3320 C C . SER A 1 400 ? -51.215 3.991 20.724 1.00 85.56 400 SER A C 1
ATOM 3322 O O . SER A 1 400 ? -50.642 4.108 19.642 1.00 85.56 400 SER A O 1
ATOM 3324 N N . GLU A 1 401 ? -51.417 5.020 21.551 1.00 81.38 401 GLU A N 1
ATOM 3325 C CA . GLU A 1 401 ? -50.917 6.390 21.309 1.00 81.38 401 GLU A CA 1
ATOM 3326 C C . GLU A 1 401 ? -51.245 6.942 19.900 1.00 81.38 401 GLU A C 1
ATOM 3328 O O . GLU A 1 401 ? -50.457 7.651 19.281 1.00 81.38 401 GLU A O 1
ATOM 3333 N N . GLY A 1 402 ? -52.417 6.590 19.355 1.00 77.12 40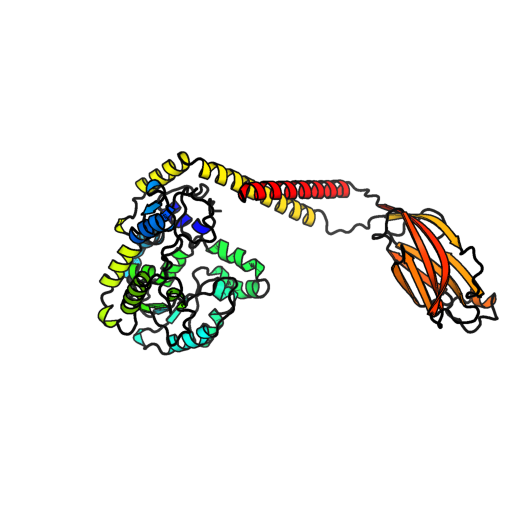2 GLY A N 1
ATOM 3334 C CA . GLY A 1 402 ? -52.866 7.028 18.026 1.00 77.12 402 GLY A CA 1
ATOM 3335 C C . GLY A 1 402 ? -52.292 6.240 16.840 1.00 77.12 402 GLY A C 1
ATOM 3336 O O . GLY A 1 402 ? -52.640 6.531 15.697 1.00 77.12 402 GLY A O 1
ATOM 3337 N N . LYS A 1 403 ? -51.456 5.221 17.078 1.00 86.06 403 LYS A N 1
ATOM 3338 C CA . LYS A 1 403 ? -50.908 4.334 16.043 1.00 86.06 403 LYS A CA 1
ATOM 3339 C C . LYS A 1 403 ? -51.609 2.975 16.049 1.00 86.06 403 LYS A C 1
ATOM 3341 O O . LYS A 1 403 ? -51.736 2.343 17.096 1.00 86.06 403 LYS A O 1
ATOM 3346 N N . VAL A 1 404 ? -52.000 2.490 14.868 1.00 90.44 404 VAL A N 1
ATOM 3347 C CA . VAL A 1 404 ? -52.500 1.117 14.691 1.00 90.44 404 VAL A CA 1
ATOM 3348 C C . VAL A 1 404 ? -51.332 0.140 14.847 1.00 90.44 404 VAL A C 1
ATOM 3350 O O . VAL A 1 404 ? -50.401 0.140 14.042 1.00 90.44 404 VAL A O 1
ATOM 3353 N N . LEU A 1 405 ? -51.378 -0.679 15.897 1.00 87.94 405 LEU A N 1
ATOM 3354 C CA . LEU A 1 405 ? -50.405 -1.735 16.181 1.00 87.94 405 LEU A CA 1
ATOM 3355 C C . LEU A 1 405 ? -50.679 -2.987 15.347 1.00 87.94 405 LEU A C 1
ATOM 3357 O O . LEU A 1 405 ? -49.756 -3.614 14.837 1.00 87.94 405 LEU A O 1
ATOM 3361 N N . GLN A 1 406 ? -51.954 -3.356 15.218 1.00 91.88 406 GLN A N 1
ATOM 3362 C CA . GLN A 1 406 ? -52.385 -4.530 14.467 1.00 91.88 406 GLN A CA 1
ATOM 3363 C C . GLN A 1 406 ? -53.822 -4.339 13.976 1.00 91.88 406 GLN A C 1
ATOM 3365 O O . GLN A 1 406 ? -54.648 -3.748 14.672 1.00 91.88 406 GLN A O 1
ATOM 3370 N N . LYS A 1 407 ? -54.125 -4.875 12.792 1.00 93.94 407 LYS A N 1
ATOM 3371 C CA . LYS A 1 407 ? -55.478 -4.959 12.237 1.00 93.94 407 LYS A CA 1
ATOM 3372 C C . LYS A 1 407 ? -55.876 -6.425 12.086 1.00 93.94 407 LYS A C 1
ATOM 3374 O O . LYS A 1 407 ? -55.094 -7.214 11.560 1.00 93.94 407 LYS A O 1
ATOM 3379 N N . LEU A 1 408 ? -57.057 -6.784 12.576 1.00 91.88 408 LEU A N 1
ATOM 3380 C CA . LEU A 1 408 ? -57.598 -8.142 12.577 1.00 91.88 408 LEU A CA 1
ATOM 3381 C C . LEU A 1 408 ? -58.810 -8.221 11.662 1.00 91.88 408 LEU A C 1
ATOM 3383 O O . LEU A 1 408 ? -59.659 -7.334 11.691 1.00 91.88 408 LEU A O 1
ATOM 3387 N N . GLU A 1 409 ? -58.915 -9.302 10.903 1.00 87.69 409 GLU A N 1
ATOM 3388 C CA . GLU A 1 409 ? -60.122 -9.622 10.147 1.00 87.69 409 GLU A CA 1
ATOM 3389 C C . GLU A 1 409 ? -61.154 -10.323 11.039 1.00 87.69 409 GLU A C 1
ATOM 3391 O O . GLU A 1 409 ? -60.809 -11.055 11.969 1.00 87.69 409 GLU A O 1
ATOM 3396 N N . MET A 1 410 ? -62.435 -10.121 10.735 1.00 86.25 410 MET A N 1
ATOM 3397 C CA . MET A 1 410 ? -63.547 -10.757 11.446 1.00 86.25 410 MET A CA 1
ATOM 3398 C C . MET A 1 410 ? -63.778 -12.182 10.921 1.00 86.25 410 MET A C 1
ATOM 3400 O O . MET A 1 410 ? -64.626 -12.415 10.059 1.00 86.25 410 MET A O 1
ATOM 3404 N N . ASN A 1 411 ? -62.984 -13.141 11.403 1.00 80.62 411 ASN A N 1
ATOM 3405 C CA . ASN A 1 411 ? -62.967 -14.518 10.892 1.00 80.62 411 ASN A CA 1
ATOM 3406 C C . ASN A 1 411 ? -63.236 -15.604 11.950 1.00 80.62 411 ASN A C 1
ATOM 3408 O O . ASN A 1 411 ? -63.228 -16.786 11.608 1.00 80.62 411 ASN A O 1
ATOM 3412 N N . VAL A 1 412 ? -63.512 -15.237 13.208 1.00 84.44 412 VAL A N 1
ATOM 3413 C CA . VAL A 1 412 ? -63.769 -16.221 14.272 1.00 84.44 412 VAL A CA 1
ATOM 3414 C C . VAL A 1 412 ? -65.279 -16.466 14.411 1.00 84.44 412 VAL A C 1
ATOM 3416 O O . VAL A 1 412 ? -66.022 -15.541 14.762 1.00 84.44 412 VAL A O 1
ATOM 3419 N N . PRO A 1 413 ? -65.771 -17.694 14.157 1.00 83.56 413 PRO A N 1
ATOM 3420 C CA . PRO A 1 413 ? -67.184 -18.014 14.309 1.00 83.56 413 PRO A CA 1
ATOM 3421 C C . PRO A 1 413 ? -67.582 -18.094 15.787 1.00 83.56 413 PRO A C 1
ATOM 3423 O O . PRO A 1 413 ? -66.879 -18.693 16.601 1.00 83.56 413 PRO A O 1
ATOM 3426 N N . ARG A 1 414 ? -68.749 -17.534 16.135 1.00 85.06 414 ARG A N 1
ATOM 3427 C CA . ARG A 1 414 ? -69.290 -17.534 17.511 1.00 85.06 414 ARG A CA 1
ATOM 3428 C C . ARG A 1 414 ? -70.745 -18.013 17.570 1.00 85.06 414 ARG A C 1
ATOM 3430 O O . ARG A 1 414 ? -71.664 -17.211 17.751 1.00 85.06 414 ARG A O 1
ATOM 3437 N N . PRO A 1 415 ? -70.988 -19.330 17.411 1.00 80.38 415 PRO A N 1
ATOM 3438 C CA . PRO A 1 415 ? -72.339 -19.896 17.435 1.00 80.38 415 PRO A CA 1
ATOM 3439 C C . PRO A 1 415 ? -73.075 -19.674 18.764 1.00 80.38 415 PRO A C 1
ATOM 3441 O O . PRO A 1 415 ? -74.302 -19.622 18.787 1.00 80.38 415 PRO A O 1
ATOM 3444 N N . ASP A 1 416 ? -72.331 -19.555 19.864 1.00 79.88 416 ASP A N 1
ATOM 3445 C CA . ASP A 1 416 ? -72.829 -19.236 21.202 1.00 79.88 416 ASP A CA 1
ATOM 3446 C C . ASP A 1 416 ? -73.433 -17.827 21.274 1.00 79.88 416 ASP A C 1
ATOM 3448 O O . ASP A 1 416 ? -74.487 -17.638 21.875 1.00 79.88 416 ASP A O 1
ATOM 3452 N N . VAL A 1 417 ? -72.805 -16.860 20.604 1.00 83.62 417 VAL A N 1
ATOM 3453 C CA . VAL A 1 417 ? -73.256 -15.464 20.560 1.00 83.62 417 VAL A CA 1
ATOM 3454 C C . VAL A 1 417 ? -74.428 -15.299 19.590 1.00 83.62 417 VAL A C 1
ATOM 3456 O O . VAL A 1 417 ? -75.409 -14.642 19.925 1.00 83.62 417 VAL A O 1
ATOM 3459 N N . ILE A 1 418 ? -74.377 -15.940 18.417 1.00 79.81 418 ILE A N 1
ATOM 3460 C CA . ILE A 1 418 ? -75.431 -15.847 17.385 1.00 79.81 418 ILE A CA 1
ATOM 3461 C C . ILE A 1 418 ? -76.795 -16.324 17.911 1.00 79.81 418 ILE A C 1
ATOM 3463 O O . ILE A 1 418 ? -77.823 -15.767 17.540 1.00 79.81 418 ILE A O 1
ATOM 3467 N N . LYS A 1 419 ? -76.825 -17.318 18.811 1.00 80.31 419 LYS A N 1
ATOM 3468 C CA . LYS A 1 419 ? -78.071 -17.778 19.455 1.00 80.31 419 LYS A CA 1
ATOM 3469 C C . LYS A 1 419 ? -78.739 -16.703 20.316 1.00 80.31 419 LYS A C 1
ATOM 3471 O O . LYS A 1 419 ? -79.961 -16.691 20.409 1.00 80.31 419 LYS A O 1
ATOM 3476 N N . SER A 1 420 ? -77.945 -15.835 20.938 1.00 80.06 420 SER A N 1
ATOM 3477 C CA . SER A 1 420 ? -78.421 -14.766 21.824 1.00 80.06 420 SER A CA 1
ATOM 3478 C C . SER A 1 420 ? -78.791 -13.483 21.074 1.00 80.06 420 SER A C 1
ATOM 3480 O O . SER A 1 420 ? -79.450 -12.631 21.658 1.00 80.06 420 SER A O 1
ATOM 3482 N N . TYR A 1 421 ? -78.398 -13.364 19.798 1.00 76.88 421 TYR A N 1
ATOM 3483 C CA . TYR A 1 421 ? -78.690 -12.220 18.923 1.00 76.88 421 TYR A CA 1
ATOM 3484 C C . TYR A 1 421 ? -79.198 -12.682 17.538 1.00 76.88 421 TYR A C 1
ATOM 3486 O O . TYR A 1 421 ? -78.484 -12.537 16.537 1.00 76.88 421 TYR A O 1
ATOM 3494 N N . PRO A 1 422 ? -80.409 -13.273 17.442 1.00 69.81 422 PRO A N 1
ATOM 3495 C CA . PRO A 1 422 ? -80.949 -13.810 16.186 1.00 69.81 422 PRO A CA 1
ATOM 3496 C C . PRO A 1 422 ? -81.082 -12.766 15.063 1.00 69.81 422 PRO A C 1
ATOM 3498 O O . PRO A 1 422 ? -80.948 -13.091 13.882 1.00 69.81 422 PRO A O 1
ATOM 3501 N N . GLU A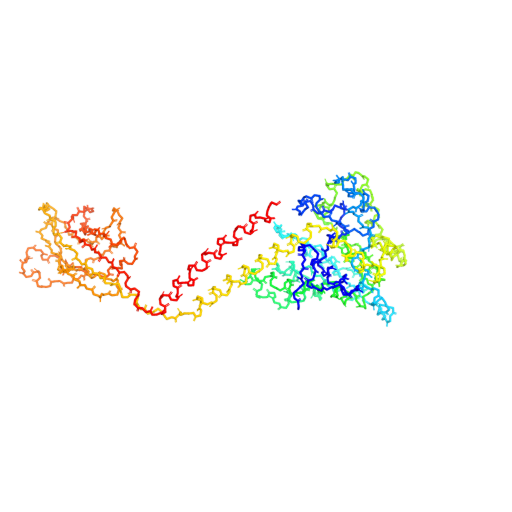 1 423 ? -81.306 -11.503 15.422 1.00 68.31 423 GLU A N 1
ATOM 3502 C CA . GLU A 1 423 ? -81.402 -10.354 14.519 1.00 68.31 423 GLU A CA 1
ATOM 3503 C C . GLU A 1 423 ? -80.085 -10.027 13.788 1.00 68.31 423 GLU A C 1
ATOM 3505 O O . GLU A 1 423 ? -80.110 -9.385 12.741 1.00 68.31 423 GLU A O 1
ATOM 3510 N N . ALA A 1 424 ? -78.941 -10.527 14.270 1.00 65.12 424 ALA A N 1
ATOM 3511 C CA . ALA A 1 424 ? -77.615 -10.311 13.683 1.00 65.12 424 ALA A CA 1
ATOM 3512 C C . ALA A 1 424 ? -77.181 -11.419 12.690 1.00 65.12 424 ALA A C 1
ATOM 3514 O O . ALA A 1 424 ? -75.995 -11.551 12.374 1.00 65.12 424 ALA A O 1
ATOM 3515 N N . SER A 1 425 ? -78.137 -12.215 12.185 1.00 53.91 425 SER A N 1
ATOM 3516 C CA . SER A 1 425 ? -77.956 -13.486 11.444 1.00 53.91 425 SER A CA 1
ATOM 3517 C C . SER A 1 425 ? -77.012 -13.484 10.225 1.00 53.91 425 SER A C 1
ATOM 3519 O O . SER A 1 425 ? -76.614 -14.554 9.759 1.00 53.91 425 SER A O 1
ATOM 3521 N N . VAL A 1 426 ? -76.606 -12.316 9.721 1.00 57.59 426 VAL A N 1
ATOM 3522 C CA . VAL A 1 426 ? -75.691 -12.175 8.574 1.00 57.59 426 VAL A CA 1
ATOM 3523 C C . VAL A 1 426 ? -74.210 -12.304 8.978 1.00 57.59 426 VAL A C 1
ATOM 3525 O O . VAL A 1 426 ? -73.368 -12.645 8.150 1.00 57.59 426 VAL A O 1
ATOM 3528 N N . ALA A 1 427 ? -73.867 -12.093 10.254 1.00 60.25 427 ALA A N 1
ATOM 3529 C CA . ALA A 1 427 ? -72.485 -12.039 10.737 1.00 60.25 427 ALA A CA 1
ATOM 3530 C C . ALA A 1 427 ? -72.054 -13.342 11.440 1.00 60.25 427 ALA A C 1
ATOM 3532 O O . ALA A 1 427 ? -71.803 -13.362 12.644 1.00 60.25 427 ALA A O 1
ATOM 3533 N N . LYS A 1 428 ? -71.940 -14.447 10.681 1.00 64.75 428 LYS A N 1
ATOM 3534 C CA . LYS A 1 428 ? -71.468 -15.749 11.213 1.00 64.75 428 LYS A CA 1
ATOM 3535 C C . LYS A 1 428 ? -70.080 -15.677 11.869 1.00 64.75 428 LYS A C 1
ATOM 3537 O O . LYS A 1 428 ? -69.804 -16.447 12.788 1.00 64.75 428 LYS A O 1
ATOM 3542 N N . ASN A 1 429 ? -69.247 -14.735 11.427 1.00 78.94 429 ASN A N 1
ATOM 3543 C CA . ASN A 1 429 ? -67.887 -14.509 11.910 1.00 78.94 429 ASN A CA 1
ATOM 3544 C C . ASN A 1 429 ? -67.804 -13.181 12.678 1.00 78.94 429 ASN A C 1
ATOM 3546 O O . ASN A 1 429 ? -67.186 -12.228 12.222 1.00 78.94 429 ASN A O 1
ATOM 3550 N N . CYS A 1 430 ? -68.485 -13.082 13.820 1.00 84.69 430 CYS A N 1
ATOM 3551 C CA . CYS A 1 430 ? -68.500 -11.865 14.640 1.00 84.69 430 CYS A CA 1
ATOM 3552 C C . CYS A 1 430 ? -67.418 -11.828 15.730 1.00 84.69 430 CYS A C 1
ATOM 3554 O O . CYS A 1 430 ? -67.368 -10.870 16.503 1.00 84.69 430 CYS A O 1
ATOM 3556 N N . GLY A 1 431 ? -66.569 -12.855 15.818 1.00 88.81 431 GLY A N 1
ATOM 3557 C CA . GLY A 1 431 ? -65.474 -12.931 16.776 1.00 88.81 431 GLY A CA 1
ATOM 3558 C C . GLY A 1 431 ? -64.127 -12.481 16.209 1.00 88.81 431 GLY A C 1
ATOM 3559 O O . GLY A 1 431 ? -63.899 -12.500 14.997 1.00 88.81 431 GLY A O 1
ATOM 3560 N N . PHE A 1 432 ? -63.212 -12.164 17.121 1.00 92.19 432 PHE A N 1
ATOM 3561 C CA . PHE A 1 432 ? -61.798 -11.911 16.851 1.00 92.19 432 PHE A CA 1
ATOM 3562 C C . PHE A 1 432 ? -60.929 -12.505 17.965 1.00 92.19 432 PHE A C 1
ATOM 3564 O O . PHE A 1 432 ? -61.341 -12.544 19.127 1.00 92.19 432 PHE A O 1
ATOM 3571 N N . GLU A 1 433 ? -59.715 -12.937 17.622 1.00 92.44 433 GLU A N 1
ATOM 3572 C CA . GLU A 1 433 ? -58.693 -13.365 18.582 1.00 92.44 433 GLU A CA 1
ATOM 3573 C C . GLU A 1 433 ? -57.285 -13.088 18.031 1.00 92.44 433 GLU A C 1
ATOM 3575 O O . GLU A 1 433 ? -57.011 -13.325 16.856 1.00 92.44 433 GLU A O 1
ATOM 3580 N N . THR A 1 434 ? -56.380 -12.584 18.874 1.00 90.94 434 THR A N 1
ATOM 3581 C CA . THR A 1 434 ? -54.961 -12.403 18.535 1.00 90.94 434 THR A CA 1
ATOM 3582 C C . THR A 1 434 ? -54.061 -12.529 19.762 1.00 90.94 434 THR A C 1
ATOM 3584 O O . THR A 1 434 ? -54.500 -12.376 20.902 1.00 90.94 434 THR A O 1
ATOM 3587 N N . ASN A 1 435 ? -52.772 -12.759 19.515 1.00 89.56 435 ASN A N 1
ATOM 3588 C CA . ASN A 1 435 ? -51.705 -12.657 20.504 1.00 89.56 435 ASN A CA 1
ATOM 3589 C C . ASN A 1 435 ? -50.813 -11.463 20.149 1.00 89.56 435 ASN A C 1
ATOM 3591 O O . ASN A 1 435 ? -49.945 -11.568 19.283 1.00 89.56 435 ASN A O 1
ATOM 3595 N N . LEU A 1 436 ? -51.029 -10.335 20.823 1.00 87.69 436 LEU A N 1
ATOM 3596 C CA . LEU A 1 436 ? -50.280 -9.102 20.601 1.00 87.69 436 LEU A CA 1
ATOM 3597 C C . LEU A 1 436 ? -48.931 -9.163 21.327 1.00 87.69 436 LEU A C 1
ATOM 3599 O O . LEU A 1 436 ? -48.895 -9.341 22.543 1.00 87.69 436 LEU A O 1
ATOM 3603 N N . SER A 1 437 ? -47.824 -8.990 20.602 1.00 85.12 437 SER A N 1
ATOM 3604 C CA . SER A 1 437 ? -46.501 -8.827 21.218 1.00 85.12 437 SER A CA 1
ATOM 3605 C C . SER A 1 437 ? -46.417 -7.473 21.921 1.00 85.12 437 SER A C 1
ATOM 3607 O O . SER A 1 437 ? -46.673 -6.446 21.296 1.00 85.12 437 SER A O 1
ATOM 3609 N N . ILE A 1 438 ? -46.053 -7.462 23.205 1.00 82.81 438 ILE A N 1
ATOM 3610 C CA . ILE A 1 438 ? -45.957 -6.227 24.001 1.00 82.81 438 ILE A CA 1
ATOM 3611 C C . ILE A 1 438 ? -44.508 -5.787 24.270 1.00 82.81 438 ILE A C 1
ATOM 3613 O O . ILE A 1 438 ? -44.285 -4.788 24.946 1.00 82.81 438 ILE A O 1
ATOM 3617 N N . SER A 1 439 ? -43.521 -6.514 23.732 1.00 74.81 439 SER A N 1
ATOM 3618 C CA . SER A 1 439 ? -42.086 -6.294 23.979 1.00 74.81 439 SER A CA 1
ATOM 3619 C C . SER A 1 439 ? -41.571 -4.920 23.537 1.00 74.81 439 SER A C 1
ATOM 3621 O O . SER A 1 439 ? -40.567 -4.451 24.064 1.00 74.81 439 SER A O 1
ATOM 3623 N N . GLU A 1 440 ? -42.242 -4.289 22.571 1.00 74.50 440 GLU A N 1
ATOM 3624 C CA . GLU A 1 440 ? -41.883 -2.977 22.013 1.00 74.50 440 GLU A CA 1
ATOM 3625 C C . GLU A 1 440 ? -42.748 -1.833 22.571 1.00 74.50 440 GLU A C 1
ATOM 3627 O O . GLU A 1 440 ? -42.573 -0.679 22.183 1.00 74.50 440 GLU A O 1
ATOM 3632 N N . LEU A 1 441 ? -43.687 -2.136 23.477 1.00 79.50 441 LEU A N 1
ATOM 3633 C CA . LEU A 1 441 ? -44.572 -1.144 24.086 1.00 79.50 441 LEU A CA 1
ATOM 3634 C C . LEU A 1 441 ? -44.000 -0.621 25.415 1.00 79.50 441 LEU A C 1
ATOM 3636 O O . LEU A 1 441 ? -43.268 -1.348 26.098 1.00 79.50 441 LEU A O 1
ATOM 3640 N N . PRO A 1 442 ? -44.361 0.608 25.835 1.00 79.69 442 PRO A N 1
ATOM 3641 C CA . PRO A 1 442 ? -43.986 1.143 27.141 1.00 79.69 442 PRO A CA 1
ATOM 3642 C C . PRO A 1 442 ? -44.364 0.214 28.302 1.00 79.69 442 PRO A C 1
ATOM 3644 O O . PRO A 1 442 ? -45.305 -0.575 28.215 1.00 79.69 442 PRO A O 1
ATOM 3647 N N . GLN A 1 443 ? -43.639 0.334 29.420 1.00 79.75 443 GLN A N 1
ATOM 3648 C CA . GLN A 1 443 ? -43.813 -0.522 30.601 1.00 79.75 443 GLN A CA 1
ATOM 3649 C C . GLN A 1 443 ? -45.241 -0.488 31.168 1.00 79.75 443 GLN A C 1
ATOM 3651 O O . GLN A 1 443 ? -45.718 -1.483 31.710 1.00 79.75 443 GLN A O 1
ATOM 3656 N N . VAL A 1 444 ? -45.908 0.661 31.057 1.00 82.06 444 VAL A N 1
ATOM 3657 C CA . VAL A 1 444 ? -47.332 0.847 31.340 1.00 82.06 444 VAL A CA 1
ATOM 3658 C C . VAL A 1 444 ? -47.944 1.490 30.106 1.00 82.06 444 VAL A C 1
ATOM 3660 O O . VAL A 1 444 ? -47.455 2.528 29.668 1.00 82.06 444 VAL A O 1
ATOM 3663 N N . VAL A 1 445 ? -48.979 0.873 29.541 1.00 85.44 445 VAL A N 1
ATOM 3664 C CA . VAL A 1 445 ? -49.590 1.329 28.287 1.00 85.44 445 VAL A CA 1
ATOM 3665 C C . VAL A 1 445 ? -51.086 1.025 28.262 1.00 85.44 445 VAL A C 1
ATOM 3667 O O . VAL A 1 445 ? -51.528 -0.017 28.759 1.00 85.44 445 VAL A O 1
ATOM 3670 N N . ASP A 1 446 ? -51.845 1.938 27.657 1.00 86.12 446 ASP A N 1
ATOM 3671 C CA . ASP A 1 446 ? -53.260 1.764 27.343 1.00 86.12 446 ASP A CA 1
ATOM 3672 C C . ASP A 1 446 ? -53.423 1.366 25.876 1.00 86.12 446 ASP A C 1
ATOM 3674 O O . ASP A 1 446 ? -52.964 2.054 24.963 1.00 86.12 446 ASP A O 1
ATOM 3678 N N . ILE A 1 447 ? -54.106 0.248 25.654 1.00 89.94 447 ILE A N 1
ATOM 3679 C CA . ILE A 1 447 ? -54.359 -0.318 24.332 1.00 89.94 447 ILE A CA 1
ATOM 3680 C C . ILE A 1 447 ? -55.848 -0.176 24.029 1.00 89.94 447 ILE A C 1
ATOM 3682 O O . ILE A 1 447 ? -56.683 -0.770 24.710 1.00 89.94 447 ILE A O 1
ATOM 3686 N N . GLY A 1 448 ? -56.186 0.604 23.007 1.00 89.69 448 GLY A N 1
ATOM 3687 C CA . GLY A 1 448 ? -57.547 0.762 22.502 1.00 89.69 448 GLY A CA 1
ATOM 3688 C C . GLY A 1 448 ? -57.911 -0.301 21.471 1.00 89.69 448 GLY A C 1
ATOM 3689 O O . GLY A 1 448 ? -57.071 -0.721 20.675 1.00 89.69 448 GLY A O 1
ATOM 3690 N N . LEU A 1 449 ? -59.174 -0.725 21.479 1.00 92.69 449 LEU A N 1
ATOM 3691 C CA . LEU A 1 449 ? -59.754 -1.589 20.456 1.00 92.69 449 LEU A CA 1
ATOM 3692 C C . LEU A 1 449 ? -60.889 -0.860 19.739 1.00 92.69 449 LEU A C 1
ATOM 3694 O O . LEU A 1 449 ? -61.876 -0.474 20.370 1.00 92.69 449 LEU A O 1
ATOM 3698 N N . GLU A 1 450 ? -60.776 -0.727 18.419 1.00 92.81 450 GLU A N 1
ATOM 3699 C CA . GLU A 1 450 ? -61.790 -0.105 17.566 1.00 92.81 450 GLU A CA 1
ATOM 3700 C C . GLU A 1 450 ? -62.323 -1.083 16.515 1.00 92.81 450 GLU A C 1
ATOM 3702 O O . GLU A 1 450 ? -61.566 -1.740 15.804 1.00 92.81 450 GLU A O 1
ATOM 3707 N N . ALA A 1 451 ? -63.648 -1.165 16.395 1.00 91.31 451 ALA A N 1
ATOM 3708 C CA . ALA A 1 451 ? -64.327 -1.849 15.303 1.00 91.31 451 ALA A CA 1
ATOM 3709 C C . ALA A 1 451 ? -64.352 -0.952 14.065 1.00 91.31 451 ALA A C 1
ATOM 3711 O O . ALA A 1 451 ? -64.848 0.174 14.130 1.00 91.31 451 ALA A O 1
ATOM 3712 N N . VAL A 1 452 ? -63.888 -1.472 12.931 1.00 93.38 452 VAL A N 1
ATOM 3713 C CA . VAL A 1 452 ? -63.999 -0.825 11.620 1.00 93.38 452 VAL A CA 1
ATOM 3714 C C . VAL A 1 452 ? -65.221 -1.387 10.905 1.00 93.38 452 VAL A C 1
ATOM 3716 O O . VAL A 1 452 ? -65.289 -2.584 10.616 1.00 93.38 452 VAL A O 1
ATOM 3719 N N . LEU A 1 453 ? -66.200 -0.531 10.624 1.00 90.81 453 LEU A N 1
ATOM 3720 C CA . LEU A 1 453 ? -67.411 -0.895 9.894 1.00 90.81 453 LEU A CA 1
ATOM 3721 C C . LEU A 1 453 ? -67.175 -0.823 8.375 1.00 90.81 453 LEU A C 1
ATOM 3723 O O . LEU A 1 453 ? -66.299 -0.098 7.911 1.00 90.81 453 LEU A O 1
ATOM 3727 N N . ALA A 1 454 ? -67.976 -1.542 7.583 1.00 87.94 454 ALA A N 1
ATOM 3728 C CA . ALA A 1 454 ? -67.888 -1.526 6.114 1.00 87.94 454 ALA A CA 1
ATOM 3729 C C . ALA A 1 454 ? -68.089 -0.132 5.486 1.00 87.94 454 ALA A C 1
ATOM 3731 O O . ALA A 1 454 ? -67.615 0.118 4.386 1.00 87.94 454 ALA A O 1
ATOM 3732 N N . ASN A 1 455 ? -68.754 0.786 6.191 1.00 89.25 455 ASN A N 1
ATOM 3733 C CA . ASN A 1 455 ? -68.874 2.198 5.812 1.00 89.25 455 ASN A CA 1
ATOM 3734 C C . ASN A 1 455 ? -67.685 3.066 6.278 1.00 89.25 455 ASN A C 1
ATOM 3736 O O . ASN A 1 455 ? -67.818 4.284 6.377 1.00 89.25 455 ASN A O 1
ATOM 3740 N N . GLU A 1 456 ? -66.570 2.430 6.638 1.00 89.44 456 GLU A N 1
ATOM 3741 C CA . GLU A 1 456 ? -65.313 3.020 7.110 1.00 89.44 456 GLU A CA 1
ATOM 3742 C C . GLU A 1 456 ? -65.391 3.789 8.438 1.00 89.44 456 GLU A C 1
ATOM 3744 O O . GLU A 1 456 ? -64.387 4.328 8.910 1.00 89.44 456 GLU A O 1
ATOM 3749 N N . LYS A 1 457 ? -66.544 3.825 9.110 1.00 92.12 457 LYS A N 1
ATOM 3750 C CA . LYS A 1 457 ? -66.627 4.414 10.452 1.00 92.12 457 LYS A CA 1
ATOM 3751 C C . LYS A 1 457 ? -65.933 3.512 11.473 1.00 92.12 457 LYS A C 1
ATOM 3753 O O . LYS A 1 457 ? -65.955 2.288 11.348 1.00 92.12 457 LYS A O 1
ATOM 3758 N N . ARG A 1 458 ? -65.339 4.132 12.497 1.00 91.19 458 ARG A N 1
ATOM 3759 C CA . ARG A 1 458 ? -64.759 3.439 13.653 1.00 91.19 458 ARG A CA 1
ATOM 3760 C C . ARG A 1 458 ? -65.652 3.585 14.875 1.00 91.19 458 ARG A C 1
ATOM 3762 O O . ARG A 1 458 ? -66.232 4.648 15.098 1.00 91.19 458 ARG A O 1
ATOM 3769 N N . ALA A 1 459 ? -65.746 2.525 15.668 1.00 89.62 459 ALA A N 1
ATOM 3770 C CA . ALA A 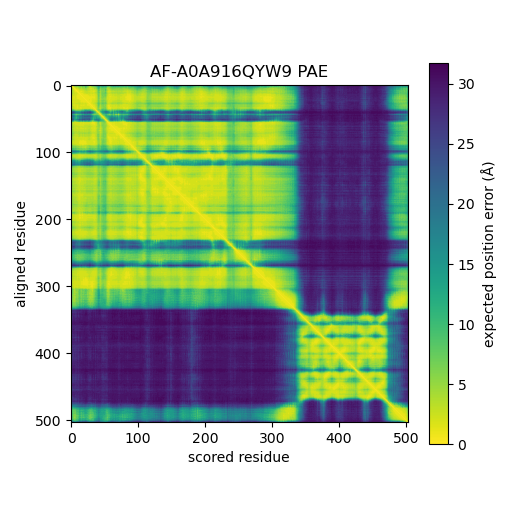1 459 ? -66.434 2.537 16.951 1.00 89.62 459 ALA A CA 1
ATOM 3771 C C . ALA A 1 459 ? -65.588 1.850 18.028 1.00 89.62 459 ALA A C 1
ATOM 3773 O O . ALA A 1 459 ? -65.121 0.730 17.834 1.00 89.62 459 ALA A O 1
ATOM 3774 N N . SER A 1 460 ? -65.408 2.510 19.173 1.00 88.88 460 SER A N 1
ATOM 3775 C CA . SER A 1 460 ? -64.627 1.962 20.287 1.00 88.88 460 SER A CA 1
ATOM 3776 C C . SER A 1 460 ? -65.340 0.777 20.945 1.00 88.88 460 SER A C 1
ATOM 3778 O O . SER A 1 460 ? -66.517 0.864 21.302 1.00 88.88 460 SER A O 1
ATOM 3780 N N . ILE A 1 461 ? -64.604 -0.319 21.123 1.00 87.44 461 ILE A N 1
ATOM 3781 C CA . ILE A 1 461 ? -65.029 -1.534 21.832 1.00 87.44 461 ILE A CA 1
ATOM 3782 C C . ILE A 1 461 ? -64.608 -1.442 23.308 1.00 87.44 461 ILE A C 1
ATOM 3784 O O . ILE A 1 461 ? -65.343 -1.839 24.214 1.00 87.44 461 ILE A O 1
ATOM 3788 N N . GLY A 1 462 ? -63.435 -0.866 23.571 1.00 85.62 462 GLY A N 1
ATOM 3789 C CA . GLY A 1 462 ? -62.912 -0.666 24.918 1.00 85.62 462 GLY A CA 1
ATOM 3790 C C . GLY A 1 462 ? -61.403 -0.457 24.939 1.00 85.62 462 GLY A C 1
ATOM 3791 O O . GLY A 1 462 ? -60.759 -0.367 23.893 1.00 85.62 462 GLY A O 1
ATOM 3792 N N . TYR A 1 463 ? -60.856 -0.402 26.151 1.00 86.12 463 TYR A N 1
ATOM 3793 C CA . TYR A 1 463 ? -59.436 -0.187 26.410 1.00 86.12 463 TYR A CA 1
ATOM 3794 C C . TYR A 1 463 ? -58.904 -1.207 27.417 1.00 86.12 463 TYR A C 1
ATOM 3796 O O . TYR A 1 463 ? -59.599 -1.604 28.358 1.00 86.12 463 TYR A O 1
ATOM 3804 N N . ILE A 1 464 ? -57.655 -1.618 27.223 1.00 88.12 464 ILE A N 1
ATOM 3805 C CA . ILE A 1 464 ? -56.921 -2.526 28.099 1.00 88.12 464 ILE A CA 1
ATOM 3806 C C . ILE A 1 464 ? -55.696 -1.777 28.621 1.00 88.12 464 ILE A C 1
ATOM 3808 O O . ILE A 1 464 ? -54.817 -1.421 27.841 1.00 88.12 464 ILE A O 1
ATOM 3812 N N . SER A 1 465 ? -55.617 -1.591 29.935 1.00 82.62 465 SER A N 1
ATOM 3813 C CA . SER A 1 465 ? -54.434 -1.034 30.593 1.00 82.62 465 SER A CA 1
ATOM 3814 C C . SER A 1 465 ? -53.551 -2.176 31.074 1.00 82.62 465 SER A C 1
ATOM 3816 O O . SER A 1 465 ? -53.992 -3.005 31.881 1.00 82.62 465 SER A O 1
ATOM 3818 N N . ILE A 1 466 ? -52.303 -2.221 30.616 1.00 85.25 466 ILE A N 1
ATOM 3819 C CA . ILE A 1 466 ? -51.342 -3.253 31.017 1.00 85.25 466 ILE A CA 1
ATOM 3820 C C . ILE A 1 466 ? -50.096 -2.648 31.653 1.00 85.25 466 ILE A C 1
ATOM 3822 O O . ILE A 1 466 ? -49.690 -1.530 31.341 1.00 85.25 466 ILE A O 1
ATOM 3826 N N . ARG A 1 467 ? -49.469 -3.433 32.528 1.00 80.38 467 ARG A N 1
ATOM 3827 C CA . ARG A 1 467 ? -48.106 -3.236 33.008 1.00 80.38 467 ARG A CA 1
ATOM 3828 C C . ARG A 1 467 ? -47.297 -4.486 32.708 1.00 80.38 467 ARG A C 1
ATOM 3830 O O . ARG A 1 467 ? -47.765 -5.590 32.974 1.00 80.38 467 ARG A O 1
ATOM 3837 N N . HIS A 1 468 ? -46.083 -4.331 32.199 1.00 79.56 468 HIS A N 1
ATOM 3838 C CA . HIS A 1 468 ? -45.176 -5.461 31.996 1.00 79.56 468 HIS A CA 1
ATOM 3839 C C . HIS A 1 468 ? -43.814 -5.221 32.637 1.00 79.56 468 HIS A C 1
ATOM 3841 O O . HIS A 1 468 ? -43.364 -4.086 32.781 1.00 79.56 468 HIS A O 1
ATOM 3847 N N . GLN A 1 469 ? -43.182 -6.296 33.105 1.00 66.94 469 GLN A N 1
ATOM 3848 C CA . GLN A 1 469 ? -41.833 -6.260 33.666 1.00 66.94 469 GLN A CA 1
ATOM 3849 C C . GLN A 1 469 ? -41.010 -7.406 33.086 1.00 66.94 469 GLN A C 1
ATOM 3851 O O . GLN A 1 469 ? -41.415 -8.570 33.112 1.00 66.94 469 GLN A O 1
ATOM 3856 N N . SER A 1 470 ? -39.830 -7.078 32.565 1.00 57.66 470 SER A N 1
ATOM 3857 C CA . SER A 1 470 ? -38.835 -8.072 32.180 1.00 57.66 470 SER A CA 1
ATOM 3858 C C . SER A 1 470 ? -38.061 -8.510 33.422 1.00 57.66 470 SER A C 1
ATOM 3860 O O . SER A 1 470 ? -37.177 -7.786 33.883 1.00 57.66 470 SER A O 1
ATOM 3862 N N . ASN A 1 471 ? -38.364 -9.693 33.956 1.00 49.94 471 ASN A N 1
ATOM 3863 C CA . ASN A 1 471 ? -37.539 -10.297 34.999 1.00 49.94 471 ASN A CA 1
ATOM 3864 C C . ASN A 1 471 ? -36.373 -11.045 34.343 1.00 49.94 471 ASN A C 1
ATOM 3866 O O . ASN A 1 471 ? -36.553 -12.086 33.714 1.00 49.94 471 ASN A O 1
ATOM 3870 N N . VAL A 1 472 ? -35.159 -10.511 34.487 1.00 45.34 472 VAL A N 1
ATOM 3871 C CA . VAL A 1 472 ? -33.923 -11.217 34.121 1.00 45.34 472 VAL A CA 1
ATOM 3872 C C . VAL A 1 472 ? -33.513 -12.084 35.312 1.00 45.34 472 VAL A C 1
ATOM 3874 O O . VAL A 1 472 ? -32.698 -11.682 36.137 1.00 45.34 472 VAL A O 1
ATOM 3877 N N . SER A 1 473 ? -34.109 -13.266 35.451 1.00 39.06 473 SER A N 1
ATOM 3878 C CA . SER A 1 473 ? -33.692 -14.241 36.464 1.00 39.06 473 SER A CA 1
ATOM 3879 C C . SER A 1 473 ? -32.719 -15.248 35.851 1.00 39.06 473 SER A C 1
ATOM 3881 O O . SER A 1 473 ? -33.133 -16.241 35.260 1.00 39.06 473 SER A O 1
ATOM 3883 N N . GLY A 1 474 ? -31.418 -14.984 35.985 1.00 44.88 474 GLY A N 1
ATOM 3884 C CA . GLY A 1 474 ? -30.351 -15.920 35.630 1.00 44.88 474 GLY A CA 1
ATOM 3885 C C . GLY A 1 474 ? -28.969 -15.297 35.822 1.00 44.88 474 GLY A C 1
ATOM 3886 O O . GLY A 1 474 ? -28.745 -14.152 35.430 1.00 44.88 474 GLY A O 1
ATOM 3887 N N . SER A 1 475 ? -28.025 -16.044 36.398 1.00 47.62 475 SER A N 1
ATOM 3888 C CA . SER A 1 475 ? -26.609 -15.653 36.518 1.00 47.62 475 SER A CA 1
ATOM 3889 C C . SER A 1 475 ? -26.013 -15.203 35.176 1.00 47.62 475 SER A C 1
ATOM 3891 O O . SER A 1 475 ? -25.252 -14.238 35.140 1.00 47.62 475 SER A O 1
ATOM 3893 N N . ASN A 1 476 ? -26.439 -15.820 34.069 1.00 45.72 476 ASN A N 1
ATOM 3894 C CA . ASN A 1 476 ? -26.038 -15.441 32.712 1.00 45.72 476 ASN A CA 1
ATOM 3895 C C . ASN A 1 476 ? -26.534 -14.045 32.302 1.00 45.72 476 ASN A C 1
ATOM 3897 O O . ASN A 1 476 ? -25.794 -13.304 31.664 1.00 45.72 476 ASN A O 1
ATOM 3901 N N . GLY A 1 477 ? -27.734 -13.632 32.721 1.00 46.91 477 GLY A N 1
ATOM 3902 C CA . GLY A 1 477 ? -28.285 -12.311 32.399 1.00 46.91 477 GLY A CA 1
ATOM 3903 C C . GLY A 1 477 ? -27.541 -11.157 33.078 1.00 46.91 477 GLY A C 1
ATOM 3904 O O . GLY A 1 477 ? -27.360 -10.101 32.473 1.00 46.91 477 GLY A O 1
ATOM 3905 N N . ILE A 1 478 ? -27.035 -11.379 34.298 1.00 54.34 478 ILE A N 1
ATOM 3906 C CA . ILE A 1 478 ? -26.159 -10.435 35.019 1.00 54.34 478 ILE A CA 1
ATOM 3907 C C . ILE A 1 478 ? -24.776 -10.354 34.353 1.00 54.34 478 ILE A C 1
ATOM 3909 O O . ILE A 1 478 ? -24.158 -9.291 34.324 1.00 54.34 478 ILE A O 1
ATOM 3913 N N . VAL A 1 479 ? -24.261 -11.468 33.824 1.00 57.25 479 VAL A N 1
ATOM 3914 C CA . VAL A 1 479 ? -22.981 -11.488 33.096 1.00 57.25 479 VAL A CA 1
ATOM 3915 C C . VAL A 1 479 ? -23.108 -10.752 31.759 1.00 57.25 479 VAL A C 1
ATOM 3917 O O . VAL A 1 479 ? -22.275 -9.894 31.479 1.00 57.25 479 VAL A O 1
ATOM 3920 N N . LEU A 1 480 ? -24.175 -11.001 30.993 1.00 57.44 480 LEU A N 1
ATOM 3921 C CA . LEU A 1 480 ? -24.472 -10.313 29.729 1.00 57.44 480 LEU A CA 1
ATOM 3922 C C . LEU A 1 480 ? -24.603 -8.795 29.920 1.00 57.44 480 LEU A C 1
ATOM 3924 O O . LEU A 1 480 ? -23.891 -8.037 29.265 1.00 57.44 480 LEU A O 1
ATOM 3928 N N . THR A 1 481 ? -25.406 -8.339 30.890 1.00 66.06 481 THR A N 1
ATOM 3929 C CA . THR A 1 481 ? -25.532 -6.897 31.198 1.00 66.06 481 THR A CA 1
ATOM 3930 C C . THR A 1 481 ? -24.201 -6.270 31.620 1.00 66.06 481 THR A C 1
ATOM 3932 O O . THR A 1 481 ? -23.873 -5.165 31.191 1.00 66.06 481 THR A O 1
ATOM 3935 N N . LYS A 1 482 ? -23.367 -6.983 32.389 1.00 74.38 482 LYS A N 1
ATOM 3936 C CA . LYS A 1 482 ? -22.013 -6.514 32.732 1.00 74.38 482 LYS A CA 1
ATOM 3937 C C . LYS A 1 482 ? -21.086 -6.422 31.516 1.00 74.38 482 LYS A C 1
ATOM 3939 O O . LYS A 1 482 ? -20.272 -5.500 31.455 1.00 74.38 482 LYS A O 1
ATOM 3944 N N . VAL A 1 483 ? -21.165 -7.357 30.567 1.00 75.75 483 VAL A N 1
ATOM 3945 C CA . VAL A 1 483 ? -20.377 -7.316 29.320 1.00 75.75 483 VAL A CA 1
ATOM 3946 C C . VAL A 1 483 ? -20.835 -6.153 28.435 1.00 75.75 483 VAL A C 1
ATOM 3948 O O . VAL A 1 483 ? -19.989 -5.401 27.954 1.00 75.75 483 VAL A O 1
ATOM 3951 N N . GLU A 1 484 ? -22.143 -5.927 28.301 1.00 75.62 484 GLU A N 1
ATOM 3952 C CA . GLU A 1 484 ? -22.713 -4.790 27.563 1.00 75.62 484 GLU A CA 1
ATOM 3953 C C . GLU A 1 484 ? -22.312 -3.433 28.164 1.00 75.62 484 GLU A C 1
ATOM 3955 O O . GLU A 1 484 ? -21.925 -2.514 27.439 1.00 75.62 484 GLU A O 1
ATOM 3960 N N . GLU A 1 485 ? -22.349 -3.290 29.493 1.00 80.25 485 GLU A N 1
ATOM 3961 C CA . GLU A 1 485 ? -21.883 -2.076 30.173 1.00 80.25 485 GLU A CA 1
ATOM 3962 C C . GLU A 1 485 ? -20.387 -1.832 29.960 1.00 80.25 485 GLU A C 1
ATOM 3964 O O . GLU A 1 485 ? -19.966 -0.698 29.707 1.00 80.25 485 GLU A O 1
ATOM 3969 N N . ARG A 1 486 ? -19.567 -2.889 30.036 1.00 81.94 486 ARG A N 1
ATOM 3970 C CA . ARG A 1 486 ? -18.130 -2.804 29.746 1.00 81.94 486 ARG A CA 1
ATOM 3971 C C . ARG A 1 486 ? -17.878 -2.416 28.295 1.00 81.94 486 ARG A C 1
ATOM 3973 O O . ARG A 1 486 ? -17.008 -1.583 28.057 1.00 81.94 486 ARG A O 1
ATOM 3980 N N . LEU A 1 487 ? -18.653 -2.955 27.353 1.00 82.94 487 LEU A N 1
ATOM 3981 C CA . LEU A 1 487 ? -18.566 -2.608 25.936 1.00 82.94 487 LEU A CA 1
ATOM 3982 C C . LEU A 1 487 ? -18.887 -1.125 25.716 1.00 82.94 487 LEU A C 1
ATOM 3984 O O . LEU A 1 487 ? -18.081 -0.425 25.111 1.00 82.94 487 LEU A O 1
ATOM 3988 N N . LYS A 1 488 ? -19.976 -0.610 26.306 1.00 82.31 488 LYS A N 1
ATOM 3989 C CA . LYS A 1 488 ? -20.323 0.824 26.248 1.00 82.31 488 LYS A CA 1
ATOM 3990 C C . LYS A 1 488 ? -19.210 1.719 26.798 1.00 82.31 488 LYS A C 1
ATOM 3992 O O . LYS A 1 488 ? -18.863 2.723 26.178 1.00 82.31 488 LYS A O 1
ATOM 3997 N N . ARG A 1 489 ? -18.620 1.361 27.947 1.00 84.69 489 ARG A N 1
ATOM 3998 C CA . ARG A 1 489 ? -17.491 2.113 28.531 1.00 84.69 489 ARG A CA 1
ATOM 3999 C C . ARG A 1 489 ? -16.244 2.051 27.648 1.00 84.69 489 ARG A C 1
ATOM 4001 O O . ARG A 1 489 ? -15.569 3.065 27.482 1.00 84.69 489 ARG A O 1
ATOM 4008 N N . ALA A 1 490 ? -15.940 0.885 27.078 1.00 82.56 490 ALA A N 1
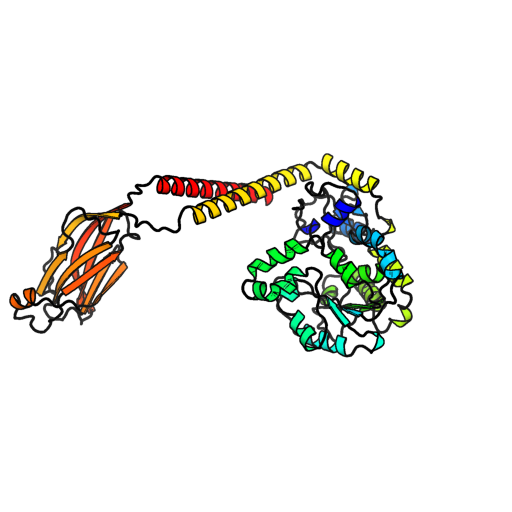ATOM 4009 C CA . ALA A 1 490 ? -14.801 0.704 26.183 1.00 82.56 490 ALA A CA 1
ATOM 4010 C C . ALA A 1 490 ? -14.974 1.495 24.874 1.00 82.56 490 ALA A C 1
ATOM 4012 O O . ALA A 1 490 ? -14.023 2.138 24.429 1.00 82.56 490 ALA A O 1
ATOM 4013 N N . ASP A 1 491 ? -16.182 1.521 24.303 1.00 82.69 491 ASP A N 1
ATOM 4014 C CA . ASP A 1 491 ? -16.519 2.337 23.132 1.00 82.69 491 ASP A CA 1
ATOM 4015 C C . ASP A 1 491 ? -16.404 3.839 23.434 1.00 82.69 491 ASP A C 1
ATOM 4017 O O . ASP A 1 491 ? -15.816 4.573 22.639 1.00 82.69 491 ASP A O 1
ATOM 4021 N N . PHE A 1 492 ? -16.878 4.302 24.598 1.00 84.56 492 PHE A N 1
ATOM 4022 C CA . PHE A 1 492 ? -16.707 5.697 25.025 1.00 84.56 492 PHE A CA 1
ATOM 4023 C C . PHE A 1 492 ? -15.223 6.077 25.141 1.00 84.56 492 PHE A C 1
ATOM 4025 O O . PHE A 1 492 ? -14.775 7.041 24.520 1.00 84.56 492 PHE A O 1
ATOM 4032 N N . ARG A 1 493 ? -14.427 5.256 25.839 1.00 84.56 493 ARG A N 1
ATOM 4033 C CA . ARG A 1 493 ? -12.972 5.441 25.949 1.00 84.56 493 ARG A CA 1
ATOM 4034 C C . ARG A 1 493 ? -12.288 5.444 24.578 1.00 84.56 493 ARG A C 1
ATOM 4036 O O . ARG A 1 493 ? -11.362 6.219 24.350 1.00 84.56 493 ARG A O 1
ATOM 4043 N N . LEU A 1 494 ? -12.726 4.589 23.650 1.00 82.44 494 LEU A N 1
ATOM 4044 C CA . LEU A 1 494 ? -12.207 4.568 22.283 1.00 82.44 494 LEU A CA 1
ATOM 4045 C C . LEU A 1 494 ? -12.466 5.900 21.560 1.00 82.44 494 LEU A C 1
ATOM 4047 O O . LEU A 1 494 ? -11.597 6.348 20.811 1.00 82.44 494 LEU A O 1
ATOM 4051 N N . GLN A 1 495 ? -13.625 6.530 21.768 1.00 82.69 495 GLN A N 1
ATOM 4052 C CA . GLN A 1 495 ? -13.925 7.844 21.191 1.00 82.69 495 GLN A CA 1
ATOM 4053 C C . GLN A 1 495 ? -13.056 8.950 21.799 1.00 82.69 495 GLN A C 1
ATOM 4055 O O . GLN A 1 495 ? -12.496 9.742 21.045 1.00 82.69 495 GLN A O 1
ATOM 4060 N N . GLU A 1 496 ? -12.845 8.956 23.118 1.00 82.88 496 GLU A N 1
ATOM 4061 C CA . GLU A 1 496 ? -11.933 9.912 23.767 1.00 82.88 496 GLU A CA 1
ATOM 4062 C C . GLU A 1 496 ? -10.494 9.786 23.243 1.00 82.88 496 GLU A C 1
ATOM 4064 O O . GLU A 1 496 ? -9.838 10.787 22.954 1.00 82.88 496 GLU A O 1
ATOM 4069 N N . ILE A 1 497 ? -9.994 8.553 23.078 1.00 77.62 497 ILE A N 1
ATOM 4070 C CA . ILE A 1 497 ? -8.660 8.307 22.508 1.00 77.62 497 ILE A CA 1
ATOM 4071 C C . ILE A 1 497 ? -8.592 8.819 21.064 1.00 77.62 497 ILE A C 1
ATOM 4073 O O . ILE A 1 497 ? -7.605 9.445 20.688 1.00 77.62 497 ILE A O 1
ATOM 4077 N N . LYS A 1 498 ? -9.629 8.584 20.246 1.00 74.50 498 LYS A N 1
ATOM 4078 C CA . LYS A 1 498 ? -9.676 9.086 18.863 1.00 74.50 498 LYS A CA 1
ATOM 4079 C C . LYS A 1 498 ? -9.681 10.612 18.802 1.00 74.50 498 LYS A C 1
ATOM 4081 O O . LYS A 1 498 ? -8.958 11.158 17.977 1.00 74.50 498 LYS A O 1
ATOM 4086 N N . GLN A 1 499 ? -10.436 11.281 19.673 1.00 75.56 499 GLN A N 1
ATOM 4087 C CA . GLN A 1 499 ? -10.446 12.745 19.752 1.00 75.56 499 GLN A CA 1
ATOM 4088 C C . GLN A 1 499 ? -9.060 13.300 20.100 1.00 75.56 499 GLN A C 1
ATOM 4090 O O . GLN A 1 499 ? -8.618 14.248 19.469 1.00 75.56 499 GLN A O 1
ATOM 4095 N N . LYS A 1 500 ? -8.327 12.659 21.021 1.00 69.44 500 LYS A N 1
ATOM 4096 C CA . LYS A 1 500 ? -6.945 13.037 21.377 1.00 69.44 500 LYS A CA 1
ATOM 4097 C C . LYS A 1 500 ? -5.897 12.789 20.282 1.00 69.44 500 LYS A C 1
ATOM 4099 O O . LYS A 1 500 ? -4.769 13.230 20.451 1.00 69.44 500 LYS A O 1
ATOM 4104 N N . ILE A 1 501 ? -6.231 12.016 19.245 1.00 66.25 501 ILE A N 1
ATOM 4105 C CA . ILE A 1 501 ? -5.355 11.718 18.095 1.00 66.25 501 ILE A CA 1
ATOM 4106 C C . ILE A 1 501 ? -5.698 12.611 16.886 1.00 66.25 501 ILE A C 1
ATOM 4108 O O . ILE A 1 501 ? -4.878 12.756 15.987 1.00 66.25 501 ILE A O 1
ATOM 4112 N N . GLN A 1 502 ? -6.919 13.156 16.825 1.00 51.41 502 GLN A N 1
ATOM 4113 C CA . GLN A 1 502 ? -7.360 14.076 15.764 1.00 51.41 502 GLN A CA 1
ATOM 4114 C C . GLN A 1 502 ? -6.947 15.540 16.008 1.00 51.41 502 GLN A C 1
ATOM 4116 O O . GLN A 1 502 ? -7.136 16.360 15.113 1.00 51.41 502 GLN A O 1
ATOM 4121 N N . VAL A 1 503 ? -6.415 15.836 17.197 1.00 37.56 503 VAL A N 1
ATOM 4122 C CA . VAL A 1 503 ? -5.707 17.069 17.583 1.00 37.56 503 VAL A CA 1
ATOM 4123 C C . VAL A 1 503 ? -4.225 16.745 17.628 1.00 37.56 503 VAL A C 1
ATOM 4125 O O . VAL A 1 503 ? -3.433 17.633 17.275 1.00 37.56 503 VAL A O 1
#

Nearest PDB structures (foldseek):
  3c48-assembly1_B  TM=3.535E-01  e=2.967E-03  Corynebacterium glutamicum
  8sla-assembly1_D  TM=3.325E-01  e=1.982E+00  Rattus norvegicus
  5yqj-assembly3_C  TM=2.233E-01  e=1.427E+00  Saccharomyces cerevisiae S288C

Mean predicted aligned error: 16.21 Å

Foldseek 3Di:
DDADALDCLCLFQQLQVLLCVLQVNDRPAYFQEHEDNWVPLQLDPDPPPPPDLQGQYEYAAVVSLVSCCVPVVRDNVRYAHAFGSLVSVCVVCLVLQVPAQAAAEEEEEDADDPPDDDDPCLLVVLVQLLPDDPRNPPYAYEYELVCLLVVSQVSNVVSVHHYHYLQRQSNVCSVVCVVPVVCSCVSCSVSRSCSSVSVSVVLRRHQAYEYCADIRSQLSSLLSLHQYAYDDDCDPCVVVCSPVPDDPVSVVVRVVVNVLRHPVCSVVSVPSVVSNVVSCNNRNVVNHDHSNRSNVVSVVSCVVRPVSVVSSVLVVVLVVLVVLLVVLVVCLVVLDPPCPQQQKKKAFQDWWFPPDDDPFWPDWDWPDDDGGIDRPSQWGKTKIFTATDPFGFQWKFKDWPRDGQDIGGQAQADPVVCVVPVVRVVRRRGMDIDTRRCPPPDQWTKIWMWTQTPVRDIDTRTIIIMGIDRDPPDPSSVVSVVSVVVSVVSVVVSVVSVVVVVD